Protein AF-A0A368XL14-F1 (afdb_monomer)

pLDDT: mean 81.74, std 18.61, range [25.12, 98.75]

Structure (mmCIF, N/CA/C/O backbone):
data_AF-A0A368XL14-F1
#
_entry.id   AF-A0A368XL14-F1
#
loop_
_atom_site.group_PDB
_atom_site.id
_atom_site.type_symbol
_atom_site.label_atom_id
_atom_site.label_alt_id
_atom_site.label_comp_id
_atom_site.label_asym_id
_atom_site.label_entity_id
_atom_site.label_seq_id
_atom_site.pdbx_PDB_ins_code
_atom_site.Cartn_x
_atom_site.Cartn_y
_atom_site.Cartn_z
_atom_site.occupancy
_atom_site.B_iso_or_equiv
_atom_site.auth_seq_id
_atom_site.auth_comp_id
_atom_site.auth_asym_id
_atom_site.auth_atom_id
_atom_site.pdbx_PDB_model_num
ATOM 1 N N . MET A 1 1 ? -5.479 82.850 -15.498 1.00 38.59 1 MET A N 1
ATOM 2 C CA . MET A 1 1 ? -6.669 83.123 -14.659 1.00 38.59 1 MET A CA 1
ATOM 3 C C . MET A 1 1 ? -7.380 81.811 -14.362 1.00 38.59 1 MET A C 1
ATOM 5 O O . MET A 1 1 ? -7.673 81.070 -15.288 1.00 38.59 1 MET A O 1
ATOM 9 N N . LYS A 1 2 ? -7.581 81.510 -13.073 1.00 43.91 2 LYS A N 1
ATOM 10 C CA . LYS A 1 2 ? -8.262 80.315 -12.547 1.00 43.91 2 LYS A CA 1
ATOM 11 C C . LYS A 1 2 ? -9.698 80.211 -13.081 1.00 43.91 2 LYS A C 1
ATOM 13 O O . LYS A 1 2 ? -10.413 81.206 -13.000 1.00 43.91 2 LYS A O 1
ATOM 18 N N . ARG A 1 3 ? -10.157 79.016 -13.475 1.00 43.47 3 ARG A N 1
ATOM 19 C CA . ARG A 1 3 ? -11.575 78.631 -13.359 1.00 43.47 3 ARG A CA 1
ATOM 20 C C . ARG A 1 3 ? -11.723 77.168 -12.937 1.00 43.47 3 ARG A C 1
ATOM 22 O O . ARG A 1 3 ? -11.207 76.260 -13.574 1.00 43.47 3 ARG A O 1
ATOM 29 N N . PHE A 1 4 ? -12.409 77.028 -11.809 1.00 43.81 4 PHE A N 1
ATOM 30 C CA . PHE A 1 4 ? -12.917 75.819 -11.176 1.00 43.81 4 PHE A CA 1
ATOM 31 C C . PHE A 1 4 ? -14.003 75.153 -12.035 1.00 43.81 4 PHE A C 1
ATOM 33 O O . PHE A 1 4 ? -14.850 75.852 -12.584 1.00 43.81 4 PHE A O 1
ATOM 40 N N . TYR A 1 5 ? -14.040 73.819 -12.031 1.00 38.50 5 TYR A N 1
ATOM 41 C CA . TYR A 1 5 ? -15.243 73.020 -12.288 1.00 38.50 5 TYR A CA 1
ATOM 42 C C . TYR A 1 5 ? -15.355 71.930 -11.206 1.00 38.50 5 TYR A C 1
ATOM 44 O O . TYR A 1 5 ? -14.335 71.321 -10.871 1.00 38.50 5 TYR A O 1
ATOM 52 N N . PRO A 1 6 ? -16.551 71.667 -10.645 1.00 49.38 6 PRO A N 1
ATOM 53 C CA . PRO A 1 6 ? -16.756 70.616 -9.655 1.00 49.38 6 PRO A CA 1
ATOM 54 C C . PRO A 1 6 ? -16.975 69.263 -10.349 1.00 49.38 6 PRO A C 1
ATOM 56 O O . PRO A 1 6 ? -17.707 69.178 -11.334 1.00 49.38 6 PRO A O 1
ATOM 59 N N . ARG A 1 7 ? -16.366 68.187 -9.833 1.00 41.31 7 ARG A N 1
ATOM 60 C CA . ARG A 1 7 ? -16.694 66.812 -10.241 1.00 41.31 7 ARG A CA 1
ATOM 61 C C . ARG A 1 7 ? -17.652 66.171 -9.240 1.00 41.31 7 ARG A C 1
ATOM 63 O O . ARG A 1 7 ? -17.409 66.163 -8.036 1.00 41.31 7 ARG A O 1
ATOM 70 N N . LEU A 1 8 ? -18.740 65.656 -9.803 1.00 37.53 8 LEU A N 1
ATOM 71 C CA . LEU A 1 8 ? -19.809 64.881 -9.186 1.00 37.53 8 LEU A CA 1
ATOM 72 C C . LEU A 1 8 ? -19.282 63.585 -8.548 1.00 37.53 8 LEU A C 1
ATOM 74 O O . LEU A 1 8 ? -18.387 62.932 -9.081 1.00 37.53 8 LEU A O 1
ATOM 78 N N . ARG A 1 9 ? -19.877 63.215 -7.408 1.00 39.69 9 ARG A N 1
ATOM 79 C CA . ARG A 1 9 ? -19.682 61.933 -6.721 1.00 39.69 9 ARG A CA 1
ATOM 80 C C . ARG A 1 9 ? -20.398 60.820 -7.493 1.00 39.69 9 ARG A C 1
ATOM 82 O O . ARG A 1 9 ? -21.615 60.879 -7.646 1.00 39.69 9 ARG A O 1
ATOM 89 N N . HIS A 1 10 ? -19.664 59.792 -7.910 1.00 36.91 10 HIS A N 1
ATOM 90 C CA . HIS A 1 10 ? -20.243 58.507 -8.299 1.00 36.91 10 HIS A CA 1
ATOM 91 C C . HIS A 1 10 ? -20.264 57.571 -7.086 1.00 36.91 10 HIS A C 1
ATOM 93 O O . HIS A 1 10 ? -19.231 57.324 -6.465 1.00 36.91 10 HIS A O 1
ATOM 99 N N . TYR A 1 11 ? -21.452 57.067 -6.753 1.00 37.84 11 TYR A N 1
ATOM 100 C CA . TYR A 1 11 ? -21.645 55.949 -5.837 1.00 37.84 11 TYR A CA 1
ATOM 101 C C . TYR A 1 11 ? -21.214 54.665 -6.555 1.00 37.84 11 TYR A C 1
ATOM 103 O O . TYR A 1 11 ? -21.912 54.180 -7.442 1.00 37.84 11 TYR A O 1
ATOM 111 N N . GLY A 1 12 ? -20.038 54.146 -6.203 1.00 32.00 12 GLY A N 1
ATOM 112 C CA . GLY A 1 12 ? -19.592 52.818 -6.612 1.00 32.00 12 GLY A CA 1
ATOM 113 C C . GLY A 1 12 ? -20.211 51.764 -5.700 1.00 32.00 12 GLY A C 1
ATOM 114 O O . GLY A 1 12 ? -19.872 51.687 -4.521 1.00 32.00 12 GLY A O 1
ATOM 115 N N . VAL A 1 13 ? -21.129 50.973 -6.251 1.00 37.00 13 VAL A N 1
ATOM 116 C CA . VAL A 1 13 ? -21.624 49.728 -5.658 1.00 37.00 13 VAL A CA 1
ATOM 117 C C . VAL A 1 13 ? -20.468 48.728 -5.672 1.00 37.00 13 VAL A C 1
ATOM 119 O O . VAL A 1 13 ? -20.060 48.257 -6.732 1.00 37.00 13 VAL A O 1
ATOM 122 N N . TRP A 1 14 ? -19.906 48.430 -4.502 1.00 33.22 14 TRP A N 1
ATOM 123 C CA . TRP A 1 14 ? -18.930 47.356 -4.342 1.00 33.22 14 TRP A CA 1
ATOM 124 C C . TRP A 1 14 ? -19.660 46.015 -4.435 1.00 33.22 14 TRP A C 1
ATOM 126 O O . TRP A 1 14 ? -20.310 45.585 -3.486 1.00 33.22 14 TRP A O 1
ATOM 136 N N . SER A 1 15 ? -19.566 45.362 -5.593 1.00 35.88 15 SER A N 1
ATOM 137 C CA . SER A 1 15 ? -19.883 43.939 -5.714 1.00 35.88 15 SER A CA 1
ATOM 138 C C . SER A 1 15 ? -18.736 43.157 -5.081 1.00 35.88 15 SER A C 1
ATOM 140 O O . SER A 1 15 ? -17.647 43.077 -5.646 1.00 35.88 15 SER A O 1
ATOM 142 N N . ALA A 1 16 ? -18.961 42.628 -3.880 1.00 34.47 16 ALA A N 1
ATOM 143 C CA . ALA A 1 16 ? -18.072 41.653 -3.270 1.00 34.47 16 ALA A CA 1
ATOM 144 C C . ALA A 1 16 ? -18.202 40.339 -4.053 1.00 34.47 16 ALA A C 1
ATOM 146 O O . ALA A 1 16 ? -19.123 39.556 -3.833 1.00 34.47 16 ALA A O 1
ATOM 147 N N . ALA A 1 17 ? -17.300 40.124 -5.009 1.00 34.78 17 ALA A N 1
ATOM 148 C CA . ALA A 1 17 ? -17.092 38.814 -5.599 1.00 34.78 17 ALA A CA 1
ATOM 149 C C . ALA A 1 17 ? -16.497 37.908 -4.513 1.00 34.78 17 ALA A C 1
ATOM 151 O O . ALA A 1 17 ? -15.322 38.021 -4.163 1.00 34.78 17 ALA A O 1
ATOM 152 N N . PHE A 1 18 ? -17.337 37.047 -3.942 1.00 31.89 18 PHE A N 1
ATOM 153 C CA . PHE A 1 18 ? -16.903 35.933 -3.113 1.00 31.89 18 PHE A CA 1
ATOM 154 C C . PHE A 1 18 ? -16.187 34.947 -4.046 1.00 31.89 18 PHE A C 1
ATOM 156 O O . PHE A 1 18 ? -16.820 34.165 -4.753 1.00 31.89 18 PHE A O 1
ATOM 163 N N . LEU A 1 19 ? -14.859 35.042 -4.115 1.00 28.95 19 LEU A N 1
ATOM 164 C CA . LEU A 1 19 ? -14.021 33.980 -4.658 1.00 28.95 19 LEU A CA 1
ATOM 165 C C . LEU A 1 19 ? -14.151 32.795 -3.700 1.00 28.95 19 LEU A C 1
ATOM 167 O O . LEU A 1 19 ? -13.467 32.726 -2.681 1.00 28.95 19 LEU A O 1
ATOM 171 N N . ILE A 1 20 ? -15.078 31.890 -4.007 1.00 30.56 20 ILE A N 1
ATOM 172 C CA . ILE A 1 20 ? -15.062 30.538 -3.462 1.00 30.56 20 ILE A CA 1
ATOM 173 C C . ILE A 1 20 ? -13.801 29.899 -4.045 1.00 30.56 20 ILE A C 1
ATOM 175 O O . ILE A 1 20 ? -13.791 29.461 -5.194 1.00 30.56 20 ILE A O 1
ATOM 179 N N . SER A 1 21 ? -12.709 29.923 -3.280 1.00 27.91 21 SER A N 1
ATOM 180 C CA . SER A 1 21 ? -11.585 29.022 -3.511 1.00 27.91 21 SER A CA 1
ATOM 181 C C . SER A 1 21 ? -12.124 27.609 -3.350 1.00 27.91 21 SER A C 1
ATOM 183 O O . SER A 1 21 ? -12.245 27.114 -2.233 1.00 27.91 21 SER A O 1
ATOM 185 N N . LEU A 1 22 ? -12.471 26.972 -4.466 1.00 30.77 22 LEU A N 1
ATOM 186 C CA . LEU A 1 22 ? -12.490 25.521 -4.556 1.00 30.77 22 LEU A CA 1
ATOM 187 C C . LEU A 1 22 ? -11.037 25.087 -4.360 1.00 30.77 22 LEU A C 1
ATOM 189 O O . LEU A 1 22 ? -10.251 25.050 -5.305 1.00 30.77 22 LEU A O 1
ATOM 193 N N . ALA A 1 23 ? -10.641 24.892 -3.103 1.00 32.50 23 ALA A N 1
ATOM 194 C CA . ALA A 1 23 ? -9.434 24.159 -2.803 1.00 32.50 23 ALA A CA 1
ATOM 195 C C . ALA A 1 23 ? -9.669 22.753 -3.357 1.00 32.50 23 ALA A C 1
ATOM 197 O O . ALA A 1 23 ? -10.527 22.023 -2.873 1.00 32.50 23 ALA A O 1
ATOM 198 N N . SER A 1 24 ? -8.962 22.406 -4.427 1.00 33.22 24 SER A N 1
ATOM 199 C CA . SER A 1 24 ? -8.708 21.015 -4.776 1.00 33.22 24 SER A CA 1
ATOM 200 C C . SER A 1 24 ? -7.937 20.422 -3.596 1.00 33.22 24 SER A C 1
ATOM 202 O O . SER A 1 24 ? -6.725 20.623 -3.473 1.00 33.22 24 SER A O 1
ATOM 204 N N . GLU A 1 25 ? -8.667 19.858 -2.637 1.00 42.53 25 GLU A N 1
ATOM 205 C CA . GLU A 1 25 ? -8.090 19.267 -1.440 1.00 42.53 25 GLU A CA 1
ATOM 206 C C . GLU A 1 25 ? -7.369 17.974 -1.820 1.00 42.53 25 GLU A C 1
ATOM 208 O O . GLU A 1 25 ? -7.843 17.180 -2.629 1.00 42.53 25 GLU A O 1
ATOM 213 N N . ASN A 1 26 ? -6.149 17.842 -1.299 1.00 45.66 26 ASN A N 1
ATOM 214 C CA . ASN A 1 26 ? -5.215 16.783 -1.654 1.00 45.66 26 ASN A CA 1
ATOM 215 C C . ASN A 1 26 ? -5.839 15.417 -1.353 1.00 45.66 26 ASN A C 1
ATOM 217 O O . ASN A 1 26 ? -6.224 15.178 -0.208 1.00 45.66 26 ASN A O 1
ATOM 221 N N . SER A 1 27 ? -5.853 14.509 -2.330 1.00 46.19 27 SER A N 1
ATOM 222 C CA . SER A 1 27 ? -6.113 13.104 -2.033 1.00 46.19 27 SER A CA 1
ATOM 223 C C . SER A 1 27 ? -4.985 12.563 -1.141 1.00 46.19 27 SER A C 1
ATOM 225 O O . SER A 1 27 ? -3.797 12.643 -1.461 1.00 46.19 27 SER A O 1
ATOM 227 N N . ILE A 1 28 ? -5.357 12.083 0.040 1.00 65.31 28 ILE A N 1
ATOM 228 C CA . ILE A 1 28 ? -4.483 11.412 1.000 1.00 65.31 28 ILE A CA 1
ATOM 229 C C . ILE A 1 28 ? -4.905 9.949 0.988 1.00 65.31 28 ILE A C 1
ATOM 231 O O . ILE A 1 28 ? -6.091 9.662 0.919 1.00 65.31 28 ILE A O 1
ATOM 235 N N . ALA A 1 29 ? -3.952 9.028 1.055 1.00 73.94 29 ALA A N 1
ATOM 236 C CA . ALA A 1 29 ? -4.264 7.621 1.247 1.00 73.94 29 ALA A CA 1
ATOM 237 C C . ALA A 1 29 ? -3.921 7.264 2.696 1.00 73.94 29 ALA A C 1
ATOM 239 O O . ALA A 1 29 ? -2.764 7.379 3.113 1.00 73.94 29 ALA A O 1
ATOM 240 N N . PHE A 1 30 ? -4.936 6.942 3.499 1.00 87.25 30 PHE A N 1
ATOM 241 C CA . PHE A 1 30 ? -4.693 6.390 4.824 1.00 87.25 30 PHE A CA 1
ATOM 242 C C . PHE A 1 30 ? -4.168 4.963 4.681 1.00 87.25 30 PHE A C 1
ATOM 244 O O . PHE A 1 30 ? -4.480 4.246 3.742 1.00 87.25 30 PHE A O 1
ATOM 251 N N . GLU A 1 31 ? -3.294 4.553 5.593 1.00 88.56 31 GLU A N 1
ATOM 252 C CA . GLU A 1 31 ? -2.632 3.255 5.508 1.00 88.56 31 GLU A CA 1
ATOM 253 C C . GLU A 1 31 ? -2.751 2.527 6.857 1.00 88.56 31 GLU A C 1
ATOM 255 O O . GLU A 1 31 ? -3.575 2.849 7.719 1.00 88.56 31 GLU A O 1
ATOM 260 N N . ALA A 1 32 ? -1.935 1.495 7.072 1.00 90.19 32 ALA A N 1
ATOM 261 C CA . ALA A 1 32 ? -2.011 0.638 8.252 1.00 90.19 32 ALA A CA 1
ATOM 262 C C . ALA A 1 32 ? -1.882 1.371 9.598 1.00 90.19 32 ALA A C 1
ATOM 264 O O . ALA A 1 32 ? -2.354 0.863 10.613 1.00 90.19 32 ALA A O 1
ATOM 265 N N . ASP A 1 33 ? -1.249 2.540 9.666 1.00 92.81 33 ASP A N 1
ATOM 266 C CA . ASP A 1 33 ? -1.231 3.314 10.906 1.00 92.81 33 ASP A CA 1
ATOM 267 C C . ASP A 1 33 ? -2.621 3.804 11.316 1.00 92.81 33 ASP A C 1
ATOM 269 O O . ASP A 1 33 ? -2.905 3.839 12.512 1.00 92.81 33 ASP A O 1
ATOM 273 N N . VAL A 1 34 ? -3.493 4.112 10.357 1.00 94.50 34 VAL A N 1
ATOM 274 C CA . VAL A 1 34 ? -4.892 4.489 10.589 1.00 94.50 34 VAL A CA 1
ATOM 275 C C . VAL A 1 34 ? -5.790 3.245 10.607 1.00 94.50 34 VAL A C 1
ATOM 277 O O . VAL A 1 34 ? -6.434 2.952 11.624 1.00 94.50 34 VAL A O 1
ATOM 280 N N . HIS A 1 35 ? -5.778 2.461 9.525 1.00 93.69 35 HIS A N 1
ATOM 281 C CA . HIS A 1 35 ? -6.680 1.320 9.330 1.00 93.69 35 HIS A CA 1
ATOM 282 C C . HIS A 1 35 ? -6.450 0.186 10.327 1.00 93.69 35 HIS A C 1
ATOM 284 O O . HIS A 1 35 ? -7.396 -0.489 10.724 1.00 93.69 35 HIS A O 1
ATOM 290 N N . TYR A 1 36 ? -5.212 -0.009 10.786 1.00 94.31 36 TYR A N 1
ATOM 291 C CA . TYR A 1 36 ? -4.903 -0.992 11.820 1.00 94.31 36 TYR A CA 1
ATOM 292 C C . TYR A 1 36 ? -4.644 -0.330 13.173 1.00 94.31 36 TYR A C 1
ATOM 294 O O . TYR A 1 36 ? -5.400 -0.532 14.122 1.00 94.31 36 TYR A O 1
ATOM 302 N N . GLY A 1 37 ? -3.572 0.460 13.274 1.00 95.19 37 GLY A N 1
ATOM 303 C CA . GLY A 1 37 ? -3.047 0.937 14.552 1.00 95.19 37 GLY A CA 1
ATOM 304 C C . GLY A 1 37 ? -4.022 1.837 15.310 1.00 95.19 37 GLY A C 1
ATOM 305 O O . GLY A 1 37 ? -4.420 1.520 16.435 1.00 95.19 37 GLY A O 1
ATOM 306 N N . LEU A 1 38 ? -4.419 2.956 14.698 1.00 97.75 38 LEU A N 1
ATOM 307 C CA . LEU A 1 38 ? -5.343 3.917 15.298 1.00 97.75 38 LEU A CA 1
ATOM 308 C C . LEU A 1 38 ? -6.715 3.279 15.530 1.00 97.75 38 LEU A C 1
ATOM 310 O O . LEU A 1 38 ? -7.285 3.448 16.603 1.00 97.75 38 LEU A O 1
ATOM 314 N N . THR A 1 39 ? -7.202 2.472 14.584 1.00 98.25 39 THR A N 1
ATOM 315 C CA . THR A 1 39 ? -8.455 1.713 14.734 1.00 98.25 39 THR A CA 1
ATOM 316 C C . THR A 1 39 ? -8.420 0.777 15.951 1.00 98.25 39 THR A C 1
ATOM 318 O O . THR A 1 39 ? -9.353 0.794 16.758 1.00 98.25 39 THR A O 1
ATOM 321 N N . LYS A 1 40 ? -7.338 0.004 16.146 1.00 98.25 40 LYS A N 1
ATOM 322 C CA . LYS A 1 40 ? -7.158 -0.859 17.330 1.00 98.25 40 LYS A CA 1
ATOM 323 C C . LYS A 1 40 ? -7.178 -0.030 18.610 1.00 98.25 40 LYS A C 1
ATOM 325 O O . LYS A 1 40 ? -7.888 -0.374 19.554 1.00 98.25 40 LYS A O 1
ATOM 330 N N . TRP A 1 41 ? -6.428 1.071 18.638 1.00 98.50 41 TRP A N 1
ATOM 331 C CA . TRP A 1 41 ? -6.370 1.948 19.805 1.00 98.50 41 TRP A CA 1
ATOM 332 C C . TRP A 1 41 ? -7.741 2.548 20.146 1.00 98.50 41 TRP A C 1
ATOM 334 O O . TRP A 1 41 ? -8.155 2.466 21.302 1.00 98.50 41 TRP A O 1
ATOM 344 N N . LEU A 1 42 ? -8.471 3.079 19.160 1.00 98.75 42 LEU A N 1
ATOM 345 C CA . LEU A 1 42 ? -9.815 3.639 19.338 1.00 98.75 42 LEU A CA 1
ATOM 346 C C . LEU A 1 42 ? -10.808 2.591 19.854 1.00 98.75 42 LEU A C 1
ATOM 348 O O . LEU A 1 42 ? -11.608 2.889 20.740 1.00 98.75 42 LEU A O 1
ATOM 352 N N . ALA A 1 43 ? -10.737 1.353 19.359 1.00 98.62 43 ALA A N 1
ATOM 353 C CA . ALA A 1 43 ? -11.580 0.264 19.848 1.00 98.62 43 ALA A CA 1
ATOM 354 C C . ALA A 1 43 ? -11.289 -0.060 21.322 1.00 98.62 43 ALA A C 1
ATOM 356 O O . ALA A 1 43 ? -12.223 -0.212 22.112 1.00 98.62 43 ALA A O 1
ATOM 357 N N . LEU A 1 44 ? -10.017 -0.078 21.735 1.00 98.50 44 LEU A N 1
ATOM 358 C CA . LEU A 1 44 ? -9.659 -0.208 23.153 1.00 98.50 44 LEU A CA 1
ATOM 359 C C . LEU A 1 44 ? -10.256 0.936 23.987 1.00 98.50 44 LEU A C 1
ATOM 361 O O . LEU A 1 44 ? -10.834 0.681 25.043 1.00 98.50 44 LEU A O 1
ATOM 365 N N . GLN A 1 45 ? -10.204 2.177 23.488 1.00 98.56 45 GLN A N 1
ATOM 366 C CA . GLN A 1 45 ? -10.798 3.327 24.184 1.00 98.56 45 GLN A CA 1
ATOM 367 C C . GLN A 1 45 ? -12.331 3.248 24.258 1.00 98.56 45 GLN A C 1
ATOM 369 O O . GLN A 1 45 ? -12.926 3.763 25.202 1.00 98.56 45 GLN A O 1
ATOM 374 N N . ALA A 1 46 ? -12.969 2.558 23.307 1.00 98.44 46 ALA A N 1
ATOM 375 C CA . ALA A 1 46 ? -14.408 2.297 23.285 1.00 98.44 46 ALA A CA 1
ATOM 376 C C . ALA A 1 46 ? -14.818 1.096 24.170 1.00 98.44 46 ALA A C 1
ATOM 378 O O . ALA A 1 46 ? -15.976 0.668 24.141 1.00 98.44 46 ALA A O 1
ATOM 379 N N . GLY A 1 47 ? -13.882 0.530 24.943 1.00 97.69 47 GLY A N 1
ATOM 380 C CA . GLY A 1 47 ? -14.125 -0.548 25.905 1.00 97.69 47 GLY A CA 1
ATOM 381 C C . GLY A 1 47 ? -14.146 -1.961 25.304 1.00 97.69 47 GLY A C 1
ATOM 382 O O . GLY A 1 47 ? -14.680 -2.895 25.923 1.00 97.69 47 GLY A O 1
ATOM 383 N N . TYR A 1 48 ? -13.606 -2.141 24.095 1.00 98.12 48 TYR A N 1
ATOM 384 C CA . TYR A 1 48 ? -13.391 -3.462 23.497 1.00 98.12 48 TYR A CA 1
ATOM 385 C C . TYR A 1 48 ? -12.233 -4.172 24.209 1.00 98.12 48 TYR A C 1
ATOM 387 O O . TYR A 1 48 ? -11.271 -3.542 24.644 1.00 98.12 48 TYR A O 1
ATOM 395 N N . ARG A 1 49 ? -12.313 -5.501 24.330 1.00 97.00 49 ARG A N 1
ATOM 396 C CA . ARG A 1 49 ? -11.167 -6.315 24.770 1.00 97.00 49 ARG A CA 1
ATOM 397 C C . ARG A 1 49 ? -10.106 -6.343 23.676 1.00 97.00 49 ARG A C 1
ATOM 399 O O . ARG A 1 49 ? -10.441 -6.176 22.508 1.00 97.00 49 ARG A O 1
ATOM 406 N N . ASP A 1 50 ? -8.858 -6.639 24.035 1.00 96.19 50 ASP A N 1
ATOM 407 C CA . ASP A 1 50 ? -7.746 -6.640 23.073 1.00 96.19 50 ASP A CA 1
ATOM 408 C C . ASP A 1 50 ? -8.030 -7.494 21.829 1.00 96.19 50 ASP A C 1
ATOM 410 O O . ASP A 1 50 ? -7.942 -6.987 20.716 1.00 96.19 50 ASP A O 1
ATOM 414 N N . PHE A 1 51 ? -8.503 -8.734 21.988 1.00 95.56 51 PHE A N 1
ATOM 415 C CA . PHE A 1 51 ? -8.834 -9.578 20.834 1.00 95.56 51 PHE A CA 1
ATOM 416 C C . PHE A 1 51 ? -10.017 -9.044 20.001 1.00 95.56 51 PHE A C 1
ATOM 418 O O . PHE A 1 51 ? -10.069 -9.286 18.796 1.00 95.56 51 PHE A O 1
ATOM 425 N N . GLU A 1 52 ? -10.965 -8.321 20.614 1.00 98.00 52 GLU A N 1
ATOM 426 C CA . GLU A 1 52 ? -12.109 -7.722 19.915 1.00 98.00 52 GLU A CA 1
ATOM 427 C C . GLU A 1 52 ? -11.647 -6.500 19.109 1.00 98.00 52 GLU A C 1
ATOM 429 O O . GLU A 1 52 ? -11.946 -6.393 17.922 1.00 98.00 52 GLU A O 1
ATOM 434 N N . ALA A 1 53 ? -10.849 -5.624 19.730 1.00 97.88 53 ALA A N 1
ATOM 435 C CA . ALA A 1 53 ? -10.203 -4.487 19.080 1.00 97.88 53 ALA A CA 1
ATOM 436 C C . ALA A 1 53 ? -9.289 -4.944 17.933 1.00 97.88 53 ALA A C 1
ATOM 438 O O . ALA A 1 53 ? -9.298 -4.361 16.850 1.00 97.88 53 ALA A O 1
ATOM 439 N N . ASN A 1 54 ? -8.551 -6.035 18.146 1.00 95.81 54 ASN A N 1
ATOM 440 C CA . ASN A 1 54 ? -7.715 -6.659 17.134 1.00 95.81 54 ASN A CA 1
ATOM 441 C C . ASN A 1 54 ? -8.542 -7.196 15.961 1.00 95.81 54 ASN A C 1
ATOM 443 O O . ASN A 1 54 ? -8.175 -6.979 14.815 1.00 95.81 54 ASN A O 1
ATOM 447 N N . ALA A 1 55 ? -9.670 -7.866 16.218 1.00 96.19 55 ALA A N 1
ATOM 448 C CA . ALA A 1 55 ? -10.542 -8.368 15.157 1.00 96.19 55 ALA A CA 1
ATOM 449 C C . ALA A 1 55 ? -11.093 -7.237 14.273 1.00 96.19 55 ALA A C 1
ATOM 451 O O . ALA A 1 55 ? -11.114 -7.379 13.049 1.00 96.19 55 ALA A O 1
ATOM 452 N N . VAL A 1 56 ? -11.478 -6.107 14.876 1.00 97.94 56 VAL A N 1
ATOM 453 C CA . VAL A 1 56 ? -11.922 -4.911 14.143 1.00 97.94 56 VAL A CA 1
ATOM 454 C C . VAL A 1 56 ? -10.775 -4.310 13.326 1.00 97.94 56 VAL A C 1
ATOM 456 O O . VAL A 1 56 ? -10.925 -4.101 12.125 1.00 97.94 56 VAL A O 1
ATOM 459 N N . ALA A 1 57 ? -9.607 -4.093 13.936 1.00 95.56 57 ALA A N 1
ATOM 460 C CA . ALA A 1 57 ? -8.438 -3.537 13.252 1.00 95.56 57 ALA A CA 1
ATOM 461 C C . ALA A 1 57 ? -7.947 -4.422 12.094 1.00 95.56 57 ALA A C 1
ATOM 463 O O . ALA A 1 57 ? -7.656 -3.925 11.010 1.00 95.56 57 ALA A O 1
ATOM 464 N N . VAL A 1 58 ? -7.913 -5.746 12.285 1.00 92.62 58 VAL A N 1
ATOM 465 C CA . VAL A 1 58 ? -7.604 -6.712 11.220 1.00 92.62 58 VAL A CA 1
ATOM 466 C C . VAL A 1 58 ? -8.650 -6.649 10.109 1.00 92.62 58 VAL A C 1
ATOM 468 O O . VAL A 1 58 ? -8.287 -6.726 8.939 1.00 92.62 58 VAL A O 1
ATOM 471 N N . GLY A 1 59 ? -9.937 -6.527 10.451 1.00 93.69 59 GLY A N 1
ATOM 472 C CA . GLY A 1 59 ? -11.018 -6.388 9.476 1.00 93.69 59 GLY A CA 1
ATOM 473 C C . GLY A 1 59 ? -10.837 -5.169 8.573 1.00 93.69 59 GLY A C 1
ATOM 474 O O . GLY A 1 59 ? -10.922 -5.307 7.358 1.00 93.69 59 GLY A O 1
ATOM 475 N N . ASN A 1 60 ? -10.519 -4.020 9.167 1.00 94.75 60 ASN A N 1
ATOM 476 C CA . ASN A 1 60 ? -10.270 -2.768 8.454 1.00 94.75 60 ASN A CA 1
ATOM 477 C C . ASN A 1 60 ? -9.006 -2.862 7.581 1.00 94.75 60 ASN A C 1
ATOM 479 O O . ASN A 1 60 ? -9.064 -2.730 6.364 1.00 94.75 60 ASN A O 1
ATOM 483 N N . TYR A 1 61 ? -7.878 -3.256 8.174 1.00 89.00 61 TYR A N 1
ATOM 484 C CA . TYR A 1 61 ? -6.601 -3.404 7.470 1.00 89.00 61 TYR A CA 1
ATOM 485 C C . TYR A 1 61 ? -6.624 -4.388 6.286 1.00 89.00 61 TYR A C 1
ATOM 487 O O . TYR A 1 61 ? -5.872 -4.253 5.316 1.00 89.00 61 TYR A O 1
ATOM 495 N N . ARG A 1 62 ? -7.466 -5.426 6.356 1.00 87.50 62 ARG A N 1
ATOM 496 C CA . ARG A 1 62 ? -7.562 -6.439 5.299 1.00 87.50 62 ARG A CA 1
ATOM 497 C C . ARG A 1 62 ? -8.114 -5.905 3.987 1.00 87.50 62 ARG A C 1
ATOM 499 O O . ARG A 1 62 ? -7.881 -6.576 2.983 1.00 87.50 62 ARG A O 1
ATOM 506 N N . VAL A 1 63 ? -8.785 -4.755 3.997 1.00 87.06 63 VAL A N 1
ATOM 507 C CA . VAL A 1 63 ? -9.341 -4.132 2.794 1.00 87.06 63 VAL A CA 1
ATOM 508 C C . VAL A 1 63 ? -8.246 -3.752 1.786 1.00 87.06 63 VAL A C 1
ATOM 510 O O . VAL A 1 63 ? -8.493 -3.933 0.597 1.00 87.06 63 VAL A O 1
ATOM 513 N N . ASP A 1 64 ? -7.030 -3.419 2.246 1.00 79.00 64 ASP A N 1
ATOM 514 C CA . ASP A 1 64 ? -5.936 -2.953 1.363 1.00 79.00 64 ASP A CA 1
ATOM 515 C C . ASP A 1 64 ? -4.800 -3.956 1.192 1.00 79.00 64 ASP A C 1
ATOM 517 O O . ASP A 1 64 ? -4.151 -4.041 0.150 1.00 79.00 64 ASP A O 1
ATOM 521 N N . SER A 1 65 ? -4.462 -4.655 2.279 1.00 66.69 65 SER A N 1
ATOM 522 C CA . SER A 1 65 ? -3.132 -5.268 2.414 1.00 66.69 65 SER A CA 1
ATOM 523 C C . SER A 1 65 ? -3.120 -6.633 3.105 1.00 66.69 65 SER A C 1
ATOM 525 O O . SER A 1 65 ? -2.058 -7.250 3.226 1.00 66.69 65 SER A O 1
ATOM 527 N N . GLY A 1 66 ? -4.265 -7.121 3.593 1.00 60.22 66 GLY A N 1
ATOM 528 C CA . GLY A 1 66 ? -4.301 -8.261 4.519 1.00 60.22 66 GLY A CA 1
ATOM 529 C C . GLY A 1 66 ? -4.958 -9.544 4.005 1.00 60.22 66 GLY A C 1
ATOM 530 O O . GLY A 1 66 ? -4.879 -10.561 4.697 1.00 60.22 66 GLY A O 1
ATOM 531 N N . ALA A 1 67 ? -5.614 -9.531 2.843 1.00 68.44 67 ALA A N 1
ATOM 532 C CA . ALA A 1 67 ? -6.250 -10.722 2.281 1.00 68.44 67 ALA A CA 1
ATOM 533 C C . ALA A 1 67 ? -6.109 -10.768 0.758 1.00 68.44 67 ALA A C 1
ATOM 535 O O . ALA A 1 67 ? -6.377 -9.783 0.080 1.00 68.44 67 ALA A O 1
ATOM 536 N N . MET A 1 68 ? -5.764 -11.943 0.219 1.00 69.06 68 MET A N 1
ATOM 537 C CA . MET A 1 68 ? -5.592 -12.159 -1.227 1.00 69.06 68 MET A CA 1
ATOM 538 C C . MET A 1 68 ? -6.798 -11.692 -2.056 1.00 69.06 68 MET A C 1
ATOM 540 O O . MET A 1 68 ? -6.616 -11.165 -3.144 1.00 69.06 68 MET A O 1
ATOM 544 N N . GLY A 1 69 ? -8.021 -11.852 -1.535 1.00 61.59 69 GLY A N 1
ATOM 545 C CA . GLY A 1 69 ? -9.258 -11.435 -2.209 1.00 61.59 69 GLY A CA 1
ATOM 546 C C . GLY A 1 69 ? -9.513 -9.922 -2.231 1.00 61.59 69 GLY A C 1
ATOM 547 O O . GLY A 1 69 ? -10.527 -9.491 -2.771 1.00 61.59 69 GLY A O 1
ATOM 548 N N . HIS A 1 70 ? -8.635 -9.123 -1.628 1.00 66.50 70 HIS A N 1
ATOM 549 C CA . HIS A 1 70 ? -8.716 -7.663 -1.616 1.00 66.50 70 HIS A CA 1
ATOM 550 C C . HIS A 1 70 ? -7.488 -6.996 -2.251 1.00 66.50 70 HIS A C 1
ATOM 552 O O . HIS A 1 70 ? -7.413 -5.776 -2.298 1.00 66.50 70 HIS A O 1
ATOM 558 N N . LEU A 1 71 ? -6.547 -7.784 -2.783 1.00 77.00 71 LEU A N 1
ATOM 559 C CA . LEU A 1 71 ? -5.408 -7.271 -3.542 1.00 77.00 71 LEU A CA 1
ATOM 560 C C . LEU A 1 71 ? -5.833 -7.017 -4.992 1.00 77.00 71 LEU A C 1
ATOM 562 O O . LEU A 1 71 ? -5.530 -7.796 -5.895 1.00 77.00 71 LEU A O 1
ATOM 566 N N . ASP A 1 72 ? -6.568 -5.930 -5.193 1.00 80.12 72 ASP A N 1
ATOM 567 C CA . ASP A 1 72 ? -6.906 -5.412 -6.514 1.00 80.12 72 ASP A CA 1
ATOM 568 C C . ASP A 1 72 ? -5.772 -4.473 -6.978 1.00 80.12 72 ASP A C 1
ATOM 570 O O . ASP A 1 72 ? -5.397 -3.544 -6.268 1.00 80.12 72 ASP A O 1
ATOM 574 N N . LEU A 1 73 ? -5.173 -4.748 -8.145 1.00 84.12 73 LEU A N 1
ATOM 575 C CA . LEU A 1 73 ? -4.113 -3.906 -8.721 1.00 84.12 73 LEU A CA 1
ATOM 576 C C . LEU A 1 73 ? -4.746 -2.897 -9.681 1.00 84.12 73 LEU A C 1
ATOM 578 O O . LEU A 1 73 ? -5.332 -3.321 -10.682 1.00 84.12 73 LEU A O 1
ATOM 582 N N . VAL A 1 74 ? -4.599 -1.593 -9.433 1.00 79.94 74 VAL A N 1
ATOM 583 C CA . VAL A 1 74 ? -5.203 -0.523 -10.254 1.00 79.94 74 VAL A CA 1
ATOM 584 C C . VAL A 1 74 ? -4.816 -0.666 -11.726 1.00 79.94 74 VAL A C 1
ATOM 586 O O . VAL A 1 74 ? -5.681 -0.628 -12.602 1.00 79.94 74 VAL A O 1
ATOM 589 N N . LEU A 1 75 ? -3.535 -0.928 -12.018 1.00 78.88 75 LEU A N 1
ATOM 590 C CA . LEU A 1 75 ? -3.081 -1.158 -13.398 1.00 78.88 75 LEU A CA 1
ATOM 591 C C . LEU A 1 75 ? -3.703 -2.404 -14.044 1.00 78.88 75 LEU A C 1
ATOM 593 O O . LEU A 1 75 ? -3.774 -2.466 -15.269 1.00 78.88 75 LEU A O 1
ATOM 597 N N . ASP A 1 76 ? -4.138 -3.400 -13.273 1.00 85.56 76 ASP A N 1
ATOM 598 C CA . ASP A 1 76 ? -4.818 -4.563 -13.843 1.00 85.56 76 ASP A CA 1
ATOM 599 C C . ASP A 1 76 ? -6.285 -4.222 -14.107 1.00 85.56 76 ASP A C 1
ATOM 601 O O . ASP A 1 76 ? -6.705 -4.115 -15.259 1.00 85.56 76 ASP A O 1
ATOM 605 N N . TYR A 1 77 ? -7.050 -3.964 -13.044 1.00 79.69 77 TYR A N 1
ATOM 606 C CA . TYR A 1 77 ? -8.507 -3.914 -13.130 1.00 79.69 77 TYR A CA 1
ATOM 607 C C . TYR A 1 77 ? -9.054 -2.658 -13.817 1.00 79.69 77 TYR A C 1
ATOM 609 O O . TYR A 1 77 ? -10.175 -2.696 -14.321 1.00 79.69 77 TYR A O 1
ATOM 617 N N . ALA A 1 78 ? -8.318 -1.541 -13.817 1.00 75.00 78 ALA A N 1
ATOM 618 C CA . ALA A 1 78 ? -8.775 -0.293 -14.431 1.00 75.00 78 ALA A CA 1
ATOM 619 C C . ALA A 1 78 ? -8.228 -0.101 -15.852 1.00 75.00 78 ALA A C 1
ATOM 621 O O . ALA A 1 78 ? -8.676 0.790 -16.565 1.00 75.00 78 ALA A O 1
ATOM 622 N N . CYS A 1 79 ? -7.238 -0.896 -16.268 1.00 77.38 79 CYS A N 1
ATOM 623 C CA . CYS A 1 79 ? -6.383 -0.532 -17.394 1.00 77.38 79 CYS A CA 1
ATOM 624 C C . CYS A 1 79 ? -6.067 -1.719 -18.310 1.00 77.38 79 CYS A C 1
ATOM 626 O O . CYS A 1 79 ? -6.480 -1.721 -19.468 1.00 77.38 79 CYS A O 1
ATOM 628 N N . LEU A 1 80 ? -5.355 -2.737 -17.816 1.00 80.19 80 LEU A N 1
ATOM 629 C CA . LEU A 1 80 ? -4.840 -3.832 -18.649 1.00 80.19 80 LEU A CA 1
ATOM 630 C C . LEU A 1 80 ? -5.827 -4.995 -18.827 1.00 80.19 80 LEU A C 1
ATOM 632 O O . LEU A 1 80 ? -5.799 -5.668 -19.857 1.00 80.19 80 LEU A O 1
ATOM 636 N N . ALA A 1 81 ? -6.697 -5.226 -17.848 1.00 81.06 81 ALA A N 1
ATOM 637 C CA . ALA A 1 81 ? -7.774 -6.207 -17.888 1.00 81.06 81 ALA A CA 1
ATOM 638 C C . ALA A 1 81 ? -9.012 -5.634 -17.170 1.00 81.06 81 ALA A C 1
ATOM 640 O O . ALA A 1 81 ? -9.268 -5.993 -16.019 1.00 81.06 81 ALA A O 1
ATOM 641 N N . PRO A 1 82 ? -9.768 -4.727 -17.828 1.00 80.06 82 PRO A N 1
ATOM 642 C CA . PRO A 1 82 ? -10.880 -4.024 -17.200 1.00 80.06 82 PRO A CA 1
ATOM 643 C C . PRO A 1 82 ? -11.878 -4.957 -16.499 1.00 80.06 82 PRO A C 1
ATOM 645 O O . PRO A 1 82 ? -12.501 -5.807 -17.135 1.00 80.06 82 PRO A O 1
ATOM 648 N N . ASP A 1 83 ? -12.058 -4.762 -15.194 1.00 80.69 83 ASP A N 1
ATOM 649 C CA . ASP A 1 83 ? -12.968 -5.524 -14.332 1.00 80.69 83 ASP A CA 1
ATOM 650 C C . ASP A 1 83 ? -13.920 -4.539 -13.643 1.00 80.69 83 ASP A C 1
ATOM 652 O O . ASP A 1 83 ? -13.563 -3.867 -12.674 1.00 80.69 83 ASP A O 1
ATOM 656 N N . ARG A 1 84 ? -15.149 -4.436 -14.168 1.00 82.56 84 ARG A N 1
ATOM 657 C CA . ARG A 1 84 ? -16.161 -3.487 -13.671 1.00 82.56 84 ARG A CA 1
ATOM 658 C C . ARG A 1 84 ? -16.522 -3.725 -12.210 1.00 82.56 84 ARG A C 1
ATOM 660 O O . ARG A 1 84 ? -16.789 -2.763 -11.497 1.00 82.56 84 ARG A O 1
ATOM 667 N N . GLU A 1 85 ? -16.525 -4.977 -11.763 1.00 83.44 85 GLU A N 1
ATOM 668 C CA . GLU A 1 85 ? -16.838 -5.293 -10.373 1.00 83.44 85 GLU A CA 1
ATOM 669 C C . GLU A 1 85 ? -15.707 -4.844 -9.451 1.00 83.44 85 GLU A C 1
ATOM 671 O O . GLU A 1 85 ? -15.969 -4.326 -8.371 1.00 83.44 85 GLU A O 1
ATOM 676 N N . ALA A 1 86 ? -14.449 -4.998 -9.869 1.00 81.19 86 ALA A N 1
ATOM 677 C CA . ALA A 1 86 ? -13.314 -4.465 -9.120 1.00 81.19 86 ALA A CA 1
ATOM 678 C C . ALA A 1 86 ? -13.301 -2.942 -9.069 1.00 81.19 86 ALA A C 1
ATOM 680 O O . ALA A 1 86 ? -13.118 -2.394 -7.987 1.00 81.19 86 ALA A O 1
ATOM 681 N N . VAL A 1 87 ? -13.557 -2.272 -10.199 1.00 81.81 87 VAL A N 1
ATOM 682 C CA . VAL A 1 87 ? -13.695 -0.808 -10.228 1.00 81.81 87 VAL A CA 1
ATOM 683 C C . VAL A 1 87 ? -14.762 -0.368 -9.231 1.00 81.81 87 VAL A C 1
ATOM 685 O O . VAL A 1 87 ? -14.496 0.505 -8.411 1.00 81.81 87 VAL A O 1
ATOM 688 N N . GLN A 1 88 ? -15.942 -0.998 -9.249 1.00 83.19 88 GLN A N 1
ATOM 689 C CA . 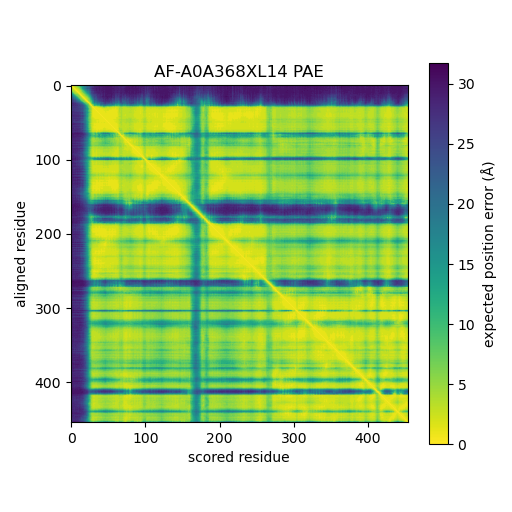GLN A 1 88 ? -17.010 -0.649 -8.314 1.00 83.19 88 GLN A CA 1
ATOM 690 C C . GLN A 1 88 ? -16.608 -0.921 -6.861 1.00 83.19 88 GLN A C 1
ATOM 692 O O . GLN A 1 88 ? -16.809 -0.060 -6.016 1.00 83.19 88 GLN A O 1
ATOM 697 N N . ARG A 1 89 ? -15.971 -2.062 -6.563 1.00 84.62 89 ARG A N 1
ATOM 698 C CA . ARG A 1 89 ? -15.492 -2.356 -5.202 1.00 84.62 89 ARG A CA 1
ATOM 699 C C . ARG A 1 89 ? -14.488 -1.323 -4.698 1.00 84.62 89 ARG A C 1
ATOM 701 O O . ARG A 1 89 ? -14.563 -0.966 -3.531 1.00 84.62 89 ARG A O 1
ATOM 708 N N . ILE A 1 90 ? -13.554 -0.867 -5.533 1.00 84.19 90 ILE A N 1
ATOM 709 C CA . ILE A 1 90 ? -12.595 0.181 -5.152 1.00 84.19 90 ILE A CA 1
ATOM 710 C C . ILE A 1 90 ? -13.312 1.513 -4.960 1.00 84.19 90 ILE A C 1
ATOM 712 O O . ILE A 1 90 ? -13.054 2.177 -3.962 1.00 84.19 90 ILE A O 1
ATOM 716 N N . LYS A 1 91 ? -14.250 1.881 -5.842 1.00 84.81 91 LYS A N 1
ATOM 717 C CA . LYS A 1 91 ? -15.088 3.071 -5.633 1.00 84.81 91 LYS A CA 1
ATOM 718 C C . LYS A 1 91 ? -15.809 3.006 -4.289 1.00 84.81 91 LYS A C 1
ATOM 720 O O . LYS A 1 91 ? -15.675 3.917 -3.490 1.00 84.81 91 LYS A O 1
ATOM 725 N N . ASP A 1 92 ? -16.479 1.899 -3.995 1.00 88.50 92 ASP A N 1
ATOM 726 C CA . ASP A 1 92 ? -17.236 1.732 -2.751 1.00 88.50 92 ASP A CA 1
ATOM 727 C C . ASP A 1 92 ? -16.348 1.776 -1.494 1.00 88.50 92 ASP A C 1
ATOM 729 O O . ASP A 1 92 ? -16.832 2.127 -0.418 1.00 88.50 92 ASP A O 1
ATOM 733 N N . LYS A 1 93 ? -15.068 1.398 -1.613 1.00 88.75 93 LYS A N 1
ATOM 734 C CA . LYS A 1 93 ? -14.115 1.306 -0.496 1.00 88.75 93 LYS A CA 1
ATOM 735 C C . LYS A 1 93 ? -13.290 2.571 -0.271 1.00 88.75 93 LYS A C 1
ATOM 737 O O . LYS A 1 93 ? -13.162 2.968 0.875 1.00 88.75 93 LYS A O 1
ATOM 742 N N . HIS A 1 94 ? -12.754 3.176 -1.326 1.00 87.00 94 HIS A N 1
ATOM 743 C CA . HIS A 1 94 ? -11.792 4.283 -1.238 1.00 87.00 94 HIS A CA 1
ATOM 744 C C . HIS A 1 94 ? -12.394 5.617 -1.686 1.00 87.00 94 HIS A C 1
ATOM 746 O O . HIS A 1 94 ? -12.044 6.675 -1.173 1.00 87.00 94 HIS A O 1
ATOM 752 N N . PHE A 1 95 ? -13.363 5.574 -2.606 1.00 86.38 95 PHE A N 1
ATOM 753 C CA . PHE A 1 95 ? -14.012 6.761 -3.165 1.00 86.38 95 PHE A CA 1
ATOM 754 C C . PHE A 1 95 ? -15.541 6.723 -3.003 1.00 86.38 95 PHE A C 1
ATOM 756 O O . PHE A 1 95 ? -16.256 6.868 -4.000 1.00 86.38 95 PHE A O 1
ATOM 763 N N . PRO A 1 96 ? -16.082 6.503 -1.785 1.00 90.06 96 PRO A N 1
ATOM 764 C CA . PRO A 1 96 ? -17.518 6.344 -1.611 1.00 90.06 96 PRO A CA 1
ATOM 765 C C . PRO A 1 96 ? -18.244 7.654 -1.938 1.00 90.06 96 PRO A C 1
ATOM 767 O O . PRO A 1 96 ? -18.119 8.654 -1.228 1.00 90.06 96 PRO A O 1
ATOM 770 N N . SER A 1 97 ? -19.032 7.641 -3.011 1.00 86.75 97 SER A N 1
ATOM 771 C CA . SER A 1 97 ? -19.799 8.795 -3.476 1.00 86.75 97 SER A CA 1
ATOM 772 C C . SER A 1 97 ? -21.177 8.388 -4.011 1.00 86.75 97 SER A C 1
ATOM 774 O O . SER A 1 97 ? -21.472 7.207 -4.218 1.00 86.75 97 SER A O 1
ATOM 776 N N . HIS A 1 98 ? -22.070 9.365 -4.191 1.00 77.75 98 HIS A N 1
ATOM 777 C CA . HIS A 1 98 ? -23.386 9.136 -4.784 1.00 77.75 98 HIS A CA 1
ATOM 778 C C . HIS A 1 98 ? -23.333 9.397 -6.293 1.00 77.75 98 HIS A C 1
ATOM 780 O O . HIS A 1 98 ? -23.441 10.532 -6.753 1.00 77.75 98 HIS A O 1
ATOM 786 N N . GLY A 1 99 ? -23.217 8.326 -7.080 1.00 68.50 99 GLY A N 1
ATOM 787 C CA . GLY A 1 99 ? -23.135 8.424 -8.539 1.00 68.50 99 GLY A CA 1
ATOM 788 C C . GLY A 1 99 ? -21.755 8.897 -8.996 1.00 68.50 99 GLY A C 1
ATOM 789 O O . GLY A 1 99 ? -20.752 8.311 -8.611 1.00 68.50 99 GLY A O 1
ATOM 790 N N . GLU A 1 100 ? -21.708 9.933 -9.832 1.00 62.97 100 GLU A N 1
ATOM 791 C CA . GLU A 1 100 ? -20.459 10.517 -10.360 1.00 62.97 100 GLU A CA 1
ATOM 792 C C . GLU A 1 100 ? -19.970 11.715 -9.527 1.00 62.97 100 GLU A C 1
ATOM 794 O O . GLU A 1 100 ? -19.135 12.500 -9.971 1.00 62.97 100 GLU A O 1
ATOM 799 N N . SER A 1 101 ? -20.509 11.895 -8.317 1.00 69.81 101 SER A N 1
ATOM 800 C CA . SER A 1 101 ? -20.097 12.980 -7.431 1.00 69.81 101 SER A CA 1
ATOM 801 C C . SER A 1 101 ? -18.702 12.737 -6.853 1.00 69.81 101 SER A C 1
ATOM 803 O O . SER A 1 101 ? -18.245 11.598 -6.724 1.00 69.81 101 SER A O 1
ATOM 805 N N . THR A 1 102 ? -18.050 13.818 -6.431 1.00 83.62 102 THR A N 1
ATOM 806 C CA . THR A 1 102 ? -16.852 13.744 -5.592 1.00 83.62 102 THR A CA 1
ATOM 807 C C . THR A 1 102 ? -17.170 13.098 -4.241 1.00 83.62 102 THR A C 1
ATOM 809 O O . THR A 1 102 ? -18.331 13.014 -3.822 1.00 83.62 102 THR A O 1
ATOM 812 N N . VAL A 1 103 ? -16.131 12.616 -3.564 1.00 85.69 103 VAL A N 1
ATOM 813 C CA . VAL A 1 103 ? -16.235 12.006 -2.234 1.00 85.69 103 VAL A CA 1
ATOM 814 C C . VAL A 1 103 ? -16.563 13.066 -1.180 1.00 85.69 103 VAL A C 1
ATOM 816 O O . VAL A 1 103 ? -15.930 14.123 -1.133 1.00 85.69 103 VAL A O 1
ATOM 819 N N . GLU A 1 104 ? -17.519 12.764 -0.302 1.00 89.38 104 GLU A N 1
ATOM 820 C CA . GLU A 1 104 ? -17.843 13.564 0.883 1.00 89.38 104 GLU A CA 1
ATOM 821 C C . GLU A 1 104 ? -17.359 12.837 2.145 1.00 89.38 104 GLU A C 1
ATOM 823 O O . GLU A 1 104 ? -17.807 11.725 2.444 1.00 89.38 104 GLU A O 1
ATOM 828 N N . GLY A 1 105 ? -16.461 13.471 2.904 1.00 90.31 105 GLY A N 1
ATOM 829 C CA . GLY A 1 105 ? -15.940 12.917 4.154 1.00 90.31 105 GLY A CA 1
ATOM 830 C C . GLY A 1 105 ? -17.048 12.663 5.175 1.00 90.31 105 GLY A C 1
ATOM 831 O O . GLY A 1 105 ? -17.746 13.584 5.589 1.00 90.31 105 GLY A O 1
ATOM 832 N N . GLY A 1 106 ? -17.214 11.406 5.588 1.00 92.00 106 GLY A N 1
ATOM 833 C CA . GLY A 1 106 ? -18.258 10.997 6.529 1.00 92.00 106 GLY A CA 1
ATOM 834 C C . GLY A 1 106 ? -19.684 11.006 5.964 1.00 92.00 106 GLY A C 1
ATOM 835 O O . GLY A 1 106 ? -20.628 10.862 6.742 1.00 92.00 106 GLY A O 1
ATOM 836 N N . GLY A 1 107 ? -19.852 11.158 4.647 1.00 92.75 107 GLY A N 1
ATOM 837 C CA . GLY A 1 107 ? -21.158 11.233 3.993 1.00 92.75 107 GLY A CA 1
ATOM 838 C C . GLY A 1 107 ? -21.975 9.932 4.025 1.00 92.75 107 GLY A C 1
ATOM 839 O O . GLY A 1 107 ? -21.553 8.874 4.510 1.00 92.75 107 GLY A O 1
ATOM 840 N N . ASP A 1 108 ? -23.179 9.990 3.455 1.00 93.75 108 ASP A N 1
ATOM 841 C CA . ASP A 1 108 ? -24.138 8.874 3.454 1.00 93.75 108 ASP A CA 1
ATOM 842 C C . ASP A 1 108 ? -23.615 7.618 2.738 1.00 93.75 108 ASP A C 1
ATOM 844 O O . ASP A 1 108 ? -23.875 6.496 3.197 1.00 93.75 108 ASP A O 1
ATOM 848 N N . ALA A 1 109 ? -22.862 7.804 1.647 1.00 93.69 109 ALA A N 1
ATOM 849 C CA . ALA A 1 109 ? -22.200 6.728 0.913 1.00 93.69 109 ALA A CA 1
ATOM 850 C C . ALA A 1 109 ? -21.126 6.041 1.776 1.00 93.69 109 ALA A C 1
ATOM 852 O O . ALA A 1 109 ? -21.132 4.818 1.916 1.00 93.69 109 ALA A O 1
ATOM 853 N N . ALA A 1 110 ? -20.273 6.826 2.442 1.00 94.50 110 ALA A N 1
ATOM 854 C CA . ALA A 1 110 ? -19.187 6.334 3.291 1.00 94.50 110 ALA A CA 1
ATOM 855 C C . ALA A 1 110 ? -19.688 5.554 4.522 1.00 94.50 110 ALA A C 1
ATOM 857 O O . ALA A 1 110 ? -19.034 4.634 5.010 1.00 94.50 110 ALA A O 1
ATOM 858 N N . THR A 1 111 ? -20.883 5.890 5.020 1.00 96.19 111 THR A N 1
ATOM 859 C CA . THR A 1 111 ? -21.492 5.250 6.199 1.00 96.19 111 THR A CA 1
ATOM 860 C C . THR A 1 111 ? -22.460 4.111 5.862 1.00 96.19 111 THR A C 1
ATOM 862 O O . THR A 1 111 ? -22.980 3.460 6.774 1.00 96.19 111 THR A O 1
ATOM 865 N N . ALA A 1 112 ? -22.732 3.837 4.581 1.00 95.81 112 ALA A N 1
ATOM 866 C CA . ALA A 1 112 ? -23.736 2.854 4.166 1.00 95.81 112 ALA A CA 1
ATOM 867 C C . ALA A 1 112 ? -23.427 1.436 4.682 1.00 95.81 112 ALA A C 1
ATOM 869 O O . ALA A 1 112 ? -24.274 0.815 5.330 1.00 95.81 112 ALA A O 1
ATOM 870 N N . ALA A 1 113 ? -22.196 0.953 4.475 1.00 95.31 113 ALA A N 1
ATOM 871 C CA . ALA A 1 113 ? -21.749 -0.355 4.964 1.00 95.31 113 ALA A CA 1
ATOM 872 C C . ALA A 1 113 ? -21.827 -0.457 6.494 1.00 95.31 113 ALA A C 1
ATOM 874 O O . ALA A 1 113 ? -22.294 -1.459 7.041 1.00 95.31 113 ALA A O 1
ATOM 875 N N . LEU A 1 114 ? -21.436 0.612 7.191 1.00 96.81 114 LEU A N 1
ATOM 876 C CA . LEU A 1 114 ? -21.475 0.672 8.647 1.00 96.81 114 LEU A CA 1
ATOM 877 C C . LEU A 1 114 ? -22.910 0.569 9.176 1.00 96.81 114 LEU A C 1
ATOM 879 O O . LEU A 1 114 ? -23.165 -0.189 10.111 1.00 96.81 114 LEU A O 1
ATOM 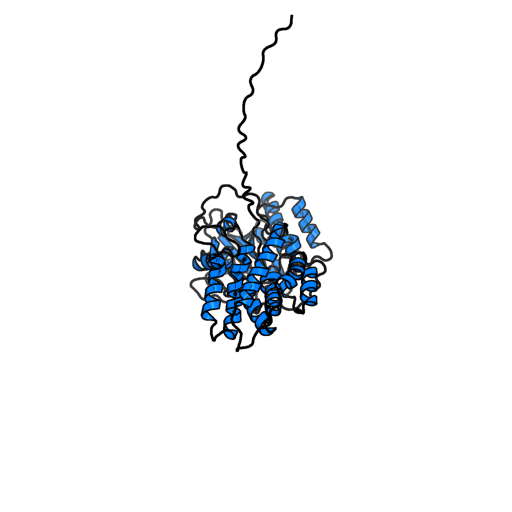883 N N . ARG A 1 115 ? -23.864 1.280 8.562 1.00 96.44 115 ARG A N 1
ATOM 884 C CA . ARG A 1 115 ? -25.285 1.202 8.938 1.00 96.44 115 ARG A CA 1
ATOM 885 C C . ARG A 1 115 ? -25.834 -0.217 8.795 1.00 96.44 115 ARG A C 1
ATOM 887 O O . ARG A 1 115 ? -26.533 -0.670 9.701 1.00 96.44 115 ARG A O 1
ATOM 894 N N . MET A 1 116 ? -25.485 -0.925 7.720 1.00 95.75 116 MET A N 1
ATOM 895 C CA . MET A 1 116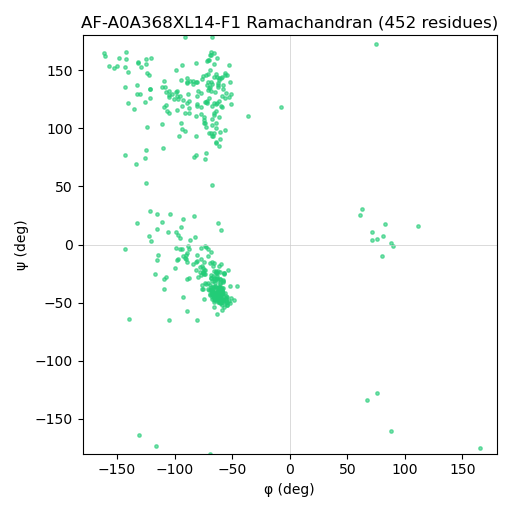 ? -25.889 -2.323 7.525 1.00 95.75 116 MET A CA 1
ATOM 896 C C . MET A 1 116 ? -25.313 -3.232 8.616 1.00 95.75 116 MET A C 1
ATOM 898 O O . MET A 1 116 ? -26.064 -3.943 9.283 1.00 95.75 116 MET A O 1
ATOM 902 N N . VAL A 1 117 ? -24.007 -3.143 8.890 1.00 97.00 117 VAL A N 1
ATOM 903 C CA . VAL A 1 117 ? -23.363 -3.952 9.940 1.00 97.00 117 VAL A CA 1
ATOM 904 C C . VAL A 1 117 ? -23.977 -3.686 11.316 1.00 97.00 117 VAL A C 1
ATOM 906 O O . VAL A 1 117 ? -24.244 -4.627 12.065 1.00 97.00 117 VAL A O 1
ATOM 909 N N . LEU A 1 118 ? -24.251 -2.424 11.655 1.00 94.88 118 LEU A N 1
ATOM 910 C CA . LEU A 1 118 ? -24.894 -2.069 12.922 1.00 94.88 118 LEU A CA 1
ATOM 911 C C . LEU A 1 118 ? -26.291 -2.693 13.048 1.00 94.88 118 LEU A C 1
ATOM 913 O O . LEU A 1 118 ? -26.637 -3.198 14.116 1.00 94.88 118 LEU A O 1
ATOM 917 N N . GLN A 1 119 ? -27.075 -2.717 11.968 1.00 94.62 119 GLN A N 1
ATOM 918 C CA . GLN A 1 119 ? -28.408 -3.325 11.956 1.00 94.62 119 GLN A CA 1
ATOM 919 C C . GLN A 1 119 ? -28.360 -4.856 12.066 1.00 94.62 119 GLN A C 1
ATOM 921 O O . GLN A 1 119 ? -29.127 -5.438 12.838 1.00 94.62 119 GLN A O 1
ATOM 926 N N . GLU A 1 120 ? -27.446 -5.502 11.342 1.00 95.62 120 GLU A N 1
ATOM 927 C CA . GLU A 1 120 ? -27.333 -6.966 11.258 1.00 95.62 120 GLU A CA 1
ATOM 928 C C . GLU A 1 120 ? -26.592 -7.606 12.439 1.00 95.62 120 GLU A C 1
ATOM 930 O O . GLU A 1 120 ? -26.679 -8.818 12.650 1.00 95.62 120 GLU A O 1
ATOM 935 N N . SER A 1 121 ? -25.875 -6.807 13.232 1.00 94.56 121 SER A N 1
ATOM 936 C CA . SER A 1 121 ? -25.054 -7.296 14.346 1.00 94.56 121 SER A CA 1
ATOM 937 C C . SER A 1 121 ? -25.829 -7.888 15.523 1.00 94.56 121 SER A C 1
ATOM 939 O O . SER A 1 121 ? -25.229 -8.597 16.330 1.00 94.56 121 SER A O 1
ATOM 941 N N . LYS A 1 122 ? -27.143 -7.649 15.619 1.00 90.88 122 LYS A N 1
ATOM 942 C CA . LYS A 1 122 ? -27.974 -8.109 16.743 1.00 90.88 122 LYS A CA 1
ATOM 943 C C . LYS A 1 122 ? -27.927 -9.634 16.895 1.00 90.88 122 LYS A C 1
ATOM 945 O O . LYS A 1 122 ? -28.358 -10.371 16.009 1.00 90.88 122 LYS A O 1
ATOM 950 N N . GLY A 1 123 ? -27.431 -10.102 18.039 1.00 91.44 123 GLY A N 1
ATOM 951 C CA . GLY A 1 123 ? -27.248 -11.522 18.356 1.00 91.44 123 GLY A CA 1
ATOM 952 C C . GLY A 1 123 ? -26.050 -12.184 17.661 1.00 91.44 123 GLY A C 1
ATOM 953 O O . GLY A 1 123 ? -25.873 -13.397 17.777 1.00 91.44 123 GLY A O 1
ATOM 954 N N . LYS A 1 124 ? -25.236 -11.415 16.927 1.00 95.50 124 LYS A N 1
ATOM 955 C CA . LYS A 1 124 ? -24.042 -11.863 16.188 1.00 95.50 124 LYS A CA 1
ATOM 956 C C . LYS A 1 124 ? -22.838 -10.954 16.445 1.00 95.50 124 LYS A C 1
ATOM 958 O O . LYS A 1 124 ? -21.874 -10.970 15.684 1.00 95.50 124 LYS A O 1
ATOM 963 N N . GLU A 1 125 ? -22.858 -10.165 17.513 1.00 95.81 125 GLU A N 1
ATOM 964 C CA . GLU A 1 125 ? -21.953 -9.032 17.728 1.00 95.81 125 GLU A CA 1
ATOM 965 C C . GLU A 1 125 ? -20.482 -9.451 17.653 1.00 95.81 125 GLU A C 1
ATOM 967 O O . GLU A 1 125 ? -19.692 -8.844 16.936 1.00 95.81 125 GLU A O 1
ATOM 972 N N . GLY A 1 126 ? -20.120 -10.541 18.337 1.00 94.44 126 GLY A N 1
ATOM 973 C CA . GLY A 1 126 ? -18.752 -11.064 18.320 1.00 94.44 126 GLY A CA 1
ATOM 974 C C . GLY A 1 126 ? -18.320 -11.619 16.957 1.00 94.44 126 GLY A C 1
ATOM 975 O O . GLY A 1 126 ? -17.149 -11.526 16.603 1.00 94.44 126 GLY A O 1
ATOM 976 N N . GLN A 1 127 ? -19.255 -12.165 16.173 1.00 95.25 127 GLN A N 1
ATOM 977 C CA . GLN A 1 127 ? -18.984 -12.714 14.837 1.00 95.25 127 GLN A CA 1
ATOM 978 C C . GLN A 1 127 ? -18.832 -11.604 13.786 1.00 95.25 127 GLN A C 1
ATOM 980 O O . GLN A 1 127 ? -18.132 -11.781 12.792 1.00 95.25 127 GLN A O 1
ATOM 985 N N . MET A 1 128 ? -19.449 -10.446 14.027 1.00 97.12 128 MET A N 1
ATOM 986 C CA . MET A 1 128 ? -19.485 -9.314 13.102 1.00 97.12 128 MET A CA 1
ATOM 987 C C . MET A 1 128 ? -18.303 -8.345 13.253 1.00 97.12 128 MET A C 1
ATOM 989 O O . MET A 1 128 ? -18.210 -7.398 12.482 1.00 97.12 128 MET A O 1
ATOM 993 N N . LEU A 1 129 ? -17.371 -8.564 14.189 1.00 97.69 129 LEU A N 1
ATOM 994 C CA . LEU A 1 129 ? -16.258 -7.633 14.452 1.00 97.69 129 LEU A CA 1
ATOM 995 C C . LEU A 1 129 ? -15.354 -7.398 13.236 1.00 97.69 129 LEU A C 1
ATOM 997 O O . LEU A 1 129 ? -14.957 -6.267 12.969 1.00 97.69 129 LEU A O 1
ATOM 1001 N N . GLY A 1 130 ? -15.059 -8.449 12.466 1.00 95.81 130 GLY A N 1
ATOM 1002 C CA . GLY A 1 130 ? -14.278 -8.307 11.235 1.00 95.81 130 GLY A CA 1
ATOM 1003 C C . GLY A 1 130 ? -15.012 -7.495 10.162 1.00 95.81 130 GLY A C 1
ATOM 1004 O O . GLY A 1 130 ? -14.385 -6.704 9.464 1.00 95.81 130 GLY A O 1
ATOM 1005 N N . LEU A 1 131 ? -16.336 -7.653 10.062 1.00 96.62 131 LEU A N 1
ATOM 1006 C CA . LEU A 1 131 ? -17.179 -6.891 9.134 1.00 96.62 131 LEU A CA 1
ATOM 1007 C C . LEU A 1 131 ? -17.379 -5.444 9.596 1.00 96.62 131 LEU A C 1
ATOM 1009 O O . LEU A 1 131 ? -17.406 -4.550 8.760 1.00 96.62 131 LEU A O 1
ATOM 1013 N N . LEU A 1 132 ? -17.430 -5.194 10.909 1.00 98.38 132 LEU A N 1
ATOM 1014 C CA . LEU A 1 132 ? -17.363 -3.842 11.464 1.00 98.38 132 LEU A CA 1
ATOM 1015 C C . LEU A 1 132 ? -16.067 -3.156 11.034 1.00 98.38 132 LEU A C 1
ATOM 1017 O O . LEU A 1 132 ? -16.117 -2.043 10.530 1.00 98.38 132 LEU A O 1
ATOM 1021 N N . GLY A 1 133 ? -14.929 -3.841 11.167 1.00 97.38 133 GLY A N 1
ATOM 1022 C CA . GLY A 1 133 ? -13.645 -3.351 10.670 1.00 97.38 133 GLY A CA 1
ATOM 1023 C C . GLY A 1 133 ? -13.683 -2.982 9.188 1.00 97.38 133 GLY A C 1
ATOM 1024 O O . GLY A 1 133 ? -13.347 -1.860 8.829 1.00 97.38 133 GLY A O 1
ATOM 1025 N N . GLN A 1 134 ? -14.150 -3.898 8.336 1.00 95.69 134 GLN A N 1
ATOM 1026 C CA . GLN A 1 134 ? -14.278 -3.644 6.894 1.00 95.69 134 GLN A CA 1
ATOM 1027 C C . GLN A 1 134 ? -15.201 -2.458 6.585 1.00 95.69 134 GLN A C 1
ATOM 1029 O O . GLN A 1 134 ? -14.920 -1.690 5.676 1.00 95.69 134 GLN A O 1
ATOM 1034 N N . ALA A 1 135 ? -16.282 -2.281 7.346 1.00 97.19 135 ALA A N 1
ATOM 1035 C CA . ALA A 1 135 ? -17.226 -1.184 7.160 1.00 97.19 135 ALA A CA 1
ATOM 1036 C C . ALA A 1 135 ? -16.714 0.178 7.666 1.00 97.19 135 ALA A C 1
ATOM 1038 O O . ALA A 1 135 ? -17.226 1.209 7.238 1.00 97.19 135 ALA A O 1
ATOM 1039 N N . LEU A 1 136 ? -15.720 0.199 8.562 1.00 98.19 136 LEU A N 1
ATOM 1040 C CA . LEU A 1 136 ? -15.037 1.427 8.988 1.00 98.19 136 LEU A CA 1
ATOM 1041 C C . LEU A 1 136 ? -14.067 1.954 7.927 1.00 98.19 136 LEU A C 1
ATOM 1043 O O . LEU A 1 136 ? -13.764 3.142 7.929 1.00 98.19 136 LEU A O 1
ATOM 1047 N N . HIS A 1 137 ? -13.590 1.089 7.035 1.00 95.56 137 HIS A N 1
ATOM 1048 C CA . HIS A 1 137 ? -12.630 1.451 6.003 1.00 95.56 137 HIS A CA 1
ATOM 1049 C C . HIS A 1 137 ? -13.138 2.565 5.061 1.00 95.56 137 HIS A C 1
ATOM 1051 O O . HIS A 1 137 ? -12.529 3.632 5.061 1.00 95.56 137 HIS A O 1
ATOM 1057 N N . PRO A 1 138 ? -14.294 2.427 4.369 1.00 94.75 138 PRO A N 1
ATOM 1058 C CA . PRO A 1 138 ? -14.812 3.501 3.517 1.00 94.75 138 PRO A CA 1
ATOM 1059 C C . PRO A 1 138 ? -15.164 4.773 4.281 1.00 94.75 138 PRO A C 1
ATOM 1061 O O . PRO A 1 138 ? -15.046 5.873 3.746 1.00 94.75 138 PRO A O 1
ATOM 1064 N N . LEU A 1 139 ? -15.548 4.654 5.556 1.00 96.50 139 LEU A N 1
ATOM 1065 C CA . LEU A 1 139 ? -15.727 5.820 6.413 1.00 96.50 139 LEU A CA 1
ATOM 1066 C C . LEU A 1 139 ? -14.410 6.588 6.573 1.00 96.50 139 LEU A C 1
ATOM 1068 O O . LEU A 1 139 ? -14.403 7.801 6.407 1.00 96.50 139 LEU A O 1
ATOM 1072 N N . GLN A 1 140 ? -13.309 5.905 6.881 1.00 95.62 140 GLN A N 1
ATOM 1073 C CA . GLN A 1 140 ? -12.000 6.538 7.059 1.00 95.62 140 GLN A CA 1
ATOM 1074 C C . GLN A 1 140 ? -11.483 7.140 5.751 1.00 95.62 140 GLN A C 1
ATOM 1076 O O . GLN A 1 140 ? -11.107 8.312 5.735 1.00 95.62 140 GLN A O 1
ATOM 1081 N N . ASP A 1 141 ? -11.549 6.382 4.662 1.00 91.62 141 ASP A N 1
ATOM 1082 C CA . ASP A 1 141 ? -11.040 6.810 3.359 1.00 91.62 141 ASP A CA 1
ATOM 1083 C C . ASP A 1 141 ? -11.847 7.941 2.741 1.00 91.62 141 ASP A C 1
ATOM 1085 O O . ASP A 1 141 ? -11.282 8.792 2.059 1.00 91.62 141 ASP A O 1
ATOM 1089 N N . SER A 1 142 ? -13.131 8.068 3.084 1.00 92.38 142 SER A N 1
ATOM 1090 C CA . SER A 1 142 ? -13.910 9.234 2.663 1.00 92.38 142 SER A CA 1
ATOM 1091 C C . SER A 1 142 ? -13.317 10.568 3.138 1.00 92.38 142 SER A C 1
ATOM 1093 O O . SER A 1 142 ? -13.430 11.569 2.436 1.00 92.38 142 SER A O 1
ATOM 1095 N N . PHE A 1 143 ? -12.657 10.605 4.304 1.00 91.88 143 PHE A N 1
ATOM 1096 C CA . PHE A 1 143 ? -11.972 11.810 4.795 1.00 91.88 143 PHE A CA 1
ATOM 1097 C C . PHE A 1 143 ? -10.606 12.019 4.141 1.00 91.88 143 PHE A C 1
ATOM 1099 O O . PHE A 1 143 ? -10.128 13.152 4.067 1.00 91.88 143 PHE A O 1
ATOM 1106 N N . ALA A 1 144 ? -9.965 10.934 3.710 1.00 86.19 144 ALA A N 1
ATOM 1107 C CA . ALA A 1 144 ? -8.677 10.964 3.032 1.00 86.19 144 ALA A CA 1
ATOM 1108 C C . ALA A 1 144 ? -8.837 11.422 1.568 1.00 86.19 144 ALA A C 1
ATOM 1110 O O . ALA A 1 144 ? -8.013 12.174 1.050 1.00 86.19 144 ALA A O 1
ATOM 1111 N N . HIS A 1 145 ? -9.952 11.045 0.939 1.00 83.62 145 HIS A N 1
ATOM 1112 C CA . HIS A 1 145 ? -10.274 11.325 -0.459 1.00 83.62 145 HIS A CA 1
ATOM 1113 C C . HIS A 1 145 ? -11.333 12.415 -0.664 1.00 83.62 145 HIS A C 1
ATOM 1115 O O . HIS A 1 145 ? -11.807 12.577 -1.788 1.00 83.62 145 HIS A O 1
ATOM 1121 N N . ALA A 1 146 ? -11.705 13.167 0.378 1.00 85.19 146 ALA A N 1
ATOM 1122 C CA . ALA A 1 146 ? -12.720 14.218 0.297 1.00 85.19 146 ALA A CA 1
ATOM 1123 C C . ALA A 1 146 ? -12.437 15.198 -0.861 1.00 85.19 146 ALA A C 1
ATOM 1125 O O . ALA A 1 146 ? -11.323 15.688 -1.025 1.00 85.19 146 ALA A O 1
ATOM 1126 N N . GLY A 1 147 ? -13.448 15.454 -1.696 1.00 81.56 147 GLY A N 1
ATOM 1127 C CA . GLY A 1 147 ? -13.326 16.288 -2.898 1.00 81.56 147 GLY A CA 1
ATOM 1128 C C . GLY A 1 147 ? -12.720 15.592 -4.127 1.00 81.56 147 GLY A C 1
ATOM 1129 O O . GLY A 1 147 ? -12.795 16.147 -5.222 1.00 81.56 147 GLY A O 1
ATOM 1130 N N . GLY A 1 148 ? -12.174 14.381 -3.982 1.00 77.81 148 GLY A N 1
ATOM 1131 C CA . GLY A 1 148 ? -11.589 13.586 -5.063 1.00 77.81 148 GLY A CA 1
ATOM 1132 C C . GLY A 1 148 ? -12.567 12.632 -5.759 1.00 77.81 148 GLY A C 1
ATOM 1133 O O . GLY A 1 148 ? -13.743 12.532 -5.402 1.00 77.81 148 GLY A O 1
ATOM 1134 N N . SER A 1 149 ? -12.054 11.913 -6.764 1.00 76.62 149 SER A N 1
ATOM 1135 C CA . SER A 1 149 ? -12.743 10.840 -7.501 1.00 76.62 149 SER A CA 1
ATOM 1136 C C . SER A 1 149 ? -11.741 9.773 -7.968 1.00 76.62 149 SER A C 1
ATOM 1138 O O . SER A 1 149 ? -10.543 10.050 -8.083 1.00 76.62 149 SER A O 1
ATOM 1140 N N . LEU A 1 150 ? -12.214 8.565 -8.291 1.00 75.94 150 LEU A N 1
ATOM 1141 C CA . LEU A 1 150 ? -11.352 7.538 -8.888 1.00 75.94 150 LEU A CA 1
ATOM 1142 C C . LEU A 1 150 ? -10.888 7.961 -10.295 1.00 75.94 150 LEU A C 1
ATOM 1144 O O . LEU A 1 150 ? -9.742 7.743 -10.680 1.00 75.94 150 LEU A O 1
ATOM 1148 N N . GLU A 1 151 ? -11.765 8.603 -11.062 1.00 73.12 151 GLU A N 1
ATOM 1149 C CA . GLU A 1 151 ? -11.525 9.062 -12.429 1.00 73.12 151 GLU A CA 1
ATOM 1150 C C . GLU A 1 151 ? -10.372 10.069 -12.502 1.00 73.12 151 GLU A C 1
ATOM 1152 O O . GLU A 1 151 ? -9.474 9.920 -13.336 1.00 73.12 151 GLU A O 1
ATOM 1157 N N . SER A 1 152 ? -10.343 11.049 -11.591 1.00 66.62 152 SER A N 1
ATOM 1158 C CA . SER A 1 152 ? -9.242 12.016 -11.504 1.00 66.62 152 SER A CA 1
ATOM 1159 C C . SER A 1 152 ? -7.902 11.334 -11.213 1.00 66.62 152 SER A C 1
ATOM 1161 O O . SER A 1 152 ? -6.876 11.754 -11.748 1.00 66.62 152 SER A O 1
ATOM 1163 N N . ARG A 1 153 ? -7.902 10.232 -10.449 1.00 66.31 153 ARG A N 1
ATOM 1164 C CA . ARG A 1 153 ? -6.695 9.439 -10.163 1.00 66.31 153 ARG A CA 1
ATOM 1165 C C . ARG A 1 153 ? -6.204 8.655 -11.382 1.00 66.31 153 ARG A C 1
ATOM 1167 O O . ARG A 1 153 ? -5.000 8.480 -11.565 1.00 66.31 153 ARG A O 1
ATOM 1174 N N . LEU A 1 154 ? -7.116 8.202 -12.242 1.00 65.00 154 LEU A N 1
ATOM 1175 C CA . LEU A 1 154 ? -6.795 7.389 -13.420 1.00 65.00 154 LEU A CA 1
ATOM 1176 C C . LEU A 1 154 ? -6.367 8.205 -14.655 1.00 65.00 154 LEU A C 1
ATOM 1178 O O . LEU A 1 154 ? -5.746 7.652 -15.567 1.00 65.00 154 LEU A O 1
ATOM 1182 N N . ALA A 1 155 ? -6.644 9.512 -14.693 1.00 59.41 155 ALA A N 1
ATOM 1183 C CA . ALA A 1 155 ? -6.420 10.374 -15.860 1.00 59.41 155 ALA A CA 1
ATOM 1184 C C . ALA A 1 155 ? -4.951 10.452 -16.354 1.00 59.41 155 ALA A C 1
ATOM 1186 O O . ALA A 1 155 ? -4.702 10.849 -17.492 1.00 59.41 155 ALA A O 1
ATOM 1187 N N . GLY A 1 156 ? -3.966 10.040 -15.546 1.00 56.66 156 GLY A N 1
ATOM 1188 C CA . GLY A 1 156 ? -2.535 10.099 -15.884 1.00 56.66 156 GLY A CA 1
ATOM 1189 C C . GLY A 1 156 ? -1.943 8.875 -16.603 1.00 56.66 156 GLY A C 1
ATOM 1190 O O . GLY A 1 156 ? -0.780 8.915 -17.020 1.00 56.66 156 GLY A O 1
ATOM 1191 N N . PHE A 1 157 ? -2.682 7.770 -16.757 1.00 60.16 157 PHE A N 1
ATOM 1192 C CA . PHE A 1 157 ? -2.092 6.504 -17.215 1.00 60.16 157 PHE A CA 1
ATOM 1193 C C . PHE A 1 157 ? -2.124 6.320 -18.737 1.00 60.16 157 PHE A C 1
ATOM 1195 O O . PHE A 1 157 ? -3.072 5.805 -19.320 1.00 60.16 157 PHE A O 1
ATOM 1202 N N . THR A 1 158 ? -0.999 6.634 -19.384 1.00 58.16 158 THR A N 1
ATOM 1203 C CA . THR A 1 158 ? -0.795 6.474 -20.843 1.00 58.16 158 THR A CA 1
ATOM 1204 C C . THR A 1 158 ? -0.729 5.023 -21.346 1.00 58.16 158 THR A C 1
ATOM 1206 O O . THR A 1 158 ? -0.633 4.801 -22.550 1.00 58.16 158 THR A O 1
ATOM 1209 N N . ILE A 1 159 ? -0.725 4.024 -20.454 1.00 59.69 159 ILE A N 1
ATOM 1210 C CA . ILE A 1 159 ? -0.710 2.590 -20.820 1.00 59.69 159 ILE A CA 1
ATOM 1211 C C . ILE A 1 159 ? -2.131 2.039 -20.988 1.00 59.69 159 ILE A C 1
ATOM 1213 O O . ILE A 1 159 ? -2.310 0.971 -21.571 1.00 59.69 159 ILE A O 1
ATOM 1217 N N . CYS A 1 160 ? -3.140 2.760 -20.509 1.00 63.78 160 CYS A N 1
ATOM 1218 C CA . CYS A 1 160 ? -4.517 2.302 -20.569 1.00 63.78 160 CYS A CA 1
ATOM 1219 C C . CYS A 1 160 ? -5.085 2.534 -21.963 1.00 63.78 160 CYS A C 1
ATOM 1221 O O . CYS A 1 160 ? -4.941 3.618 -22.530 1.00 63.78 160 CYS A O 1
ATOM 1223 N N . SER A 1 161 ? -5.727 1.509 -22.532 1.00 49.16 161 SER A N 1
ATOM 1224 C CA . SER A 1 161 ? -6.550 1.712 -23.721 1.00 49.16 161 SER A CA 1
ATOM 1225 C C . SER A 1 161 ? -7.716 2.633 -23.368 1.00 49.16 161 SER A C 1
ATOM 1227 O O . SER A 1 161 ? -8.259 2.568 -22.266 1.00 49.16 161 SER A O 1
ATOM 1229 N N . SER A 1 162 ? -8.137 3.457 -24.325 1.00 45.72 162 SER A N 1
ATOM 1230 C CA . SER A 1 162 ? -9.238 4.434 -24.247 1.00 45.72 162 SER A CA 1
ATOM 1231 C C . SER A 1 162 ? -10.638 3.839 -23.985 1.00 45.72 162 SER A C 1
ATOM 1233 O O . SER A 1 162 ? -11.649 4.467 -24.279 1.00 45.72 162 SER A O 1
ATOM 1235 N N . SER A 1 163 ? -10.719 2.604 -23.487 1.00 37.16 163 SER A N 1
ATOM 1236 C CA . SER A 1 163 ? -11.948 1.842 -23.257 1.00 37.16 163 SER A CA 1
ATOM 1237 C C . SER A 1 163 ? -12.550 2.035 -21.863 1.00 37.16 163 SER A C 1
ATOM 1239 O O . SER A 1 163 ? -13.675 1.593 -21.632 1.00 37.16 163 SER A O 1
ATOM 1241 N N . VAL A 1 164 ? -11.843 2.695 -20.942 1.00 39.44 164 VAL A N 1
ATOM 1242 C CA . VAL A 1 164 ? -12.499 3.381 -19.819 1.00 39.44 164 VAL A CA 1
ATOM 1243 C C . VAL A 1 164 ? -12.990 4.717 -20.374 1.00 39.44 164 VAL A C 1
ATOM 1245 O O . VAL A 1 164 ? -12.176 5.392 -21.006 1.00 39.44 164 VAL A O 1
ATOM 1248 N N . PRO A 1 165 ? -14.272 5.099 -20.212 1.00 32.47 165 PRO A N 1
ATOM 1249 C CA . PRO A 1 165 ? -14.753 6.407 -20.641 1.00 32.47 165 PRO A CA 1
ATOM 1250 C C . PRO A 1 165 ? -13.906 7.493 -19.971 1.00 32.47 165 PRO A C 1
ATOM 1252 O O . PRO A 1 165 ? -14.077 7.802 -18.797 1.00 32.47 165 PRO A O 1
ATOM 1255 N N . GLN A 1 166 ? -12.926 8.016 -20.702 1.00 34.09 166 GLN A N 1
ATOM 1256 C CA . GLN A 1 166 ? -12.182 9.196 -20.306 1.00 34.09 166 GLN A CA 1
ATOM 1257 C C . GLN A 1 166 ? -13.046 10.383 -20.707 1.00 34.09 166 GLN A C 1
ATOM 1259 O O . GLN A 1 166 ? -12.981 10.843 -21.848 1.00 34.09 166 GLN A O 1
ATOM 1264 N N . GLU A 1 167 ? -13.868 10.876 -19.786 1.00 30.38 167 GLU A N 1
ATOM 1265 C CA . GLU A 1 167 ? -14.263 12.273 -19.887 1.00 30.38 167 GLU A CA 1
ATOM 1266 C C . GLU A 1 167 ? -13.001 13.106 -19.664 1.00 30.38 167 GLU A C 1
ATOM 1268 O O . GLU A 1 167 ? -12.358 13.072 -18.615 1.00 30.38 167 GLU A O 1
ATOM 1273 N N . GLN A 1 168 ? -12.574 13.764 -20.736 1.00 27.48 168 GLN A N 1
ATOM 1274 C CA . GLN A 1 168 ? -11.413 14.634 -20.746 1.00 27.48 168 GLN A CA 1
ATOM 1275 C C . GLN A 1 168 ? -11.691 15.821 -19.821 1.00 27.48 168 GLN A C 1
ATOM 1277 O O . GLN A 1 168 ? -12.362 16.770 -20.221 1.00 27.48 168 GLN A O 1
ATOM 1282 N N . SER A 1 169 ? -11.165 15.785 -18.597 1.00 27.09 169 SER A N 1
ATOM 1283 C CA . SER A 1 169 ? -11.061 16.990 -17.777 1.00 27.09 169 SER A CA 1
ATOM 1284 C C . SER A 1 169 ? -9.828 17.793 -18.235 1.00 27.09 169 SER A C 1
ATOM 1286 O O . SER A 1 169 ? -8.726 17.234 -18.234 1.00 27.09 169 SER A O 1
ATOM 1288 N N . PRO A 1 170 ? -9.967 19.061 -18.678 1.00 25.12 170 PRO A N 1
ATOM 1289 C CA . PRO A 1 170 ? -8.880 19.812 -19.319 1.00 25.12 170 PRO A CA 1
ATOM 1290 C C . PRO A 1 170 ? -7.725 20.265 -18.414 1.00 25.12 170 PRO A C 1
ATOM 1292 O O . PRO A 1 170 ? -6.756 20.806 -18.938 1.00 25.12 170 PRO A O 1
ATOM 1295 N N . ASP A 1 171 ? -7.773 20.040 -17.100 1.00 26.92 171 ASP A N 1
ATOM 1296 C CA . ASP A 1 171 ? -6.789 20.585 -16.156 1.00 26.92 171 ASP A CA 1
ATOM 1297 C C . ASP A 1 171 ? -6.150 19.488 -15.290 1.00 26.92 171 ASP A C 1
ATOM 1299 O O . ASP A 1 171 ? -6.413 19.371 -14.096 1.00 26.92 171 ASP A O 1
ATOM 1303 N N . VAL A 1 172 ? -5.248 18.687 -15.869 1.00 31.27 172 VAL A N 1
ATOM 1304 C CA . VAL A 1 172 ? -4.311 17.875 -15.069 1.00 31.27 172 VAL A CA 1
ATOM 1305 C C . VAL A 1 172 ? -3.155 18.779 -14.641 1.00 31.27 172 VAL A C 1
ATOM 1307 O O . VAL A 1 172 ? -2.070 18.787 -15.230 1.00 31.27 172 VAL A O 1
ATOM 1310 N N . LEU A 1 173 ? -3.415 19.612 -13.633 1.00 29.27 173 LEU A N 1
ATOM 1311 C CA . LEU A 1 173 ? -2.368 20.306 -12.890 1.00 29.27 173 LEU A CA 1
ATOM 1312 C C . LEU A 1 173 ? -1.471 19.264 -12.205 1.00 29.27 173 LEU A C 1
ATOM 1314 O O . LEU A 1 173 ? -1.936 18.201 -11.812 1.00 29.27 173 LEU A O 1
ATOM 1318 N N . ALA A 1 174 ? -0.171 19.575 -12.156 1.00 31.75 174 ALA A N 1
ATOM 1319 C CA . ALA A 1 174 ? 0.938 18.820 -11.564 1.00 31.75 174 ALA A CA 1
ATOM 1320 C C . ALA A 1 174 ? 0.542 17.574 -10.753 1.00 31.75 174 ALA A C 1
ATOM 1322 O O . ALA A 1 174 ? -0.093 17.722 -9.716 1.00 31.75 174 ALA A O 1
ATOM 1323 N N . ALA A 1 175 ? 1.000 16.392 -11.196 1.00 40.00 175 ALA A N 1
ATOM 1324 C CA . ALA A 1 175 ? 0.810 15.119 -10.500 1.00 40.00 175 ALA A CA 1
ATOM 1325 C C . ALA A 1 175 ? 0.887 15.303 -8.979 1.00 40.00 175 ALA A C 1
ATOM 1327 O O . ALA A 1 175 ? 1.943 15.656 -8.437 1.00 40.00 175 ALA A O 1
ATOM 1328 N N . GLU A 1 176 ? -0.275 15.134 -8.352 1.00 50.50 176 GLU A N 1
ATOM 1329 C CA . GLU A 1 176 ? -0.480 15.211 -6.914 1.00 50.50 176 GLU A CA 1
ATOM 1330 C C . GLU A 1 176 ? 0.506 14.280 -6.201 1.00 50.50 176 GLU A C 1
ATOM 1332 O O . GLU A 1 176 ? 1.003 13.317 -6.786 1.00 50.50 176 GLU A O 1
ATOM 1337 N N . ASP A 1 177 ? 0.836 14.585 -4.945 1.00 56.44 177 ASP A N 1
ATOM 1338 C CA . ASP A 1 177 ? 1.650 13.699 -4.116 1.00 56.44 177 ASP A CA 1
ATOM 1339 C C . ASP A 1 177 ? 0.870 12.395 -3.898 1.00 56.44 177 ASP A C 1
ATOM 1341 O O . ASP A 1 177 ? -0.078 12.398 -3.115 1.00 56.44 177 ASP A O 1
ATOM 1345 N N . PRO A 1 178 ? 1.228 11.288 -4.572 1.00 54.56 178 PRO A N 1
ATOM 1346 C CA . PRO A 1 178 ? 0.332 10.140 -4.697 1.00 54.56 178 PRO A CA 1
ATOM 1347 C C . PRO A 1 178 ? 0.150 9.378 -3.376 1.00 54.56 178 PRO A C 1
ATOM 1349 O O . PRO A 1 178 ? -0.733 8.532 -3.275 1.00 54.56 178 PRO A O 1
ATOM 1352 N N . HIS A 1 179 ? 0.968 9.718 -2.374 1.00 54.75 179 HIS A N 1
ATOM 1353 C CA . HIS A 1 179 ? 0.938 9.207 -1.004 1.00 54.75 179 HIS A CA 1
ATOM 1354 C C . HIS A 1 179 ? 0.604 10.304 0.034 1.00 54.75 179 HIS A C 1
ATOM 1356 O O . HIS A 1 179 ? 0.851 10.122 1.224 1.00 54.75 179 HIS A O 1
ATOM 1362 N N . GLY A 1 180 ? 0.124 11.487 -0.381 1.00 52.50 180 GLY A N 1
ATOM 1363 C CA . GLY A 1 180 ? -0.367 12.540 0.531 1.00 52.50 180 GLY A CA 1
ATOM 1364 C C . GLY A 1 180 ? 0.665 13.099 1.530 1.00 52.50 180 GLY A C 1
ATOM 1365 O O . GLY A 1 180 ? 0.326 13.568 2.620 1.00 52.50 180 GLY A O 1
ATOM 1366 N N . ARG A 1 181 ? 1.959 13.032 1.206 1.00 44.62 181 ARG A N 1
ATOM 1367 C CA . ARG A 1 181 ? 3.069 13.276 2.146 1.00 44.62 181 ARG A CA 1
ATOM 1368 C C . ARG A 1 181 ? 3.309 14.730 2.472 1.00 44.62 181 ARG A C 1
ATOM 1370 O O . ARG A 1 181 ? 3.962 15.025 3.480 1.00 44.62 181 ARG A O 1
ATOM 1377 N N . ARG A 1 182 ? 2.814 15.655 1.650 1.00 43.59 182 ARG A N 1
ATOM 1378 C CA . ARG A 1 182 ? 2.533 16.992 2.156 1.00 43.59 182 ARG A CA 1
ATOM 1379 C C . ARG A 1 182 ? 1.439 16.827 3.190 1.00 43.59 182 ARG A C 1
ATOM 1381 O O . ARG A 1 182 ? 0.262 16.966 2.895 1.00 43.59 182 ARG A O 1
ATOM 1388 N N . VAL A 1 183 ? 1.866 16.565 4.422 1.00 43.25 183 VAL A N 1
ATOM 1389 C CA . VAL A 1 183 ? 1.060 16.858 5.586 1.00 43.25 183 VAL A CA 1
ATOM 1390 C C . VAL A 1 183 ? 0.839 18.365 5.595 1.00 43.25 183 VAL A C 1
ATOM 1392 O O . VAL A 1 183 ? 1.584 19.146 6.186 1.00 43.25 183 VAL A O 1
ATOM 1395 N N . THR A 1 184 ? -0.174 18.772 4.858 1.00 42.16 184 THR A N 1
ATOM 1396 C CA . THR A 1 184 ? -0.816 20.057 4.989 1.00 42.16 184 THR A CA 1
ATOM 1397 C C . THR A 1 184 ? -1.600 20.055 6.301 1.00 42.16 184 THR A C 1
ATOM 1399 O O . THR A 1 184 ? -1.935 18.987 6.819 1.00 42.16 184 THR A O 1
ATOM 1402 N N . PRO A 1 185 ? -1.920 21.228 6.864 1.00 43.97 185 PRO A N 1
ATOM 1403 C CA . PRO A 1 185 ? -2.863 21.325 7.977 1.00 43.97 185 PRO A CA 1
ATOM 1404 C C . PRO A 1 185 ? -4.141 20.494 7.751 1.00 43.97 185 PRO A C 1
ATOM 1406 O O . PRO A 1 185 ? -4.580 19.809 8.673 1.00 43.97 185 PRO A O 1
ATOM 1409 N N . SER A 1 186 ? -4.622 20.423 6.501 1.00 57.59 186 SER A N 1
ATOM 1410 C CA . SER A 1 186 ? -5.773 19.598 6.114 1.00 57.59 186 SER A CA 1
ATOM 1411 C C . SER A 1 186 ? -5.588 18.093 6.363 1.00 57.59 186 SER A C 1
ATOM 1413 O O . SER A 1 186 ? -6.548 17.419 6.702 1.00 57.59 186 SER A O 1
ATOM 1415 N N . HIS A 1 187 ? -4.367 17.545 6.309 1.00 71.06 187 HIS A N 1
ATOM 1416 C CA . HIS A 1 187 ? -4.133 16.125 6.612 1.00 71.06 187 HIS A CA 1
ATOM 1417 C C . HIS A 1 187 ? -4.346 15.820 8.107 1.00 71.06 187 HIS A C 1
ATOM 1419 O O . HIS A 1 187 ? -4.981 14.827 8.461 1.00 71.06 187 HIS A O 1
ATOM 1425 N N . SER A 1 188 ? -3.868 16.681 9.013 1.00 80.81 188 SER A N 1
ATOM 1426 C CA . SER A 1 188 ? -4.135 16.491 10.447 1.00 80.81 188 SER A CA 1
ATOM 1427 C C . SER A 1 188 ? -5.635 16.590 10.763 1.00 80.81 188 SER A C 1
ATOM 1429 O O . SER A 1 188 ? -6.131 15.832 11.596 1.00 80.81 188 SER A O 1
ATOM 1431 N N . GLU A 1 189 ? -6.355 17.486 10.084 1.00 85.75 189 GLU A N 1
ATOM 1432 C CA . GLU A 1 189 ? -7.809 17.651 10.220 1.00 85.75 189 GLU A CA 1
ATOM 1433 C C . GLU A 1 189 ? -8.587 16.434 9.693 1.00 85.75 189 GLU A C 1
ATOM 1435 O O . GLU A 1 189 ? -9.491 15.951 10.383 1.00 85.75 189 GLU A O 1
ATOM 1440 N N . SER A 1 190 ? -8.195 15.869 8.544 1.00 88.06 190 SER A N 1
ATOM 1441 C CA . SER A 1 190 ? -8.779 14.628 8.016 1.00 88.06 190 SER A CA 1
ATOM 1442 C C . SER A 1 190 ? -8.559 13.444 8.961 1.00 88.06 190 SER A C 1
ATOM 1444 O O . SER A 1 190 ? -9.508 12.715 9.243 1.00 88.06 190 SER A O 1
ATOM 1446 N N . ILE A 1 191 ? -7.347 13.268 9.516 1.00 91.44 191 ILE A N 1
ATOM 1447 C CA . ILE A 1 191 ? -7.073 12.204 10.505 1.00 91.44 191 ILE A CA 1
ATOM 1448 C C . ILE A 1 191 ? -7.953 12.383 11.742 1.00 91.44 191 ILE A C 1
ATOM 1450 O O . ILE A 1 191 ? -8.526 11.410 12.231 1.00 91.44 191 ILE A O 1
ATOM 1454 N N . MET A 1 192 ? -8.057 13.610 12.261 1.00 93.56 192 MET A N 1
ATOM 1455 C CA . MET A 1 192 ? -8.880 13.901 13.436 1.00 93.56 192 MET A CA 1
ATOM 1456 C C . MET A 1 192 ? -10.348 13.546 13.174 1.00 93.56 192 MET A C 1
ATOM 1458 O O . MET A 1 192 ? -10.953 12.811 13.953 1.00 93.56 192 MET A O 1
ATOM 1462 N N . SER A 1 193 ? -10.897 14.006 12.050 1.00 94.69 193 SER A N 1
ATOM 1463 C CA . SER A 1 193 ? -12.292 13.762 11.668 1.00 94.69 193 SER A CA 1
ATOM 1464 C C . SER A 1 193 ? -12.575 12.269 11.473 1.00 94.69 193 SER A C 1
ATOM 1466 O O . SER A 1 193 ? -13.531 11.740 12.044 1.00 94.69 193 SER A O 1
ATOM 1468 N N . ALA A 1 194 ? -11.687 11.558 10.772 1.00 95.88 194 ALA A N 1
ATOM 1469 C CA . ALA A 1 194 ? -11.780 10.114 10.584 1.00 95.88 194 ALA A CA 1
ATOM 1470 C C . ALA A 1 194 ? -11.705 9.345 11.910 1.00 95.88 194 ALA A C 1
ATOM 1472 O O . ALA A 1 194 ? -12.466 8.396 12.122 1.00 95.88 194 ALA A O 1
ATOM 1473 N N . ALA A 1 195 ? -10.822 9.753 12.826 1.00 97.81 195 ALA A N 1
ATOM 1474 C CA . ALA A 1 195 ? -10.669 9.127 14.135 1.00 97.81 195 ALA A CA 1
ATOM 1475 C C . ALA A 1 195 ? -11.928 9.286 14.996 1.00 97.81 195 ALA A C 1
ATOM 1477 O O . ALA A 1 195 ? -12.393 8.314 15.591 1.00 97.81 195 ALA A O 1
ATOM 1478 N N . LEU A 1 196 ? -12.505 10.489 15.033 1.00 98.06 196 LEU A N 1
ATOM 1479 C CA . LEU A 1 196 ? -13.724 10.772 15.791 1.00 98.06 196 LEU A CA 1
ATOM 1480 C C . LEU A 1 196 ? -14.932 10.022 15.220 1.00 98.06 196 LEU A C 1
ATOM 1482 O O . LEU A 1 196 ? -15.653 9.368 15.975 1.00 98.06 196 LEU A O 1
ATOM 1486 N N . ALA A 1 197 ? -15.103 10.023 13.895 1.00 98.00 197 ALA A N 1
ATOM 1487 C CA . ALA A 1 197 ? -16.165 9.264 13.236 1.00 98.00 197 ALA A CA 1
ATOM 1488 C C . ALA A 1 197 ? -16.018 7.749 13.474 1.00 98.00 197 ALA A C 1
ATOM 1490 O O . ALA A 1 197 ? -16.989 7.058 13.789 1.00 98.00 197 ALA A O 1
ATOM 1491 N N . THR A 1 198 ? -14.784 7.235 13.408 1.00 98.50 198 THR A N 1
ATOM 1492 C CA . THR A 1 198 ? -14.466 5.840 13.746 1.00 98.50 198 THR A CA 1
ATOM 1493 C C . THR A 1 198 ? -14.819 5.531 15.203 1.00 98.50 198 THR A C 1
ATOM 1495 O O . THR A 1 198 ? -15.423 4.499 15.493 1.00 98.50 198 THR A O 1
ATOM 1498 N N . TYR A 1 199 ? -14.467 6.416 16.138 1.00 98.62 199 TYR A N 1
ATOM 1499 C CA . TYR A 1 199 ? -14.742 6.228 17.560 1.00 98.62 199 TYR A CA 1
ATOM 1500 C C . TYR A 1 199 ? -16.241 6.198 17.874 1.00 98.62 199 TYR A C 1
ATOM 1502 O O . TYR A 1 199 ? -16.714 5.325 18.605 1.00 98.62 199 TYR A O 1
ATOM 1510 N N . ASP A 1 200 ? -17.001 7.119 17.289 1.00 98.00 200 ASP A N 1
ATOM 1511 C CA . ASP A 1 200 ? -18.455 7.160 17.414 1.00 98.00 200 ASP A CA 1
ATOM 1512 C C . ASP A 1 200 ? -19.107 5.883 16.849 1.00 98.00 200 ASP A C 1
ATOM 1514 O O . ASP A 1 200 ? -19.922 5.250 17.528 1.00 98.00 200 ASP A O 1
ATOM 1518 N N . ALA A 1 201 ? -18.668 5.414 15.679 1.00 98.00 201 ALA A N 1
ATOM 1519 C CA . ALA A 1 201 ? -19.109 4.144 15.105 1.00 98.00 201 ALA A CA 1
ATOM 1520 C C . ALA A 1 201 ? -18.846 2.944 16.039 1.00 98.00 201 ALA A C 1
ATOM 1522 O O . ALA A 1 201 ? -19.735 2.120 16.277 1.00 98.00 201 ALA A O 1
ATOM 1523 N N . LEU A 1 202 ? -17.648 2.872 16.629 1.00 98.44 202 LEU A N 1
ATOM 1524 C CA . LEU A 1 202 ? -17.265 1.826 17.585 1.00 98.44 202 LEU A CA 1
ATOM 1525 C C . LEU A 1 202 ? -18.129 1.847 18.851 1.00 98.44 202 LEU A C 1
ATOM 1527 O O . LEU A 1 202 ? -18.463 0.782 19.382 1.00 98.44 202 LEU A O 1
ATOM 1531 N N . ARG A 1 203 ? -18.509 3.037 19.333 1.00 97.56 203 ARG A N 1
ATOM 1532 C CA . ARG A 1 203 ? -19.400 3.205 20.491 1.00 97.56 203 ARG A CA 1
ATOM 1533 C C . ARG A 1 203 ? -20.828 2.752 20.198 1.00 97.56 203 ARG A C 1
ATOM 1535 O O . ARG A 1 203 ? -21.451 2.172 21.084 1.00 97.56 203 ARG A O 1
ATOM 1542 N N . ARG A 1 204 ? -21.327 2.985 18.979 1.00 96.25 204 ARG A N 1
ATOM 1543 C CA . ARG A 1 204 ? -22.690 2.616 18.547 1.00 96.25 204 ARG A CA 1
ATOM 1544 C C . ARG A 1 204 ? -22.886 1.120 18.309 1.00 96.25 204 ARG A C 1
ATOM 1546 O O . ARG A 1 204 ? -24.024 0.655 18.341 1.00 96.25 204 ARG A O 1
ATOM 1553 N N . PHE A 1 205 ? -21.817 0.365 18.061 1.00 97.00 205 PHE A N 1
ATOM 1554 C CA . PHE A 1 205 ? -21.911 -1.086 17.889 1.00 97.00 205 PHE A CA 1
ATOM 1555 C C . PHE A 1 205 ? -22.517 -1.748 19.141 1.00 97.00 205 PHE A C 1
ATOM 1557 O O . PHE A 1 205 ? -22.224 -1.300 20.247 1.00 97.00 205 PHE A O 1
ATOM 1564 N N . PRO A 1 206 ? -23.332 -2.809 19.052 1.00 94.62 206 PRO A N 1
ATOM 1565 C CA . PRO A 1 206 ? -23.951 -3.379 20.248 1.00 94.62 206 PRO A CA 1
ATOM 1566 C C . PRO A 1 206 ? -22.948 -4.056 21.201 1.00 94.62 206 PRO A C 1
ATOM 1568 O O . PRO A 1 206 ? -21.786 -4.314 20.863 1.00 94.62 206 PRO A O 1
ATOM 1571 N N . ALA A 1 207 ? -23.398 -4.317 22.430 1.00 94.19 207 ALA A N 1
ATOM 1572 C CA . ALA A 1 207 ? -22.620 -5.002 23.459 1.00 94.19 207 ALA A CA 1
ATOM 1573 C C . ALA A 1 207 ? -22.321 -6.457 23.060 1.00 94.19 207 ALA A C 1
ATOM 1575 O O . ALA A 1 207 ? -23.216 -7.212 22.691 1.00 94.19 207 ALA A O 1
ATOM 1576 N N . ILE A 1 208 ? -21.063 -6.880 23.184 1.00 94.94 208 ILE A N 1
ATOM 1577 C CA . ILE A 1 208 ? -20.626 -8.218 22.768 1.00 94.94 208 ILE A CA 1
ATOM 1578 C C . ILE A 1 208 ? -20.842 -9.192 23.925 1.00 94.94 208 ILE A C 1
ATOM 1580 O O . ILE A 1 208 ? -20.248 -9.038 24.993 1.00 94.94 208 ILE A O 1
ATOM 1584 N N . GLY A 1 209 ? -21.696 -10.198 23.724 1.00 89.75 209 GLY A N 1
ATOM 1585 C CA . GLY A 1 209 ? -22.007 -11.189 24.760 1.00 89.75 209 GLY A CA 1
ATOM 1586 C C . GLY A 1 209 ? -22.684 -10.585 25.997 1.00 89.75 209 GLY A C 1
ATOM 1587 O O . GLY A 1 209 ? -22.449 -11.054 27.105 1.00 89.75 209 GLY A O 1
ATOM 1588 N N . GLY A 1 210 ? -23.456 -9.505 25.825 1.00 87.44 210 GLY A N 1
ATOM 1589 C CA . GLY A 1 210 ? -24.143 -8.807 26.920 1.00 87.44 210 GLY A CA 1
ATOM 1590 C C . GLY A 1 210 ? -23.226 -8.005 27.851 1.00 87.44 210 GLY A C 1
ATOM 1591 O O . GLY A 1 210 ? -23.701 -7.439 28.831 1.00 87.44 210 GLY A O 1
ATOM 1592 N N . ARG A 1 211 ? -21.921 -7.933 27.560 1.00 92.69 211 ARG A N 1
ATOM 1593 C CA . ARG A 1 211 ? -20.955 -7.171 28.355 1.00 92.69 211 ARG A CA 1
ATOM 1594 C C . ARG A 1 211 ? -21.069 -5.682 28.047 1.00 92.69 211 ARG A C 1
ATOM 1596 O O . ARG A 1 211 ? -20.776 -5.254 26.929 1.00 92.69 211 ARG A O 1
ATOM 1603 N N . GLU A 1 212 ? -21.407 -4.896 29.060 1.00 90.50 212 GLU A N 1
ATOM 1604 C CA . GLU A 1 212 ? -21.343 -3.441 28.972 1.00 90.50 212 GLU A CA 1
ATOM 1605 C C . GLU A 1 212 ? -19.896 -2.977 28.732 1.00 90.50 212 GLU A C 1
ATOM 1607 O O . GLU A 1 212 ? -18.935 -3.512 29.299 1.00 90.50 212 GLU A O 1
ATOM 1612 N N . ARG A 1 213 ? -19.730 -2.001 27.836 1.00 94.88 213 ARG A N 1
ATOM 1613 C CA . ARG A 1 213 ? -18.432 -1.395 27.533 1.00 94.88 213 ARG A CA 1
ATOM 1614 C C . ARG A 1 213 ? -18.364 -0.019 28.177 1.00 94.88 213 ARG A C 1
ATOM 1616 O O . ARG A 1 213 ? -19.269 0.789 27.997 1.00 94.88 213 ARG A O 1
ATOM 1623 N N . VAL A 1 214 ? -17.264 0.254 28.872 1.00 95.75 214 VAL A N 1
ATOM 1624 C CA . VAL A 1 214 ? -16.965 1.586 29.404 1.00 95.75 214 VAL A CA 1
ATOM 1625 C C . VAL A 1 214 ? -16.080 2.298 28.392 1.00 95.75 214 VAL A C 1
ATOM 1627 O O . VAL A 1 214 ? -14.907 1.962 28.245 1.00 95.75 214 VAL A O 1
ATOM 1630 N N . ALA A 1 215 ? -16.671 3.234 27.658 1.00 97.31 215 ALA A N 1
ATOM 1631 C CA . ALA A 1 215 ? -15.965 4.058 26.688 1.00 97.31 215 ALA A CA 1
ATOM 1632 C C . ALA A 1 215 ? -15.424 5.326 27.364 1.00 97.31 215 ALA A C 1
ATOM 1634 O O . ALA A 1 215 ? -16.125 5.941 28.169 1.00 97.31 215 ALA A O 1
ATOM 1635 N N . ARG A 1 216 ? -14.205 5.744 27.009 1.00 97.94 216 ARG A N 1
ATOM 1636 C CA . ARG A 1 216 ? -13.666 7.054 27.417 1.00 97.94 216 ARG A CA 1
ATOM 1637 C C . ARG A 1 216 ? -14.461 8.192 26.777 1.00 97.94 216 ARG A C 1
ATOM 1639 O O . ARG A 1 216 ? -15.081 8.024 25.721 1.00 97.94 216 ARG A O 1
ATOM 1646 N N . SER A 1 217 ? -14.450 9.367 27.393 1.00 97.12 217 SER A N 1
ATOM 1647 C CA . SER A 1 217 ? -15.056 10.541 26.768 1.00 97.12 217 SER A CA 1
ATOM 1648 C C . SER A 1 217 ? -14.234 10.987 25.559 1.00 97.12 217 SER A C 1
ATOM 1650 O O . SER A 1 217 ? -13.016 10.833 25.518 1.00 97.12 217 SER A O 1
ATOM 1652 N N . GLU A 1 218 ? -14.899 11.572 24.570 1.00 95.50 218 GLU A N 1
ATOM 1653 C CA . GLU A 1 218 ? -14.237 12.084 23.368 1.00 95.50 218 GLU A CA 1
ATOM 1654 C C . GLU A 1 218 ? -13.194 13.164 23.694 1.00 95.50 218 GLU A C 1
ATOM 1656 O O . GLU A 1 218 ? -12.087 13.141 23.161 1.00 95.50 218 GLU A O 1
ATOM 1661 N N . SER A 1 219 ? -13.497 14.046 24.653 1.00 96.44 219 SER A N 1
ATOM 1662 C CA . SER A 1 219 ? -12.583 15.093 25.126 1.00 96.44 219 SER A CA 1
ATOM 1663 C C . SER A 1 219 ? -11.262 14.551 25.668 1.00 96.44 219 SER A C 1
ATOM 1665 O O . SER A 1 219 ? -10.236 15.214 25.547 1.00 96.44 219 SER A O 1
ATOM 1667 N N . GLU A 1 220 ? -11.268 13.348 26.248 1.00 96.62 220 GLU A N 1
ATOM 1668 C CA . GLU A 1 220 ? -10.046 12.700 26.729 1.00 96.62 220 GLU A CA 1
ATOM 1669 C C . GLU A 1 220 ? -9.190 12.142 25.586 1.00 96.62 220 GLU A C 1
ATOM 1671 O O . GLU A 1 220 ? -7.994 11.937 25.777 1.00 96.62 220 GLU A O 1
ATOM 1676 N N . LEU A 1 221 ? -9.781 11.884 24.414 1.00 97.38 221 LEU A N 1
ATOM 1677 C CA . LEU A 1 221 ? -9.084 11.308 23.264 1.00 97.38 221 LEU A CA 1
ATOM 1678 C C . LEU A 1 221 ? -8.462 12.366 22.357 1.00 97.38 221 LEU A C 1
ATOM 1680 O O . LEU A 1 221 ? -7.433 12.095 21.743 1.00 97.38 221 LEU A O 1
ATOM 1684 N N . LEU A 1 222 ? -9.055 13.562 22.281 1.00 96.69 222 LEU A N 1
ATOM 1685 C CA . LEU A 1 222 ? -8.617 14.627 21.371 1.00 96.69 222 LEU A CA 1
ATOM 1686 C C . LEU A 1 222 ? -7.112 14.944 21.460 1.00 96.69 222 LEU A C 1
ATOM 1688 O O . LEU A 1 222 ? -6.475 14.997 20.405 1.00 96.69 222 LEU A O 1
ATOM 1692 N N . PRO A 1 223 ? -6.495 15.099 22.653 1.00 96.88 223 PRO A N 1
ATOM 1693 C CA . PRO A 1 223 ? -5.056 15.347 22.732 1.00 96.88 223 PRO A CA 1
ATOM 1694 C C . PRO A 1 223 ? -4.237 14.182 22.166 1.00 96.88 223 PRO A C 1
ATOM 1696 O O . PRO A 1 223 ? -3.275 14.392 21.436 1.00 96.88 223 PRO A O 1
ATOM 1699 N N . GLU A 1 224 ? -4.651 12.942 22.433 1.00 97.50 224 GLU A N 1
ATOM 1700 C CA . GLU A 1 224 ? -3.933 11.754 21.972 1.00 97.50 224 GLU A CA 1
ATOM 1701 C C . GLU A 1 224 ? -4.046 11.555 20.453 1.00 97.50 224 GLU A C 1
ATOM 1703 O O . GLU A 1 224 ? -3.056 11.198 19.808 1.00 97.50 224 GLU A O 1
ATOM 1708 N N . ILE A 1 225 ? -5.221 11.828 19.872 1.00 96.62 225 ILE A N 1
ATOM 1709 C CA . ILE A 1 225 ? -5.438 11.817 18.417 1.00 96.62 225 ILE A CA 1
ATOM 1710 C C . ILE A 1 225 ? -4.635 12.946 17.760 1.00 96.62 225 ILE A C 1
ATOM 1712 O O . ILE A 1 225 ? -4.008 12.733 16.723 1.00 96.62 225 ILE A O 1
ATOM 1716 N N . SER A 1 226 ? -4.586 14.128 18.378 1.00 95.12 226 SER A N 1
ATOM 1717 C CA . SER A 1 226 ? -3.767 15.249 17.907 1.00 95.12 226 SER A CA 1
ATOM 1718 C C . SER A 1 226 ? -2.280 14.882 17.887 1.00 95.12 226 SER A C 1
ATOM 1720 O O . SER A 1 226 ? -1.601 15.102 16.879 1.00 95.12 226 SER A O 1
ATOM 1722 N N . ASP A 1 227 ? -1.782 14.243 18.947 1.00 95.19 227 ASP A N 1
ATOM 1723 C CA . ASP A 1 227 ? -0.408 13.740 19.014 1.00 95.19 227 ASP A CA 1
ATOM 1724 C C . ASP A 1 227 ? -0.127 12.710 17.911 1.00 95.19 227 ASP A C 1
ATOM 1726 O O . ASP A 1 227 ? 0.904 12.787 17.238 1.00 95.19 227 ASP A O 1
ATOM 1730 N N . PHE A 1 228 ? -1.054 11.770 17.676 1.00 95.12 228 PHE A N 1
ATOM 1731 C CA . PHE A 1 228 ? -0.936 10.788 16.593 1.00 95.12 228 PHE A CA 1
ATOM 1732 C C . PHE A 1 228 ? -0.872 11.471 15.228 1.00 95.12 228 PHE A C 1
ATOM 1734 O O . PHE A 1 228 ? -0.002 11.160 14.409 1.00 95.12 228 PHE A O 1
ATOM 1741 N N . SER A 1 229 ? -1.778 12.424 14.997 1.00 90.62 229 SER A N 1
ATOM 1742 C CA . SER A 1 229 ? -1.850 13.190 13.758 1.00 90.62 229 SER A CA 1
ATOM 1743 C C . SER A 1 229 ? -0.591 14.016 13.531 1.00 90.62 229 SER A C 1
ATOM 1745 O O . SER A 1 229 ? -0.296 14.324 12.389 1.00 90.62 229 SER A O 1
ATOM 1747 N N . SER A 1 230 ? 0.173 14.342 14.579 1.00 89.88 230 SER A N 1
ATOM 1748 C CA . SER A 1 230 ? 1.422 15.107 14.509 1.00 89.88 230 SER A CA 1
ATOM 1749 C C . SER A 1 230 ? 2.669 14.231 14.337 1.00 89.88 230 SER A C 1
ATOM 1751 O O . SER A 1 230 ? 3.738 14.742 14.000 1.00 89.88 230 SER A O 1
ATOM 1753 N N . ALA A 1 231 ? 2.565 12.913 14.524 1.00 90.88 231 ALA A N 1
ATOM 1754 C CA . ALA A 1 231 ? 3.677 11.986 14.348 1.00 90.88 231 ALA A CA 1
ATOM 1755 C C . ALA A 1 231 ? 3.983 11.767 12.852 1.00 90.88 231 ALA A C 1
ATOM 1757 O O . ALA A 1 231 ? 3.239 11.101 12.137 1.00 90.88 231 ALA A O 1
ATOM 1758 N N . ARG A 1 232 ? 5.101 12.327 12.367 1.00 87.19 232 ARG A N 1
ATOM 1759 C CA . ARG A 1 232 ? 5.467 12.356 10.929 1.00 87.19 232 ARG A CA 1
ATOM 1760 C C . ARG A 1 232 ? 6.362 11.215 10.447 1.00 87.19 232 ARG A C 1
ATOM 1762 O O . ARG A 1 232 ? 6.689 11.168 9.266 1.00 87.19 232 ARG A O 1
ATOM 1769 N N . THR A 1 233 ? 6.802 10.335 11.338 1.00 89.31 233 THR A N 1
ATOM 1770 C CA . THR A 1 233 ? 7.703 9.225 11.002 1.00 89.31 233 THR A CA 1
ATOM 1771 C C . THR A 1 233 ? 7.191 7.922 11.584 1.00 89.31 233 THR A C 1
ATOM 1773 O O . THR A 1 233 ? 6.487 7.934 12.601 1.00 89.31 233 THR A O 1
ATOM 1776 N N . LYS A 1 234 ? 7.581 6.790 10.987 1.00 89.81 234 LY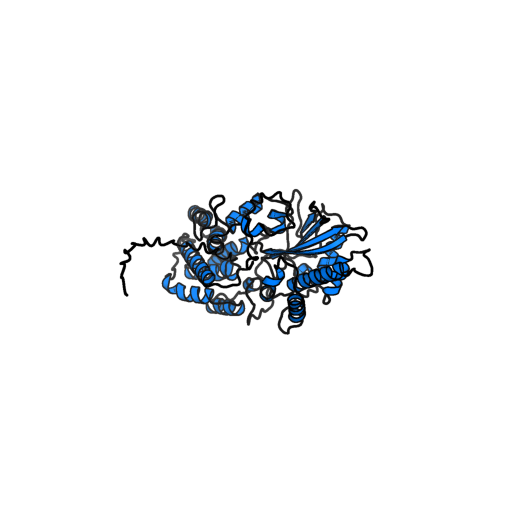S A N 1
ATOM 1777 C CA . LYS A 1 234 ? 7.278 5.467 11.544 1.00 89.81 234 LYS A CA 1
ATOM 1778 C C . LYS A 1 234 ? 7.802 5.379 12.972 1.00 89.81 234 LYS A C 1
ATOM 1780 O O . LYS A 1 234 ? 7.060 4.973 13.857 1.00 89.81 234 LYS A O 1
ATOM 1785 N N . GLY A 1 235 ? 9.030 5.847 13.227 1.00 91.75 235 GLY A N 1
ATOM 1786 C CA . GLY A 1 235 ? 9.634 5.897 14.565 1.00 91.75 235 GLY A CA 1
ATOM 1787 C C . GLY A 1 235 ? 8.782 6.649 15.591 1.00 91.75 235 GLY A C 1
ATOM 1788 O O . GLY A 1 235 ? 8.544 6.147 16.687 1.00 91.75 235 GLY A O 1
ATOM 1789 N N . ALA A 1 236 ? 8.264 7.826 15.229 1.00 93.31 236 ALA A N 1
ATOM 1790 C CA . ALA A 1 236 ? 7.386 8.595 16.108 1.00 93.31 236 ALA A CA 1
ATOM 1791 C C . ALA A 1 236 ? 6.048 7.879 16.361 1.00 93.31 236 ALA A C 1
ATOM 1793 O O . ALA A 1 236 ? 5.600 7.805 17.506 1.00 93.31 236 ALA A O 1
ATOM 1794 N N . LYS A 1 237 ? 5.438 7.290 15.321 1.00 93.94 237 LYS A N 1
ATOM 1795 C CA . LYS A 1 237 ? 4.210 6.493 15.471 1.00 93.94 237 LYS A CA 1
ATOM 1796 C C . LYS A 1 237 ? 4.448 5.225 16.300 1.00 93.94 237 LYS A C 1
ATOM 1798 O O . LYS A 1 237 ? 3.598 4.880 17.113 1.00 93.94 237 LYS A O 1
ATOM 1803 N N . GLN A 1 238 ? 5.618 4.585 16.193 1.00 94.25 238 GLN A N 1
ATOM 1804 C CA . GLN A 1 238 ? 6.010 3.448 17.039 1.00 94.25 238 GLN A CA 1
ATOM 1805 C C . GLN A 1 238 ? 5.918 3.790 18.517 1.00 94.25 238 GLN A C 1
ATOM 1807 O O . GLN A 1 238 ? 5.313 3.060 19.300 1.00 94.25 238 GLN A O 1
ATOM 1812 N N . LEU A 1 239 ? 6.556 4.902 18.887 1.00 94.75 239 LEU A N 1
ATOM 1813 C CA . LEU A 1 239 ? 6.614 5.375 20.261 1.00 94.75 239 LEU A CA 1
ATOM 1814 C C . LEU A 1 239 ? 5.212 5.726 20.748 1.00 94.75 239 LEU A C 1
ATOM 1816 O O . LEU A 1 239 ? 4.843 5.339 21.855 1.00 94.75 239 LEU A O 1
ATOM 1820 N N . TRP A 1 240 ? 4.415 6.379 19.896 1.00 96.56 240 TRP A N 1
ATOM 1821 C CA . TRP A 1 240 ? 3.026 6.704 20.196 1.00 96.56 240 TRP A CA 1
ATOM 1822 C C . TRP A 1 240 ? 2.191 5.450 20.506 1.00 96.56 240 TRP A C 1
ATOM 1824 O O . TRP A 1 240 ? 1.512 5.429 21.534 1.00 96.56 240 TRP A O 1
ATOM 1834 N N . PHE A 1 241 ? 2.286 4.400 19.678 1.00 96.06 241 PHE A N 1
ATOM 1835 C CA . PHE A 1 241 ? 1.555 3.138 19.862 1.00 96.06 241 PHE A CA 1
ATOM 1836 C C . PHE A 1 241 ? 2.022 2.359 21.092 1.00 96.06 241 PHE A C 1
ATOM 1838 O O . PHE A 1 241 ? 1.198 1.942 21.909 1.00 96.06 241 PHE A O 1
ATOM 1845 N N . ARG A 1 242 ? 3.340 2.209 21.272 1.00 94.75 242 ARG A N 1
ATOM 1846 C CA . ARG A 1 242 ? 3.918 1.482 22.412 1.00 94.75 242 ARG A CA 1
ATOM 1847 C C . ARG A 1 242 ? 3.579 2.143 23.743 1.00 94.75 242 ARG A C 1
ATOM 1849 O O . ARG A 1 242 ? 3.229 1.443 24.689 1.00 94.75 242 ARG A O 1
ATOM 1856 N N . ALA A 1 243 ? 3.599 3.476 23.803 1.00 96.19 243 ALA A N 1
ATOM 1857 C CA . ALA A 1 243 ? 3.177 4.230 24.985 1.00 96.19 243 ALA A CA 1
ATOM 1858 C C . ALA A 1 243 ? 1.698 4.000 25.355 1.00 96.19 243 ALA A C 1
ATOM 1860 O O . ALA A 1 243 ? 1.302 4.261 26.487 1.00 96.19 243 ALA A O 1
ATOM 1861 N N . ARG A 1 244 ? 0.891 3.487 24.418 1.00 95.94 244 ARG A N 1
ATOM 1862 C CA . ARG A 1 244 ? -0.549 3.226 24.565 1.00 95.94 244 ARG A CA 1
ATOM 1863 C C . ARG A 1 244 ? -0.888 1.735 24.581 1.00 95.94 244 ARG A C 1
ATOM 1865 O O . ARG A 1 244 ? -2.030 1.356 24.337 1.00 95.94 244 ARG A O 1
ATOM 1872 N N . GLY A 1 245 ? 0.100 0.887 24.870 1.00 92.81 245 GLY A N 1
ATOM 1873 C CA . GLY A 1 245 ? -0.098 -0.551 25.059 1.00 92.81 245 GLY A CA 1
ATOM 1874 C C . GLY A 1 245 ? -0.192 -1.372 23.771 1.00 92.81 245 GLY A C 1
ATOM 1875 O O . GLY A 1 245 ? -0.461 -2.567 23.845 1.00 92.81 245 GLY A O 1
ATOM 1876 N N . ILE A 1 246 ? 0.063 -0.781 22.598 1.00 93.44 246 ILE A N 1
ATOM 1877 C CA . ILE A 1 246 ? 0.154 -1.513 21.327 1.00 93.44 246 ILE A CA 1
ATOM 1878 C C . ILE A 1 246 ? 1.633 -1.809 21.059 1.00 93.44 246 ILE A C 1
ATOM 1880 O O . ILE A 1 246 ? 2.375 -0.977 20.537 1.00 93.44 246 ILE A O 1
ATOM 1884 N N . SER A 1 247 ? 2.083 -2.991 21.482 1.00 88.56 247 SER A N 1
ATOM 1885 C CA . SER A 1 247 ? 3.481 -3.433 21.357 1.00 88.56 247 SER A CA 1
ATOM 1886 C C . SER A 1 247 ? 3.854 -3.840 19.929 1.00 88.56 247 SER A C 1
ATOM 1888 O O . SER A 1 247 ? 4.959 -3.547 19.464 1.00 88.56 247 SER A O 1
ATOM 1890 N N . GLU A 1 248 ? 2.925 -4.492 19.232 1.00 86.62 248 GLU A N 1
ATOM 1891 C CA . GLU A 1 248 ? 3.060 -4.937 17.848 1.00 86.62 248 GLU A CA 1
ATOM 1892 C C . GLU A 1 248 ? 2.947 -3.737 16.911 1.00 86.62 248 GLU A C 1
ATOM 1894 O O . GLU A 1 248 ? 1.870 -3.172 16.757 1.00 86.62 248 GLU A O 1
ATOM 1899 N N . THR A 1 249 ? 4.049 -3.338 16.277 1.00 89.62 249 THR A N 1
ATOM 1900 C CA . THR A 1 249 ? 4.080 -2.140 15.413 1.00 89.62 249 THR A CA 1
ATOM 1901 C C . THR A 1 249 ? 4.516 -2.445 13.980 1.00 89.62 249 THR A C 1
ATOM 1903 O O . THR A 1 249 ? 4.642 -1.542 13.160 1.00 89.62 249 THR A O 1
ATOM 1906 N N . GLU A 1 250 ? 4.664 -3.725 13.627 1.00 85.88 250 GLU A N 1
ATOM 1907 C CA . GLU A 1 250 ? 5.185 -4.147 12.316 1.00 85.88 250 GLU A CA 1
ATOM 1908 C C . GLU A 1 250 ? 4.282 -3.791 11.134 1.00 85.88 250 GLU A C 1
ATOM 1910 O O . GLU A 1 250 ? 4.731 -3.766 9.987 1.00 85.88 250 GLU A O 1
ATOM 1915 N N . PHE A 1 251 ? 3.021 -3.447 11.403 1.00 85.88 251 PHE A N 1
ATOM 1916 C CA . PHE A 1 251 ? 2.112 -2.892 10.406 1.00 85.88 251 PHE A CA 1
ATOM 1917 C C . PHE A 1 251 ? 2.627 -1.564 9.813 1.00 85.88 251 PHE A C 1
ATOM 1919 O O . PHE A 1 251 ? 2.317 -1.257 8.665 1.00 85.88 251 PHE A O 1
ATOM 1926 N N . LEU A 1 252 ? 3.488 -0.826 10.530 1.00 87.50 252 LEU A N 1
ATOM 1927 C CA . LEU A 1 252 ? 4.123 0.408 10.050 1.00 87.50 252 LEU A CA 1
ATOM 1928 C C . LEU A 1 252 ? 5.244 0.164 9.030 1.00 87.50 252 LEU A C 1
ATOM 1930 O O . LEU A 1 252 ? 5.664 1.087 8.342 1.00 87.50 252 LEU A O 1
ATOM 1934 N N . LYS A 1 253 ? 5.757 -1.062 8.885 1.00 83.62 253 LYS A N 1
ATOM 1935 C CA . LYS A 1 253 ? 6.915 -1.326 8.014 1.00 83.62 253 LYS A CA 1
ATOM 1936 C C . LYS A 1 253 ? 6.688 -0.873 6.568 1.00 83.62 253 LYS A C 1
ATOM 1938 O O . LYS A 1 253 ? 7.591 -0.306 5.959 1.00 83.62 253 LYS A O 1
ATOM 1943 N N . GLY A 1 254 ? 5.488 -1.123 6.047 1.00 78.25 254 GLY A N 1
ATOM 1944 C CA . GLY A 1 254 ? 5.127 -0.837 4.660 1.00 78.25 254 GLY A CA 1
ATOM 1945 C C . GLY A 1 254 ? 4.349 0.455 4.442 1.00 78.25 254 GLY A C 1
ATOM 1946 O O . GLY A 1 254 ? 3.809 0.597 3.361 1.00 78.25 254 GLY A O 1
ATOM 1947 N N . ILE A 1 255 ? 4.221 1.338 5.438 1.00 84.69 255 ILE A N 1
ATOM 1948 C CA . ILE A 1 255 ? 3.537 2.624 5.229 1.00 84.69 255 ILE A CA 1
ATOM 1949 C C . ILE A 1 255 ? 4.474 3.659 4.584 1.00 84.69 255 ILE A C 1
ATOM 1951 O O . ILE A 1 255 ? 5.699 3.583 4.733 1.00 84.69 255 ILE A O 1
ATOM 1955 N N . SER A 1 256 ? 3.906 4.647 3.906 1.00 82.44 256 SER A N 1
ATOM 1956 C CA . SER A 1 256 ? 4.563 5.592 2.999 1.00 82.44 256 SER A CA 1
ATOM 1957 C C . SER A 1 256 ? 5.016 6.897 3.674 1.00 82.44 256 SER A C 1
ATOM 1959 O O . SER A 1 256 ? 5.297 7.907 3.009 1.00 82.44 256 SER A O 1
ATOM 1961 N N . ILE A 1 257 ? 5.185 6.868 5.004 1.00 85.25 257 ILE A N 1
ATOM 1962 C CA . ILE A 1 257 ? 5.839 7.929 5.791 1.00 85.25 257 ILE A CA 1
ATOM 1963 C C . ILE A 1 257 ? 7.306 7.576 6.102 1.00 85.25 257 ILE A C 1
ATOM 1965 O O . ILE A 1 257 ? 7.622 6.395 6.240 1.00 85.25 257 ILE A O 1
ATOM 1969 N N . PRO A 1 258 ? 8.209 8.566 6.253 1.00 86.25 258 PRO A N 1
ATOM 1970 C CA . PRO A 1 258 ? 9.629 8.311 6.510 1.00 86.25 258 PRO A CA 1
ATOM 1971 C C . PRO A 1 258 ? 9.884 7.447 7.744 1.00 86.25 258 PRO A C 1
ATOM 1973 O O . PRO A 1 258 ? 9.202 7.597 8.763 1.00 86.25 258 PRO A O 1
ATOM 1976 N N . ASP A 1 259 ? 10.924 6.615 7.700 1.00 85.94 259 ASP A N 1
ATOM 1977 C CA . ASP A 1 259 ? 11.275 5.731 8.816 1.00 85.94 259 ASP A CA 1
ATOM 1978 C C . ASP A 1 259 ? 11.599 6.537 10.094 1.00 85.94 259 ASP A C 1
ATOM 1980 O O . ASP A 1 259 ? 11.084 6.262 11.182 1.00 85.94 259 ASP A O 1
ATOM 1984 N N . GLY A 1 260 ? 12.403 7.600 9.981 1.00 86.44 260 GLY A N 1
ATOM 1985 C CA . GLY A 1 260 ? 12.906 8.345 11.141 1.00 86.44 260 GLY A CA 1
ATOM 1986 C C . GLY A 1 260 ? 13.869 7.494 11.976 1.00 86.44 260 GLY A C 1
ATOM 1987 O O . GLY A 1 260 ? 14.740 6.831 11.426 1.00 86.44 260 GLY A O 1
ATOM 1988 N N . ASN A 1 261 ? 13.708 7.479 13.303 1.00 85.19 261 ASN A N 1
ATOM 1989 C CA . ASN A 1 261 ? 14.502 6.622 14.204 1.00 85.19 261 ASN A CA 1
ATOM 1990 C C . ASN A 1 261 ? 13.945 5.191 14.312 1.00 85.19 261 ASN A C 1
ATOM 1992 O O . ASN A 1 261 ? 14.128 4.525 15.329 1.00 85.19 261 ASN A O 1
ATOM 1996 N N . TRP A 1 262 ? 13.205 4.737 13.303 1.00 82.75 262 TRP A N 1
ATOM 1997 C CA . TRP A 1 262 ? 12.601 3.416 13.303 1.00 82.75 262 TRP A CA 1
ATOM 1998 C C . TRP A 1 262 ? 13.672 2.325 13.219 1.00 82.75 262 TRP A C 1
ATOM 2000 O O . TRP A 1 262 ? 14.417 2.237 12.243 1.00 82.75 262 TRP A O 1
ATOM 2010 N N . SER A 1 263 ? 13.730 1.471 14.237 1.00 66.75 263 SER A N 1
ATOM 2011 C CA . SER A 1 263 ? 14.499 0.232 14.215 1.00 66.75 263 SER A CA 1
ATOM 2012 C C . SER A 1 263 ? 13.532 -0.947 14.192 1.00 66.75 263 SER A C 1
ATOM 2014 O O . SER A 1 263 ? 12.926 -1.305 15.199 1.00 66.75 263 SER A O 1
ATOM 2016 N N . THR A 1 264 ? 13.361 -1.578 13.034 1.00 61.91 264 THR A N 1
ATOM 2017 C CA . THR A 1 264 ? 12.733 -2.904 12.998 1.00 61.91 264 THR A CA 1
ATOM 2018 C C . THR A 1 264 ? 13.755 -3.968 13.367 1.00 61.91 264 THR A C 1
ATOM 2020 O O . THR A 1 264 ? 14.720 -4.185 12.629 1.00 61.91 264 THR A O 1
ATOM 2023 N N . GLU A 1 265 ? 13.488 -4.703 14.445 1.00 53.16 265 GLU A N 1
ATOM 2024 C CA . GLU A 1 265 ? 13.771 -6.137 14.444 1.00 53.16 265 GLU A CA 1
ATOM 2025 C C . GLU A 1 265 ? 12.905 -6.770 13.346 1.00 53.16 265 GLU A C 1
ATOM 2027 O O . GLU A 1 265 ? 11.755 -6.385 13.140 1.00 53.16 265 GLU A O 1
ATOM 2032 N N . ARG A 1 266 ? 13.485 -7.668 12.547 1.00 49.06 266 ARG A N 1
ATOM 2033 C CA . ARG A 1 266 ? 12.835 -8.241 11.361 1.00 49.06 266 ARG A CA 1
ATOM 2034 C C . ARG A 1 266 ? 11.738 -9.228 11.782 1.00 49.06 266 ARG A C 1
ATOM 2036 O O . ARG A 1 266 ? 11.957 -10.431 11.742 1.00 49.06 266 ARG A O 1
ATOM 2043 N N . GLY A 1 267 ? 10.575 -8.727 12.183 1.00 48.94 267 GLY A N 1
ATOM 2044 C CA . GLY A 1 267 ? 9.353 -9.520 12.286 1.00 48.94 267 GLY A CA 1
ATOM 2045 C C . GLY A 1 267 ? 8.679 -9.654 10.920 1.00 48.94 267 GLY A C 1
ATOM 2046 O O . GLY A 1 267 ? 8.639 -8.693 10.141 1.00 48.94 267 GLY A O 1
ATOM 2047 N N . ASP A 1 268 ? 8.156 -10.842 10.613 1.00 49.69 268 ASP A N 1
ATOM 2048 C CA . ASP A 1 268 ? 7.201 -11.005 9.518 1.00 49.69 268 ASP A CA 1
ATOM 2049 C C . ASP A 1 268 ? 5.920 -10.251 9.889 1.00 49.69 268 ASP A C 1
ATOM 2051 O O . ASP A 1 268 ? 5.320 -10.473 10.940 1.00 49.69 268 ASP A O 1
ATOM 2055 N N . SER A 1 269 ? 5.528 -9.297 9.042 1.00 53.66 269 SER A N 1
ATOM 2056 C CA . SER A 1 269 ? 4.301 -8.522 9.227 1.00 53.66 269 SER A CA 1
ATOM 2057 C C . SER A 1 269 ? 3.102 -9.462 9.375 1.00 53.66 269 SER A C 1
ATOM 2059 O O . SER A 1 269 ? 3.029 -10.445 8.644 1.00 53.66 269 SER A O 1
ATOM 2061 N N . GLN A 1 270 ? 2.108 -9.098 10.191 1.00 51.47 270 GLN A N 1
ATOM 2062 C CA . GLN A 1 270 ? 0.824 -9.810 10.374 1.00 51.47 270 GLN A CA 1
ATOM 2063 C C . GLN A 1 270 ? -0.044 -9.961 9.104 1.00 51.47 270 GLN A C 1
ATOM 2065 O O . GLN A 1 270 ? -1.218 -10.334 9.162 1.00 51.47 270 GLN A O 1
ATOM 2070 N N . ARG A 1 271 ? 0.514 -9.676 7.928 1.00 61.41 271 ARG A N 1
ATOM 2071 C CA . ARG A 1 271 ? -0.050 -10.066 6.646 1.00 61.41 271 ARG A CA 1
ATOM 2072 C C . ARG A 1 271 ? 0.041 -11.584 6.568 1.00 61.41 271 ARG A C 1
ATOM 2074 O O . ARG A 1 271 ? 1.058 -12.121 6.145 1.00 61.41 271 ARG A O 1
ATOM 2081 N N . ASN A 1 272 ? -1.026 -12.269 6.972 1.00 64.56 272 ASN A N 1
ATOM 2082 C CA . ASN A 1 272 ? -1.223 -13.708 6.766 1.00 64.56 272 ASN A CA 1
ATOM 2083 C C . ASN A 1 272 ? -1.415 -14.020 5.269 1.00 64.56 272 ASN A C 1
ATOM 2085 O O . ASN A 1 272 ? -2.403 -14.630 4.863 1.00 64.56 272 ASN A O 1
ATOM 2089 N N . LEU A 1 273 ? -0.501 -13.536 4.432 1.00 76.12 273 LEU A N 1
ATOM 2090 C CA . LEU A 1 273 ? -0.447 -13.837 3.020 1.00 76.12 273 LEU A CA 1
ATOM 2091 C C . LEU A 1 273 ? 0.361 -15.124 2.840 1.00 76.12 273 LEU A C 1
ATOM 2093 O O . LEU A 1 273 ? 1.355 -15.335 3.540 1.00 76.12 273 LEU A O 1
ATOM 2097 N N . PRO A 1 274 ? -0.053 -15.999 1.917 1.00 84.00 274 PRO A N 1
ATOM 2098 C CA . PRO A 1 274 ? 0.660 -17.238 1.666 1.00 84.00 274 PRO A CA 1
ATOM 2099 C C . PRO A 1 274 ? 2.076 -16.962 1.146 1.00 84.00 274 PRO A C 1
ATOM 2101 O O . PRO A 1 274 ? 2.306 -16.038 0.366 1.00 84.00 274 PRO A O 1
ATOM 2104 N N . SER A 1 275 ? 3.041 -17.786 1.542 1.00 84.19 275 SER A N 1
ATOM 2105 C CA . SER A 1 275 ? 4.407 -17.655 1.037 1.00 84.19 275 SER A CA 1
ATOM 2106 C C . SER A 1 275 ? 4.506 -18.106 -0.418 1.00 84.19 275 SER A C 1
ATOM 2108 O O . SER A 1 275 ? 3.982 -19.152 -0.805 1.00 84.19 275 SER A O 1
ATOM 2110 N N . LEU A 1 276 ? 5.246 -17.341 -1.218 1.00 86.25 276 LEU A N 1
ATOM 2111 C CA . LEU A 1 276 ? 5.685 -17.772 -2.539 1.00 86.25 276 LEU A CA 1
ATOM 2112 C C . LEU A 1 276 ? 6.841 -18.764 -2.399 1.00 86.25 276 LEU A C 1
ATOM 2114 O O . LEU A 1 276 ? 7.715 -18.601 -1.550 1.00 86.25 276 LEU A O 1
ATOM 2118 N N . SER A 1 277 ? 6.862 -19.776 -3.263 1.00 83.44 277 SER A N 1
ATOM 2119 C CA . SER A 1 277 ? 7.976 -20.730 -3.371 1.00 83.44 277 SER A CA 1
ATOM 2120 C C . SER A 1 277 ? 8.950 -20.390 -4.504 1.00 83.44 277 SER A C 1
ATOM 2122 O O . SER A 1 277 ? 10.035 -20.960 -4.564 1.00 83.44 277 SER A O 1
ATOM 2124 N N . ALA A 1 278 ? 8.568 -19.483 -5.409 1.00 84.12 278 ALA A N 1
ATOM 2125 C CA . ALA A 1 278 ? 9.379 -19.001 -6.524 1.00 84.12 278 ALA A CA 1
ATOM 2126 C C . ALA A 1 278 ? 8.817 -17.670 -7.060 1.00 84.12 278 ALA A C 1
ATOM 2128 O O . ALA A 1 278 ? 7.663 -17.337 -6.799 1.00 84.12 278 ALA A O 1
ATOM 2129 N N . ILE A 1 279 ? 9.610 -16.941 -7.856 1.00 82.19 279 ILE A N 1
ATOM 2130 C CA . ILE A 1 279 ? 9.158 -15.724 -8.566 1.00 82.19 279 ILE A CA 1
ATOM 2131 C C . ILE A 1 279 ? 8.138 -16.045 -9.662 1.00 82.19 279 ILE A C 1
ATOM 2133 O O . ILE A 1 279 ? 7.302 -15.207 -9.993 1.00 82.19 279 ILE A O 1
ATOM 2137 N N . LYS A 1 280 ? 8.236 -17.251 -10.228 1.00 79.75 280 LYS A N 1
ATOM 2138 C CA . LYS A 1 280 ? 7.640 -17.611 -11.514 1.00 79.75 280 LYS A CA 1
ATOM 2139 C C . LYS A 1 280 ? 6.150 -17.298 -11.583 1.00 79.75 280 LYS A C 1
ATOM 2141 O O . LYS A 1 280 ? 5.378 -17.805 -10.765 1.00 79.75 280 LYS A O 1
ATOM 2146 N N . SER A 1 281 ? 5.740 -16.560 -12.614 1.00 81.19 281 SER A N 1
ATOM 2147 C CA . SER A 1 281 ? 4.336 -16.575 -13.025 1.00 81.19 281 SER A CA 1
ATOM 2148 C C . SER A 1 281 ? 4.020 -17.955 -13.612 1.00 81.19 281 SER A C 1
ATOM 2150 O O . SER A 1 281 ? 4.850 -18.551 -14.284 1.00 81.19 281 SER A O 1
ATOM 2152 N N . ARG A 1 282 ? 2.853 -18.529 -13.331 1.00 84.75 282 ARG A N 1
ATOM 2153 C CA . ARG A 1 282 ? 2.390 -19.796 -13.932 1.00 84.75 282 ARG A CA 1
ATOM 2154 C C . ARG A 1 282 ? 1.071 -19.606 -14.678 1.00 84.75 282 ARG A C 1
ATOM 2156 O O . ARG A 1 282 ? 0.267 -20.529 -14.753 1.00 84.75 282 ARG A O 1
ATOM 2163 N N . GLN A 1 283 ? 0.846 -18.399 -15.189 1.00 89.12 283 GLN A N 1
ATOM 2164 C CA . GLN A 1 283 ? -0.276 -18.115 -16.076 1.00 89.12 283 GLN A CA 1
ATOM 2165 C C . GLN A 1 283 ? -0.127 -18.929 -17.363 1.00 89.12 283 GLN A C 1
ATOM 2167 O O . GLN A 1 283 ? 0.900 -18.857 -18.040 1.00 89.12 283 GLN A O 1
ATOM 2172 N N . TRP A 1 284 ? -1.135 -19.744 -17.651 1.00 85.62 284 TRP A N 1
ATOM 2173 C CA . TRP A 1 284 ? -1.131 -20.739 -18.726 1.00 85.62 284 TRP A CA 1
ATOM 2174 C C . TRP A 1 284 ? -1.363 -20.095 -20.097 1.00 85.62 284 TRP A C 1
ATOM 2176 O O . TRP A 1 284 ? -0.951 -20.639 -21.115 1.00 85.62 284 TRP A O 1
ATOM 2186 N N . GLU A 1 285 ? -1.997 -18.925 -20.123 1.00 87.06 285 GLU A N 1
ATOM 2187 C CA . GLU A 1 285 ? -2.309 -18.151 -21.320 1.00 87.06 285 GLU A CA 1
ATOM 2188 C C . GLU A 1 285 ? -1.123 -17.320 -21.842 1.00 87.06 285 GLU A C 1
ATOM 2190 O O . GLU A 1 285 ? -1.194 -16.733 -22.924 1.00 87.06 285 GLU A O 1
ATOM 2195 N N . ILE A 1 286 ? -0.031 -17.245 -21.074 1.00 90.44 286 ILE A N 1
ATOM 2196 C CA . ILE A 1 286 ? 1.126 -16.397 -21.371 1.00 90.44 286 ILE A CA 1
ATOM 2197 C C . ILE A 1 286 ? 2.215 -17.218 -22.074 1.00 90.44 286 ILE A C 1
ATOM 2199 O O . ILE A 1 286 ? 2.657 -18.223 -21.507 1.00 90.44 286 ILE A O 1
ATOM 2203 N N . PRO A 1 287 ? 2.695 -16.782 -23.261 1.00 91.44 287 PRO A N 1
ATOM 2204 C 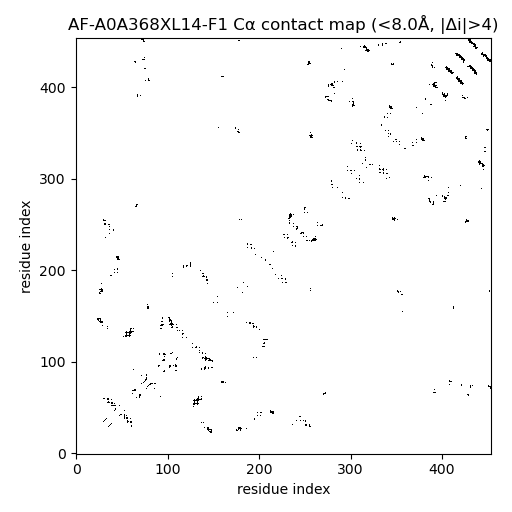CA . PRO A 1 287 ? 3.781 -17.449 -23.973 1.00 91.44 287 PRO A CA 1
ATOM 2205 C C . PRO A 1 287 ? 5.018 -17.692 -23.101 1.00 91.44 287 PRO A C 1
ATOM 2207 O O . PRO A 1 287 ? 5.418 -16.848 -22.293 1.00 91.44 287 PRO A O 1
ATOM 2210 N N . ASP A 1 288 ? 5.627 -18.863 -23.275 1.00 91.88 288 ASP A N 1
ATOM 2211 C CA . ASP A 1 288 ? 6.744 -19.331 -22.453 1.00 91.88 288 ASP A CA 1
ATOM 2212 C C . ASP A 1 288 ? 7.975 -18.425 -22.530 1.00 91.88 288 ASP A C 1
ATOM 2214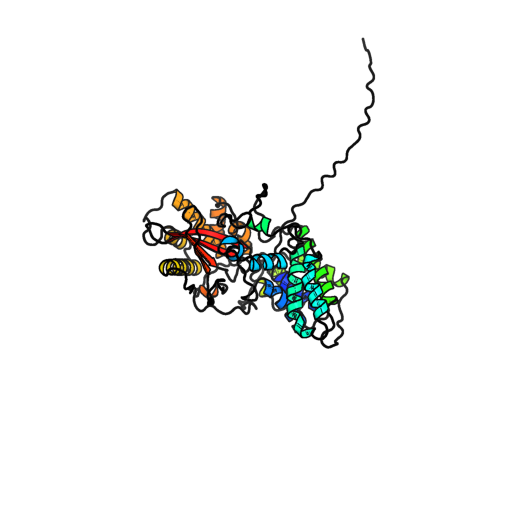 O O . ASP A 1 288 ? 8.637 -18.208 -21.517 1.00 91.88 288 ASP A O 1
ATOM 2218 N N . ASP A 1 289 ? 8.271 -17.887 -23.709 1.00 93.12 289 ASP A N 1
ATOM 2219 C CA . ASP A 1 289 ? 9.382 -16.971 -23.963 1.00 93.12 289 ASP A CA 1
ATOM 2220 C C . ASP A 1 289 ? 9.191 -15.625 -23.244 1.00 93.12 289 ASP A C 1
ATOM 2222 O O . ASP A 1 289 ? 10.113 -15.140 -22.586 1.00 93.12 289 ASP A O 1
ATOM 2226 N N . LEU A 1 290 ? 7.979 -15.063 -23.289 1.00 93.88 290 LEU A N 1
ATOM 2227 C CA . LEU A 1 290 ? 7.616 -13.839 -22.573 1.00 93.88 290 LEU A CA 1
ATOM 2228 C C . LEU A 1 290 ? 7.696 -14.030 -21.054 1.00 93.88 290 LEU A C 1
ATOM 2230 O O . LEU A 1 290 ? 8.221 -13.183 -20.329 1.00 93.88 290 LEU A O 1
ATOM 2234 N N . ARG A 1 291 ? 7.193 -15.164 -20.559 1.00 93.00 291 ARG A N 1
ATOM 2235 C CA . ARG A 1 291 ? 7.278 -15.511 -19.139 1.00 93.00 291 ARG A CA 1
ATOM 2236 C C . ARG A 1 291 ? 8.731 -15.654 -18.686 1.00 93.00 291 ARG A C 1
ATOM 2238 O O . ARG A 1 291 ? 9.112 -15.073 -17.675 1.00 93.00 291 ARG A O 1
ATOM 2245 N N . GLN A 1 292 ? 9.553 -16.388 -19.437 1.00 94.06 292 GLN A N 1
ATOM 2246 C CA . GLN A 1 292 ? 10.978 -16.554 -19.131 1.00 94.06 292 GLN A CA 1
ATOM 2247 C C . GLN A 1 292 ? 11.726 -15.218 -19.144 1.00 94.06 292 GLN A C 1
ATOM 2249 O O . GLN A 1 292 ? 12.598 -14.997 -18.303 1.00 94.06 292 GLN A O 1
ATOM 2254 N N . PHE A 1 293 ? 11.365 -14.316 -20.059 1.00 95.81 293 PHE A N 1
ATOM 2255 C CA . PHE A 1 293 ? 11.908 -12.965 -20.096 1.00 95.81 293 PHE A CA 1
ATOM 2256 C C . PHE A 1 293 ? 11.630 -12.205 -18.789 1.00 95.81 293 PHE A C 1
ATOM 2258 O O . PHE A 1 293 ? 12.570 -11.711 -18.163 1.00 95.81 293 PHE A O 1
ATOM 2265 N N . PHE A 1 294 ? 10.374 -12.146 -18.331 1.00 96.88 294 PHE A N 1
ATOM 2266 C CA . PHE A 1 294 ? 10.045 -11.449 -17.083 1.00 96.88 294 PHE A CA 1
ATOM 2267 C C . PHE A 1 294 ? 10.610 -12.140 -15.840 1.00 96.88 294 PHE A C 1
ATOM 2269 O O . PHE A 1 294 ? 11.136 -11.442 -14.973 1.00 96.88 294 PHE A O 1
ATOM 2276 N N . ASP A 1 295 ? 10.577 -13.476 -15.773 1.00 95.19 295 ASP A N 1
ATOM 2277 C CA . ASP A 1 295 ? 11.218 -14.249 -14.700 1.00 95.19 295 ASP A CA 1
ATOM 2278 C C . ASP A 1 295 ? 12.685 -13.822 -14.543 1.00 95.19 295 ASP A C 1
ATOM 2280 O O . ASP A 1 295 ? 13.114 -13.453 -13.449 1.00 95.19 295 ASP A O 1
ATOM 2284 N N . HIS A 1 296 ? 13.429 -13.792 -15.653 1.00 94.56 296 HIS A N 1
ATOM 2285 C CA . HIS A 1 296 ? 14.844 -13.432 -15.667 1.00 94.56 296 HIS A CA 1
ATOM 2286 C C . HIS A 1 296 ? 15.094 -11.975 -15.257 1.00 94.56 296 HIS A C 1
ATOM 2288 O O . HIS A 1 296 ? 16.010 -11.696 -14.480 1.00 94.56 296 HIS A O 1
ATOM 2294 N N . VAL A 1 297 ? 14.298 -11.034 -15.774 1.00 95.88 297 VAL A N 1
ATOM 2295 C CA . VAL A 1 297 ? 14.444 -9.604 -15.464 1.00 95.88 297 VAL A CA 1
ATOM 2296 C C . VAL A 1 297 ? 14.150 -9.327 -13.991 1.00 95.88 297 VAL A C 1
ATOM 2298 O O . VAL A 1 297 ? 14.939 -8.642 -13.341 1.00 95.88 297 VAL A O 1
ATOM 2301 N N . ILE A 1 298 ? 13.049 -9.862 -13.454 1.00 95.81 298 ILE A N 1
ATOM 2302 C CA . ILE A 1 298 ? 12.630 -9.630 -12.064 1.00 95.81 298 ILE A CA 1
ATOM 2303 C C . ILE A 1 298 ? 13.612 -10.282 -11.093 1.00 95.81 298 ILE A C 1
ATOM 2305 O O . ILE A 1 298 ? 14.026 -9.640 -10.128 1.00 95.81 298 ILE A O 1
ATOM 2309 N N . GLU A 1 299 ? 14.021 -11.527 -11.358 1.00 94.06 299 GLU A N 1
ATOM 2310 C CA . GLU A 1 299 ? 15.014 -12.223 -10.541 1.00 94.06 299 GLU A CA 1
ATOM 2311 C C . GLU A 1 299 ? 16.307 -11.413 -10.469 1.00 94.06 299 GLU A C 1
ATOM 2313 O O . GLU A 1 299 ? 16.729 -11.035 -9.378 1.00 94.06 299 GLU A O 1
ATOM 2318 N N . ARG A 1 300 ? 16.874 -11.040 -11.624 1.00 94.38 300 ARG A N 1
ATOM 2319 C CA . ARG A 1 300 ? 18.107 -10.250 -11.662 1.00 94.38 300 ARG A CA 1
ATOM 2320 C C . ARG A 1 300 ? 17.952 -8.893 -11.000 1.00 94.38 300 ARG A C 1
ATOM 2322 O O . ARG A 1 300 ? 18.867 -8.472 -10.307 1.00 94.38 300 ARG A O 1
ATOM 2329 N N . TRP A 1 301 ? 16.843 -8.195 -11.212 1.00 95.12 301 TRP A N 1
ATOM 2330 C CA . TRP A 1 301 ? 16.628 -6.877 -10.621 1.00 95.12 301 TRP A CA 1
ATOM 2331 C C . TRP A 1 301 ? 16.611 -6.929 -9.088 1.00 95.12 301 TRP A C 1
ATOM 2333 O O . TRP A 1 301 ? 17.283 -6.124 -8.448 1.00 95.12 301 TRP A O 1
ATOM 2343 N N . LEU A 1 302 ? 15.902 -7.895 -8.500 1.00 94.00 302 LEU A N 1
ATOM 2344 C CA . LEU A 1 302 ? 15.750 -8.005 -7.046 1.00 94.00 302 LEU A CA 1
ATOM 2345 C C . LEU A 1 302 ? 16.980 -8.602 -6.336 1.00 94.00 302 LEU A C 1
ATOM 2347 O O . LEU A 1 302 ? 17.136 -8.418 -5.125 1.00 94.00 302 LEU A O 1
ATOM 2351 N N . THR A 1 303 ? 17.851 -9.309 -7.065 1.00 91.12 303 THR A N 1
ATOM 2352 C CA . THR A 1 303 ? 19.094 -9.885 -6.520 1.00 91.12 303 THR A CA 1
ATOM 2353 C C . THR A 1 303 ? 20.343 -9.049 -6.815 1.00 91.12 303 THR A C 1
ATOM 2355 O O . THR A 1 303 ? 21.372 -9.263 -6.178 1.00 91.12 303 THR A O 1
ATOM 2358 N N . ALA A 1 304 ? 20.326 -8.162 -7.817 1.00 79.56 304 ALA A N 1
ATOM 2359 C CA . ALA A 1 304 ? 21.543 -7.516 -8.312 1.00 79.56 304 ALA A CA 1
ATOM 2360 C C . ALA A 1 304 ? 22.004 -6.327 -7.464 1.00 79.56 304 ALA A C 1
ATOM 2362 O O . ALA A 1 304 ? 21.231 -5.446 -7.096 1.00 79.56 304 ALA A O 1
ATOM 2363 N N . GLU A 1 305 ? 23.323 -6.238 -7.282 1.00 71.19 305 GLU A N 1
ATOM 2364 C CA . GLU A 1 305 ? 23.978 -5.018 -6.802 1.00 71.19 305 GLU A CA 1
ATOM 2365 C C . GLU A 1 305 ?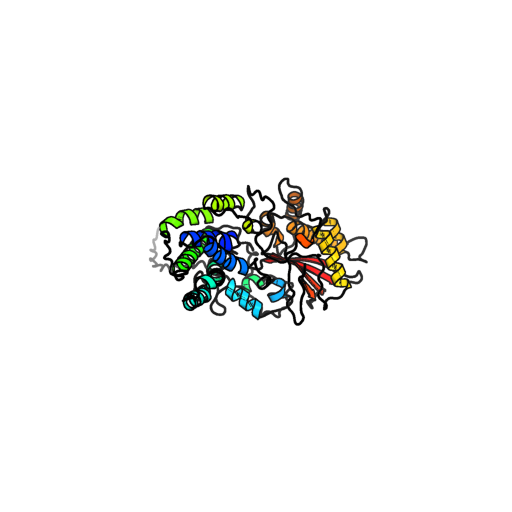 24.205 -3.991 -7.930 1.00 71.19 305 GLU A C 1
ATOM 2367 O O . GLU A 1 305 ? 24.300 -2.797 -7.655 1.00 71.19 305 GLU A O 1
ATOM 2372 N N . ASP A 1 306 ? 24.232 -4.436 -9.196 1.00 91.38 306 ASP A N 1
ATOM 2373 C CA . ASP A 1 306 ? 24.397 -3.595 -10.393 1.00 91.38 306 ASP A CA 1
ATOM 2374 C C . ASP A 1 306 ? 23.093 -3.521 -11.209 1.00 91.38 306 ASP A C 1
ATOM 2376 O O . ASP A 1 306 ? 22.873 -4.255 -12.180 1.00 91.38 306 ASP A O 1
ATOM 2380 N N . VAL A 1 307 ? 22.203 -2.622 -10.785 1.00 94.12 307 VAL A N 1
ATOM 2381 C CA . VAL A 1 307 ? 20.910 -2.372 -11.445 1.00 94.12 307 VAL A CA 1
ATOM 2382 C C . VAL A 1 307 ? 21.089 -1.724 -12.822 1.00 94.12 307 VAL A C 1
ATOM 2384 O O . VAL A 1 307 ? 20.272 -1.955 -13.714 1.00 94.12 307 VAL A O 1
ATOM 2387 N N . ASP A 1 308 ? 22.168 -0.962 -13.031 1.00 95.31 308 ASP A N 1
ATOM 2388 C CA . ASP A 1 308 ? 22.455 -0.324 -14.320 1.00 95.31 308 ASP A CA 1
ATOM 2389 C C . ASP A 1 308 ? 22.687 -1.378 -15.407 1.00 95.31 308 ASP A C 1
ATOM 2391 O O . ASP A 1 308 ? 22.128 -1.279 -16.504 1.00 95.31 308 ASP A O 1
ATOM 2395 N N . LYS A 1 309 ? 23.438 -2.437 -15.085 1.00 95.19 309 LYS A N 1
ATOM 2396 C CA . LYS A 1 309 ? 23.629 -3.576 -15.986 1.00 95.19 309 LYS A CA 1
ATOM 2397 C C . LYS A 1 309 ? 22.329 -4.327 -16.259 1.00 95.19 309 LYS A C 1
ATOM 2399 O O . LYS A 1 309 ? 22.075 -4.686 -17.406 1.00 95.19 309 LYS A O 1
ATOM 2404 N N . VAL A 1 310 ? 21.494 -4.555 -15.240 1.00 95.50 310 VAL A N 1
ATOM 2405 C CA . VAL A 1 310 ? 20.187 -5.216 -15.429 1.00 95.50 310 VAL A CA 1
ATOM 2406 C C . VAL A 1 310 ? 19.304 -4.409 -16.377 1.00 95.50 310 VAL A C 1
ATOM 2408 O O . VAL A 1 310 ? 18.767 -4.973 -17.328 1.00 95.50 310 VAL A O 1
ATOM 2411 N N . ALA A 1 311 ? 19.202 -3.094 -16.171 1.00 96.56 311 ALA A N 1
ATOM 2412 C CA . ALA A 1 311 ? 18.430 -2.209 -17.037 1.00 96.56 311 ALA A CA 1
ATOM 2413 C C . ALA A 1 311 ? 18.958 -2.216 -18.480 1.00 96.56 311 ALA A C 1
ATOM 2415 O O . ALA A 1 311 ? 18.173 -2.310 -19.423 1.00 96.56 311 ALA A O 1
ATOM 2416 N N . ALA A 1 312 ? 20.281 -2.151 -18.661 1.00 95.62 312 ALA A N 1
ATOM 2417 C CA . ALA A 1 312 ? 20.905 -2.160 -19.981 1.00 95.62 312 ALA A CA 1
ATOM 2418 C C . ALA A 1 312 ? 20.681 -3.483 -20.731 1.00 95.62 312 ALA A C 1
ATOM 2420 O O . ALA A 1 312 ? 20.331 -3.457 -21.911 1.00 95.62 312 ALA A O 1
ATOM 2421 N N . ASP A 1 313 ? 20.857 -4.625 -20.062 1.00 94.62 313 ASP A N 1
ATOM 2422 C CA . ASP A 1 313 ? 20.649 -5.948 -20.660 1.00 94.62 313 ASP A CA 1
ATOM 2423 C C . ASP A 1 313 ? 19.169 -6.167 -21.009 1.00 94.62 313 ASP A C 1
ATOM 2425 O O . ASP A 1 313 ? 18.846 -6.584 -22.123 1.00 94.62 313 ASP A O 1
ATOM 2429 N N . ALA A 1 314 ? 18.260 -5.825 -20.088 1.00 95.38 314 ALA A N 1
ATOM 2430 C CA . ALA A 1 314 ? 16.822 -5.964 -20.296 1.00 95.38 314 ALA A CA 1
ATOM 2431 C C . ALA A 1 314 ? 16.311 -5.066 -21.433 1.00 95.38 314 ALA A C 1
ATOM 2433 O O . ALA A 1 314 ? 15.443 -5.488 -22.193 1.00 95.38 314 ALA A O 1
ATOM 2434 N N . PHE A 1 315 ? 16.859 -3.856 -21.586 1.00 94.44 315 PHE A N 1
ATOM 2435 C CA . PHE A 1 315 ? 16.494 -2.938 -22.669 1.00 94.44 315 PHE A CA 1
ATOM 2436 C C . PHE A 1 315 ? 17.034 -3.375 -24.037 1.00 94.44 315 PHE A C 1
ATOM 2438 O O . PHE A 1 315 ? 16.390 -3.150 -25.061 1.00 94.44 315 PHE A O 1
ATOM 2445 N N . LYS A 1 316 ? 18.216 -4.002 -24.089 1.00 92.12 316 LYS A N 1
ATOM 2446 C CA . LYS A 1 316 ? 18.749 -4.562 -25.341 1.00 92.12 316 LYS A CA 1
ATOM 2447 C C . LYS A 1 316 ? 17.919 -5.756 -25.814 1.00 92.12 316 LYS A C 1
ATOM 2449 O O . LYS A 1 316 ? 17.684 -5.884 -27.013 1.00 92.12 316 LYS A O 1
ATOM 2454 N N . GLY A 1 317 ? 17.475 -6.601 -24.884 1.00 90.31 317 GLY A N 1
ATOM 2455 C CA . GLY A 1 317 ? 16.904 -7.906 -25.208 1.00 90.31 317 GLY A CA 1
ATOM 2456 C C . GLY A 1 317 ? 17.985 -8.914 -25.616 1.00 90.31 317 GLY A C 1
ATOM 2457 O O . GLY A 1 317 ? 19.159 -8.567 -25.771 1.00 90.31 317 GLY A O 1
ATOM 2458 N N . ALA A 1 318 ? 17.598 -10.180 -25.781 1.00 87.38 318 ALA A N 1
ATOM 2459 C CA . ALA A 1 318 ? 18.537 -11.296 -25.950 1.00 87.38 318 ALA A CA 1
ATOM 2460 C C . ALA A 1 318 ? 19.469 -11.148 -27.169 1.00 87.38 318 ALA A C 1
ATOM 2462 O O . ALA A 1 318 ? 20.656 -11.455 -27.083 1.00 87.38 318 ALA A O 1
ATOM 2463 N N . ASN A 1 319 ? 18.938 -10.636 -28.283 1.00 85.12 319 ASN A N 1
ATOM 2464 C CA . ASN A 1 319 ? 19.663 -10.440 -29.543 1.00 85.12 319 ASN A CA 1
ATOM 2465 C C . ASN A 1 319 ? 19.787 -8.951 -29.916 1.00 85.12 319 ASN A C 1
ATOM 2467 O O . ASN A 1 319 ? 19.869 -8.599 -31.093 1.00 85.12 319 ASN A O 1
ATOM 2471 N N . GLY A 1 320 ? 19.758 -8.066 -28.917 1.00 81.75 320 GLY A N 1
ATOM 2472 C CA . GLY A 1 320 ? 19.875 -6.625 -29.116 1.00 81.75 320 GLY A CA 1
ATOM 2473 C C . GLY A 1 320 ? 21.238 -6.166 -29.646 1.00 81.75 320 GLY A C 1
ATOM 2474 O O . GLY A 1 320 ? 22.233 -6.897 -29.579 1.00 81.75 320 GLY A O 1
ATOM 2475 N N . PRO A 1 321 ? 21.329 -4.922 -30.149 1.00 82.88 321 PRO A N 1
ATOM 2476 C CA . PRO A 1 321 ? 22.588 -4.364 -30.617 1.00 82.88 321 PRO A CA 1
ATOM 2477 C C . PRO A 1 321 ? 23.606 -4.282 -29.471 1.00 82.88 321 PRO A C 1
ATOM 2479 O O . PRO A 1 321 ? 23.286 -3.926 -28.333 1.00 82.88 321 PRO A O 1
ATOM 2482 N N . ARG A 1 322 ? 24.878 -4.577 -29.777 1.00 81.38 322 ARG A N 1
ATOM 2483 C CA . ARG A 1 322 ? 25.965 -4.498 -28.783 1.00 81.38 322 ARG A CA 1
ATOM 2484 C C . ARG A 1 322 ? 26.120 -3.077 -28.232 1.00 81.38 322 ARG A C 1
ATOM 2486 O O . ARG A 1 322 ? 26.308 -2.914 -27.023 1.00 81.38 322 ARG A O 1
ATOM 2493 N N . ASN A 1 323 ? 25.975 -2.082 -29.108 1.00 86.44 323 ASN A N 1
ATOM 2494 C CA . ASN A 1 323 ? 26.072 -0.658 -28.800 1.00 86.44 323 ASN A CA 1
ATOM 2495 C C . ASN A 1 323 ? 24.689 -0.003 -28.866 1.00 86.44 323 ASN A C 1
ATOM 2497 O O . ASN A 1 323 ? 23.935 -0.254 -29.801 1.00 86.44 323 ASN A O 1
ATOM 2501 N N . LEU A 1 324 ? 24.384 0.839 -27.880 1.00 87.88 324 LEU A N 1
ATOM 2502 C CA . LEU A 1 324 ? 23.141 1.604 -27.822 1.00 87.88 324 LEU A CA 1
ATOM 2503 C C . LEU A 1 324 ? 23.307 2.948 -28.529 1.00 87.88 324 LEU A C 1
ATOM 2505 O O . LEU A 1 324 ? 24.356 3.588 -28.410 1.00 87.88 324 LEU A O 1
ATOM 2509 N N . GLU A 1 325 ? 22.258 3.406 -29.207 1.00 90.00 325 GLU A N 1
ATOM 2510 C CA . GLU A 1 325 ? 22.202 4.780 -29.697 1.00 90.00 325 GLU A CA 1
ATOM 2511 C C . GLU A 1 325 ? 22.070 5.777 -28.537 1.00 90.00 325 GLU A C 1
ATOM 2513 O O . GLU A 1 325 ? 21.699 5.436 -27.413 1.00 90.00 325 GLU A O 1
ATOM 2518 N N . ARG A 1 326 ? 22.355 7.059 -28.791 1.00 87.56 326 ARG A N 1
ATOM 2519 C CA . ARG A 1 326 ? 22.318 8.097 -27.745 1.00 87.56 326 ARG A CA 1
ATOM 2520 C C . ARG A 1 326 ? 20.935 8.244 -27.093 1.00 87.56 326 ARG A C 1
ATOM 2522 O O . ARG A 1 326 ? 20.855 8.492 -25.890 1.00 87.56 326 ARG A O 1
ATOM 2529 N N . SER A 1 327 ? 19.869 8.120 -27.880 1.00 86.44 327 SER A N 1
ATOM 2530 C CA . SER A 1 327 ? 18.472 8.104 -27.421 1.00 86.44 327 SER A CA 1
ATOM 2531 C C . SER A 1 327 ? 18.204 6.921 -26.485 1.00 86.44 327 SER A C 1
ATOM 2533 O O . SER A 1 327 ? 17.600 7.102 -25.427 1.00 86.44 327 SER A O 1
ATOM 2535 N N . ASP A 1 328 ? 18.718 5.741 -26.826 1.00 90.94 328 ASP A N 1
ATOM 2536 C CA . ASP A 1 328 ? 18.585 4.527 -26.021 1.00 90.94 328 ASP A CA 1
ATOM 2537 C C . ASP A 1 328 ? 19.372 4.613 -24.715 1.00 90.94 328 ASP A C 1
ATOM 2539 O O . ASP A 1 328 ? 18.868 4.214 -23.670 1.00 90.94 328 ASP A O 1
ATOM 2543 N N . VAL A 1 329 ? 20.564 5.216 -24.723 1.00 93.56 329 VAL A N 1
ATOM 2544 C CA . VAL A 1 329 ? 21.341 5.450 -23.493 1.00 93.56 329 VAL A CA 1
ATOM 2545 C C . VAL A 1 329 ? 20.545 6.286 -22.485 1.00 93.56 329 VAL A C 1
ATOM 2547 O O . VAL A 1 329 ? 20.550 5.983 -21.291 1.00 93.56 329 VAL A O 1
ATOM 2550 N N . ALA A 1 330 ? 19.832 7.321 -22.943 1.00 91.31 330 ALA A N 1
ATOM 2551 C CA . ALA A 1 330 ? 18.986 8.128 -22.064 1.00 91.31 330 ALA A CA 1
ATOM 2552 C C . ALA A 1 330 ? 17.813 7.315 -21.487 1.00 91.31 330 ALA A C 1
ATOM 2554 O O . ALA A 1 330 ? 17.524 7.426 -20.297 1.00 91.31 330 ALA A O 1
ATOM 2555 N N . ARG A 1 331 ? 17.182 6.457 -22.299 1.00 92.06 331 ARG A N 1
ATOM 2556 C CA . ARG A 1 331 ? 16.085 5.575 -21.864 1.00 92.06 331 ARG A CA 1
ATOM 2557 C C . ARG A 1 331 ? 16.549 4.501 -20.883 1.00 92.06 331 ARG A C 1
ATOM 2559 O O . ARG A 1 331 ? 15.882 4.276 -19.881 1.00 92.06 331 ARG A O 1
ATOM 2566 N N . VAL A 1 332 ? 17.713 3.895 -21.112 1.00 95.50 332 VAL A N 1
ATOM 2567 C CA . VAL A 1 332 ? 18.322 2.938 -20.175 1.00 95.50 332 VAL A CA 1
ATOM 2568 C C . VAL A 1 332 ? 18.645 3.607 -18.846 1.00 95.50 332 VAL A C 1
ATOM 2570 O O . VAL A 1 332 ? 18.401 3.026 -17.791 1.00 95.50 332 VAL A O 1
ATOM 2573 N N . ARG A 1 333 ? 19.143 4.848 -18.873 1.00 95.56 333 ARG A N 1
ATOM 2574 C CA . ARG A 1 333 ? 19.409 5.609 -17.649 1.00 95.56 333 ARG A CA 1
ATOM 2575 C C . ARG A 1 333 ? 18.127 5.899 -16.863 1.00 95.56 333 ARG A C 1
ATOM 2577 O O . ARG A 1 333 ? 18.131 5.781 -15.640 1.00 95.56 333 ARG A O 1
ATOM 2584 N N . GLU A 1 334 ? 17.052 6.268 -17.553 1.00 94.50 334 GLU A N 1
ATOM 2585 C CA . GLU A 1 334 ? 15.719 6.450 -16.965 1.00 94.50 334 GLU A CA 1
ATOM 2586 C C . GLU A 1 334 ? 15.196 5.150 -16.347 1.00 94.50 334 GLU A C 1
ATOM 2588 O O . GLU A 1 334 ? 14.815 5.127 -15.177 1.00 94.50 334 GLU A O 1
ATOM 2593 N N . LEU A 1 335 ? 15.247 4.050 -17.100 1.00 95.62 335 LEU A N 1
ATOM 2594 C CA . LEU A 1 335 ? 14.817 2.731 -16.646 1.00 95.62 335 LEU A CA 1
ATOM 2595 C C . LEU A 1 335 ? 15.598 2.274 -15.409 1.00 95.62 335 LEU A C 1
ATOM 2597 O O . LEU A 1 335 ? 14.991 1.864 -14.422 1.00 95.62 335 LEU A O 1
ATOM 2601 N N . SER A 1 336 ? 16.927 2.400 -15.432 1.00 96.56 336 SER A N 1
ATOM 2602 C CA . SER A 1 336 ? 17.779 2.079 -14.285 1.00 96.56 336 SER A CA 1
ATOM 2603 C C . SER A 1 336 ? 17.405 2.909 -13.059 1.00 96.56 336 SER A C 1
ATOM 2605 O O . SER A 1 336 ? 17.208 2.360 -11.977 1.00 96.56 336 SER A O 1
ATOM 2607 N N . ALA A 1 337 ? 17.245 4.226 -13.223 1.00 96.06 337 ALA A N 1
ATOM 2608 C CA . ALA A 1 337 ? 16.863 5.108 -12.127 1.00 96.06 337 ALA A CA 1
ATOM 2609 C C . ALA A 1 337 ? 15.519 4.694 -11.508 1.00 96.06 337 ALA A C 1
ATOM 2611 O O . ALA A 1 337 ? 15.415 4.620 -10.288 1.00 96.06 337 ALA A O 1
ATOM 2612 N N . ARG A 1 338 ? 14.518 4.343 -12.323 1.00 95.31 338 ARG A N 1
ATOM 2613 C CA . ARG A 1 338 ? 13.221 3.858 -11.826 1.00 95.31 338 ARG A CA 1
ATOM 2614 C C . ARG A 1 338 ? 13.334 2.521 -11.097 1.00 95.31 338 ARG A C 1
ATOM 2616 O O . ARG A 1 338 ? 12.819 2.401 -9.991 1.00 95.31 338 ARG A O 1
ATOM 2623 N N . LEU A 1 339 ? 14.052 1.548 -11.661 1.00 96.19 339 LEU A N 1
ATOM 2624 C CA . LEU A 1 339 ? 14.303 0.252 -11.015 1.00 96.19 339 LEU A CA 1
ATOM 2625 C C . LEU A 1 339 ? 15.013 0.417 -9.662 1.00 96.19 339 LEU A C 1
ATOM 2627 O O . LEU A 1 339 ? 14.665 -0.248 -8.691 1.00 96.19 339 LEU A O 1
ATOM 2631 N N . LYS A 1 340 ? 15.979 1.335 -9.580 1.00 95.69 340 LYS A N 1
ATOM 2632 C CA . LYS A 1 340 ? 16.712 1.671 -8.353 1.00 95.69 340 LYS A CA 1
ATOM 2633 C C . LYS A 1 340 ? 15.807 2.232 -7.253 1.00 95.69 340 LYS A C 1
ATOM 2635 O O . LYS A 1 340 ? 15.951 1.840 -6.098 1.00 95.69 340 LYS A O 1
ATOM 2640 N N . LEU A 1 341 ? 14.890 3.142 -7.593 1.00 94.31 341 LEU A N 1
ATOM 2641 C CA . LEU A 1 341 ? 13.982 3.762 -6.619 1.00 94.31 341 LEU A CA 1
ATOM 2642 C C . LEU A 1 341 ? 13.128 2.711 -5.900 1.00 94.31 341 LEU A C 1
ATOM 2644 O O . LEU A 1 341 ? 13.012 2.747 -4.682 1.00 94.31 341 LEU A O 1
ATOM 2648 N N . TRP A 1 342 ? 12.624 1.722 -6.634 1.00 94.00 342 TRP A N 1
ATOM 2649 C CA . TRP A 1 342 ? 11.815 0.623 -6.098 1.00 94.00 342 TRP A CA 1
ATOM 2650 C C . TRP A 1 342 ? 12.604 -0.418 -5.285 1.00 94.00 342 TRP A C 1
ATOM 2652 O O . TRP A 1 342 ? 12.010 -1.338 -4.733 1.00 94.00 342 TRP A O 1
ATOM 2662 N N . LEU A 1 343 ? 13.930 -0.284 -5.171 1.00 93.25 343 LEU A N 1
ATOM 2663 C CA . LEU A 1 343 ? 14.727 -1.061 -4.217 1.00 93.25 343 LEU A CA 1
ATOM 2664 C C . LEU A 1 343 ? 14.922 -0.333 -2.881 1.00 93.25 343 LEU A C 1
ATOM 2666 O O . LEU A 1 343 ? 15.429 -0.939 -1.942 1.00 93.25 343 LEU A O 1
ATOM 2670 N N . VAL A 1 344 ? 14.559 0.946 -2.756 1.00 91.44 344 VAL A N 1
ATOM 2671 C CA . VAL A 1 344 ? 14.694 1.672 -1.486 1.00 91.44 344 VAL A CA 1
ATOM 2672 C C . VAL A 1 344 ? 13.566 1.253 -0.541 1.00 91.44 344 VAL A C 1
ATOM 2674 O O . VAL A 1 344 ? 12.407 1.567 -0.785 1.00 91.44 344 VAL A O 1
ATOM 2677 N N . GLN A 1 345 ? 13.910 0.552 0.547 1.00 88.31 345 GLN A N 1
ATOM 2678 C CA . GLN A 1 345 ? 12.920 -0.015 1.474 1.00 88.31 345 GLN A CA 1
ATOM 2679 C C . GLN A 1 345 ? 12.171 1.047 2.275 1.00 88.31 345 GLN A C 1
ATOM 2681 O O . GLN A 1 345 ? 10.981 0.876 2.533 1.00 88.31 345 GLN A O 1
ATOM 2686 N N . ASP A 1 346 ? 12.843 2.145 2.635 1.00 86.50 346 ASP A N 1
ATOM 2687 C CA . ASP A 1 346 ? 12.155 3.361 3.064 1.00 86.50 346 ASP A CA 1
ATOM 2688 C C . ASP A 1 346 ? 11.548 3.999 1.806 1.00 86.50 346 ASP A C 1
ATOM 2690 O O . ASP A 1 346 ? 12.069 4.977 1.260 1.00 86.50 346 ASP A O 1
ATOM 2694 N N . HIS A 1 347 ? 10.471 3.378 1.300 1.00 84.62 347 HIS A N 1
ATOM 2695 C CA . HIS A 1 347 ? 9.780 3.820 0.089 1.00 84.62 347 HIS A CA 1
ATOM 2696 C C . HIS A 1 347 ? 9.325 5.263 0.243 1.00 84.62 347 HIS A C 1
ATOM 2698 O O . HIS A 1 347 ? 9.260 6.028 -0.725 1.00 84.62 347 HIS A O 1
ATOM 2704 N N . ALA A 1 348 ? 9.126 5.683 1.494 1.00 81.56 348 ALA A N 1
ATOM 2705 C CA . ALA A 1 348 ? 8.854 7.052 1.745 1.00 81.56 348 ALA A CA 1
ATOM 2706 C C . ALA A 1 348 ? 9.994 7.939 1.202 1.00 81.56 348 ALA A C 1
ATOM 2708 O O . ALA A 1 348 ? 9.734 8.791 0.379 1.00 81.56 348 ALA A O 1
ATOM 2709 N N . LEU A 1 349 ? 11.276 7.728 1.447 1.00 83.75 349 LEU A N 1
ATOM 2710 C CA . LEU A 1 349 ? 12.319 8.614 0.877 1.00 83.75 349 LEU A CA 1
ATOM 2711 C C . LEU A 1 349 ? 12.278 8.823 -0.653 1.00 83.75 349 LEU A C 1
ATOM 2713 O O . LEU A 1 349 ? 12.795 9.831 -1.142 1.00 83.75 349 LEU A O 1
ATOM 2717 N N . VAL A 1 350 ? 11.650 7.913 -1.399 1.00 86.56 350 VAL A N 1
ATOM 2718 C CA . VAL A 1 350 ? 11.636 7.905 -2.863 1.00 86.56 350 VAL A CA 1
ATOM 2719 C C . VAL A 1 350 ? 10.278 8.110 -3.518 1.00 86.56 350 VAL A C 1
ATOM 2721 O O . VAL A 1 350 ? 10.276 8.395 -4.711 1.00 86.56 350 VAL A O 1
ATOM 2724 N N . ALA A 1 351 ? 9.159 8.025 -2.794 1.00 83.31 351 ALA A N 1
ATOM 2725 C CA . ALA A 1 351 ? 7.814 7.960 -3.376 1.00 83.31 351 ALA A CA 1
ATOM 2726 C C . ALA A 1 351 ? 7.550 9.027 -4.460 1.00 83.31 351 ALA A C 1
ATOM 2728 O O . ALA A 1 351 ? 7.168 8.708 -5.583 1.00 83.31 351 ALA A O 1
ATOM 2729 N N . GLN A 1 352 ? 7.880 10.297 -4.192 1.00 82.62 352 GLN A N 1
ATOM 2730 C CA . GLN A 1 352 ? 7.698 11.379 -5.171 1.00 82.62 352 GLN A CA 1
ATOM 2731 C C . GLN A 1 352 ? 8.461 11.139 -6.487 1.00 82.62 352 GLN A C 1
ATOM 2733 O O . GLN A 1 352 ? 7.959 11.438 -7.567 1.00 82.62 352 GLN A O 1
ATOM 2738 N N . LEU A 1 353 ? 9.690 10.622 -6.409 1.00 88.06 353 LEU A N 1
ATOM 2739 C CA . LEU A 1 353 ? 10.470 10.286 -7.599 1.00 88.06 353 LEU A CA 1
ATOM 2740 C C . LEU A 1 353 ? 9.973 8.981 -8.227 1.00 88.06 353 LEU A C 1
ATOM 2742 O O . LEU A 1 353 ? 9.923 8.887 -9.449 1.00 88.06 353 LEU A O 1
ATOM 2746 N N . ALA A 1 354 ? 9.594 7.991 -7.416 1.00 88.56 354 ALA A N 1
ATOM 2747 C CA . ALA A 1 354 ? 9.155 6.678 -7.879 1.00 88.56 354 ALA A CA 1
ATOM 2748 C C . ALA A 1 354 ? 7.894 6.776 -8.752 1.00 88.56 354 ALA A C 1
ATOM 2750 O O . ALA A 1 354 ? 7.806 6.092 -9.769 1.00 88.56 354 ALA A O 1
ATOM 2751 N N . HIS A 1 355 ? 6.986 7.695 -8.410 1.00 84.88 355 HIS A N 1
ATOM 2752 C CA . HIS A 1 355 ? 5.749 7.970 -9.146 1.00 84.88 355 HIS A CA 1
ATOM 2753 C C . HIS A 1 355 ? 5.838 9.161 -10.112 1.00 84.88 355 HIS A C 1
ATOM 2755 O O . HIS A 1 355 ? 4.824 9.571 -10.672 1.00 84.88 355 HIS A O 1
ATOM 2761 N N . ALA A 1 356 ? 7.025 9.735 -10.341 1.00 83.06 356 ALA A N 1
ATOM 2762 C CA . ALA A 1 356 ? 7.153 10.882 -11.235 1.00 83.06 356 ALA A CA 1
ATOM 2763 C C . ALA A 1 356 ? 6.704 10.512 -12.668 1.00 83.06 356 ALA A C 1
ATOM 2765 O O . ALA A 1 356 ? 7.283 9.588 -13.262 1.00 83.06 356 ALA A O 1
ATOM 2766 N N . PRO A 1 357 ? 5.728 11.233 -13.261 1.00 75.44 357 PRO A N 1
ATOM 2767 C CA . PRO A 1 357 ? 5.201 10.905 -14.589 1.00 75.44 357 PRO A CA 1
ATOM 2768 C C . PRO A 1 357 ? 6.163 11.302 -15.716 1.00 75.44 357 PRO A C 1
ATOM 2770 O O . PRO A 1 357 ? 6.129 10.734 -16.805 1.00 75.44 357 PRO A O 1
ATOM 2773 N N . ALA A 1 358 ? 7.030 12.283 -15.457 1.00 83.62 358 ALA A N 1
ATOM 2774 C CA . ALA A 1 358 ? 7.997 12.796 -16.415 1.00 83.62 358 ALA A CA 1
ATOM 2775 C C . ALA A 1 358 ? 9.362 12.095 -16.278 1.00 83.62 358 ALA A C 1
ATOM 2777 O O . ALA A 1 358 ? 9.703 11.635 -15.183 1.00 83.62 358 ALA A O 1
ATOM 2778 N N . PRO A 1 359 ? 10.171 12.059 -17.355 1.00 87.69 359 PRO A N 1
ATOM 2779 C CA . PRO A 1 359 ? 11.564 11.633 -17.279 1.00 87.69 359 PRO A CA 1
ATOM 2780 C C . PRO A 1 359 ? 12.370 12.455 -16.271 1.00 87.69 359 PRO A C 1
ATOM 2782 O O . PRO A 1 359 ? 12.141 13.659 -16.113 1.00 87.69 359 PRO A O 1
ATOM 2785 N N . PHE A 1 360 ? 13.356 11.833 -15.628 1.00 91.12 360 PHE A N 1
ATOM 2786 C CA . PHE A 1 360 ? 14.169 12.522 -14.638 1.00 91.12 360 PHE A CA 1
ATOM 2787 C C . PHE A 1 360 ? 15.112 13.549 -15.271 1.00 91.12 360 PHE A C 1
ATOM 2789 O O . PHE A 1 360 ? 15.780 13.333 -16.285 1.00 91.12 360 PHE A O 1
ATOM 2796 N N . SER A 1 361 ? 15.240 14.692 -14.605 1.00 92.38 361 SER A N 1
ATOM 2797 C CA . SER A 1 361 ? 16.303 15.650 -14.891 1.00 92.38 361 SER A CA 1
ATOM 2798 C C . SER A 1 361 ? 17.675 15.088 -14.489 1.00 92.38 361 SER A C 1
ATOM 2800 O O . SER A 1 361 ? 17.802 14.160 -13.684 1.00 92.38 361 SER A O 1
ATOM 2802 N N . ARG A 1 362 ? 18.757 15.689 -15.001 1.00 92.50 362 ARG A N 1
ATOM 2803 C CA . ARG A 1 362 ? 20.129 15.274 -14.643 1.00 92.50 362 ARG A CA 1
ATOM 2804 C C . ARG A 1 362 ? 20.391 15.351 -13.136 1.00 92.50 362 ARG A C 1
ATOM 2806 O O . ARG A 1 362 ? 21.087 14.488 -12.609 1.00 92.50 362 A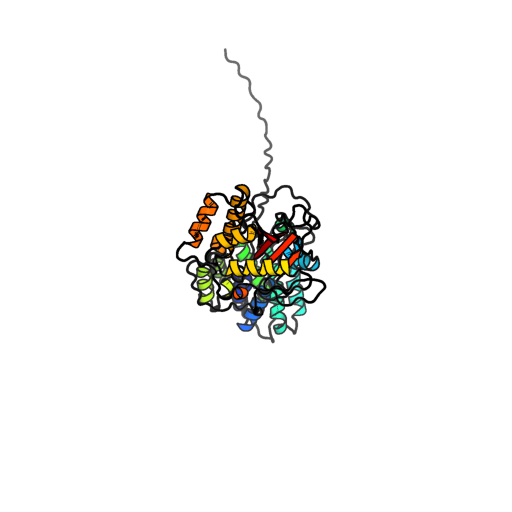RG A O 1
ATOM 2813 N N . SER A 1 363 ? 19.850 16.365 -12.458 1.00 93.81 363 SER A N 1
ATOM 2814 C CA . SER A 1 363 ? 20.009 16.529 -11.010 1.00 93.81 363 SER A CA 1
ATOM 2815 C C . SER A 1 363 ? 19.267 15.442 -10.233 1.00 93.81 363 SER A C 1
ATOM 2817 O O . SER A 1 363 ? 19.833 14.913 -9.277 1.00 93.81 363 SER A O 1
ATOM 2819 N N . GLN A 1 364 ? 18.065 15.057 -10.679 1.00 94.56 364 GLN A N 1
ATOM 2820 C CA . GLN A 1 364 ? 17.300 13.949 -10.098 1.00 94.56 364 GLN A CA 1
ATOM 2821 C C . GLN A 1 364 ? 18.030 12.615 -10.268 1.00 94.56 364 GLN A C 1
ATOM 2823 O O . GLN A 1 364 ? 18.202 11.904 -9.284 1.00 94.56 364 GLN A O 1
ATOM 2828 N N . HIS A 1 365 ? 18.574 12.309 -11.452 1.00 94.75 365 HIS A N 1
ATOM 2829 C CA . HIS A 1 365 ? 19.418 11.119 -11.620 1.00 94.75 365 HIS A CA 1
ATOM 2830 C C . HIS A 1 365 ? 20.587 11.090 -10.627 1.00 94.75 365 HIS A C 1
ATOM 2832 O O . HIS A 1 365 ? 20.787 10.101 -9.930 1.00 94.75 365 HIS A O 1
ATOM 2838 N N . SER A 1 366 ? 21.335 12.192 -10.510 1.00 92.81 366 SER A N 1
ATOM 2839 C CA . SER A 1 366 ? 22.448 12.258 -9.559 1.00 92.81 366 SER A CA 1
ATOM 2840 C C . SER A 1 366 ? 21.996 12.173 -8.098 1.00 92.81 366 SER A C 1
ATOM 2842 O O . SER A 1 366 ? 22.751 11.691 -7.258 1.00 92.81 366 SER A O 1
ATOM 2844 N N . GLN A 1 367 ? 20.792 12.646 -7.765 1.00 93.56 367 GLN A N 1
ATOM 2845 C CA . GLN A 1 367 ? 20.206 12.475 -6.436 1.00 93.56 367 GLN A CA 1
ATOM 2846 C C . GLN A 1 367 ? 19.906 11.001 -6.148 1.00 93.56 367 GLN A C 1
ATOM 2848 O O . GLN A 1 367 ? 20.252 10.532 -5.067 1.00 93.56 367 GLN A O 1
ATOM 2853 N N . ILE A 1 368 ? 19.320 10.285 -7.108 1.00 94.12 368 ILE A N 1
ATOM 2854 C CA . ILE A 1 368 ? 19.000 8.856 -6.998 1.00 94.12 368 ILE A CA 1
ATOM 2855 C C . ILE A 1 368 ? 20.280 8.041 -6.805 1.00 94.12 368 ILE A C 1
ATOM 2857 O O . ILE A 1 368 ? 20.379 7.277 -5.849 1.00 94.12 368 ILE A O 1
ATOM 2861 N N . ASP A 1 369 ? 21.299 8.265 -7.639 1.00 90.69 369 ASP A N 1
ATOM 2862 C CA . ASP A 1 369 ? 22.569 7.542 -7.522 1.00 90.69 369 ASP A CA 1
ATOM 2863 C C . ASP A 1 369 ? 23.233 7.786 -6.157 1.00 90.69 369 ASP A C 1
ATOM 2865 O O . ASP A 1 369 ? 23.721 6.850 -5.525 1.00 90.69 369 ASP A O 1
ATOM 2869 N N . ARG A 1 370 ? 23.204 9.023 -5.640 1.00 91.19 370 ARG A N 1
ATOM 2870 C CA . ARG A 1 370 ? 23.721 9.323 -4.292 1.00 91.19 370 ARG A CA 1
ATOM 2871 C C . ARG A 1 370 ? 22.906 8.664 -3.184 1.00 91.19 370 ARG A C 1
ATOM 2873 O O . ARG A 1 370 ? 23.490 8.257 -2.183 1.00 91.19 370 ARG A O 1
ATOM 2880 N N . LEU A 1 371 ? 21.584 8.577 -3.337 1.00 88.94 371 LEU A N 1
ATOM 2881 C CA . LEU A 1 371 ? 20.695 8.000 -2.329 1.00 88.94 371 LEU A CA 1
ATOM 2882 C C . LEU A 1 371 ? 21.036 6.531 -2.058 1.00 88.94 371 LEU A C 1
ATOM 2884 O O . LEU A 1 371 ? 21.127 6.143 -0.899 1.00 88.94 371 LEU A O 1
ATOM 2888 N N . LEU A 1 372 ? 21.306 5.749 -3.106 1.00 84.62 372 LEU A N 1
ATOM 2889 C CA . LEU A 1 372 ? 21.635 4.321 -2.988 1.00 84.62 372 LEU A CA 1
ATOM 2890 C C . LEU A 1 372 ? 22.961 4.048 -2.269 1.00 84.62 372 LEU A C 1
ATOM 2892 O O . LEU A 1 372 ? 23.161 2.963 -1.732 1.00 84.62 372 LEU A O 1
ATOM 2896 N N . HIS A 1 373 ? 23.866 5.028 -2.260 1.00 86.50 373 HIS A N 1
ATOM 2897 C CA . HIS A 1 373 ? 25.161 4.943 -1.583 1.00 86.50 373 HIS A CA 1
ATOM 2898 C C . HIS A 1 373 ? 25.152 5.634 -0.212 1.00 86.50 373 HIS A C 1
ATOM 2900 O O . HIS A 1 373 ? 26.158 5.634 0.501 1.00 86.50 373 HIS A O 1
ATOM 2906 N N . ARG A 1 374 ? 24.032 6.258 0.174 1.00 87.75 374 ARG A N 1
ATOM 2907 C CA . ARG A 1 374 ? 23.919 6.968 1.444 1.00 87.75 374 ARG A CA 1
ATOM 2908 C C . ARG A 1 374 ? 23.846 5.958 2.587 1.00 87.75 374 ARG A C 1
ATOM 2910 O O . ARG A 1 374 ? 22.934 5.138 2.661 1.00 87.75 374 ARG A O 1
ATOM 2917 N N . LYS A 1 375 ? 24.781 6.067 3.534 1.00 84.69 375 LYS A N 1
ATOM 2918 C CA . LYS A 1 375 ? 24.773 5.260 4.761 1.00 84.69 375 LYS A CA 1
ATOM 2919 C C . LYS A 1 375 ? 23.436 5.420 5.496 1.00 84.69 375 LYS A C 1
ATOM 2921 O O . LYS A 1 375 ? 23.003 6.544 5.741 1.00 84.69 375 LYS A O 1
ATOM 2926 N N . GLY A 1 376 ? 22.826 4.295 5.866 1.00 81.69 376 GLY A N 1
ATOM 2927 C CA . GLY A 1 376 ? 21.567 4.256 6.614 1.00 81.69 376 GLY A CA 1
ATOM 2928 C C . GLY A 1 376 ? 20.299 4.228 5.758 1.00 81.69 376 GLY A C 1
ATOM 2929 O O . GLY A 1 376 ? 19.223 4.145 6.331 1.00 81.69 376 GLY A O 1
ATOM 2930 N N . VAL A 1 377 ? 20.400 4.263 4.424 1.00 85.62 377 VAL A N 1
ATOM 2931 C CA . VAL A 1 377 ? 19.249 4.009 3.543 1.00 85.62 377 VAL A CA 1
ATOM 2932 C C . VAL A 1 377 ? 19.151 2.501 3.291 1.00 85.62 377 VAL A C 1
ATOM 2934 O O . VAL A 1 377 ? 20.062 1.940 2.676 1.00 85.62 377 VAL A O 1
ATOM 2937 N N . PRO A 1 378 ? 18.100 1.817 3.773 1.00 86.31 378 PRO A N 1
ATOM 2938 C CA . PRO A 1 378 ? 17.953 0.386 3.556 1.00 86.31 378 PRO A CA 1
ATOM 2939 C C . PRO A 1 378 ? 17.603 0.104 2.090 1.00 86.31 378 PRO A C 1
ATOM 2941 O O . PRO A 1 378 ? 16.609 0.606 1.564 1.00 86.31 378 PRO A O 1
ATOM 2944 N N . ILE A 1 379 ? 18.427 -0.714 1.433 1.00 89.00 379 ILE A N 1
ATOM 2945 C CA . ILE A 1 379 ? 18.211 -1.171 0.058 1.00 89.00 379 ILE A CA 1
ATOM 2946 C C . ILE A 1 379 ? 17.804 -2.639 0.089 1.00 89.00 379 ILE A C 1
ATOM 2948 O O . ILE A 1 379 ? 18.445 -3.464 0.741 1.00 89.00 379 ILE A O 1
ATOM 2952 N N . LEU A 1 380 ? 16.736 -2.964 -0.628 1.00 88.19 380 LEU A N 1
ATOM 2953 C CA . LEU A 1 380 ? 16.283 -4.319 -0.848 1.00 88.19 380 LEU A CA 1
ATOM 2954 C C . LEU A 1 380 ? 17.348 -5.081 -1.635 1.00 88.19 380 LEU A C 1
ATOM 2956 O O . LEU A 1 380 ? 17.628 -4.773 -2.790 1.00 88.19 380 LEU A O 1
ATOM 2960 N N . ARG A 1 381 ? 17.919 -6.094 -0.988 1.00 83.06 381 ARG A N 1
ATOM 2961 C CA . ARG A 1 381 ? 18.745 -7.127 -1.608 1.00 83.06 381 ARG A CA 1
ATOM 2962 C C . ARG A 1 381 ? 18.291 -8.447 -1.027 1.00 83.06 381 ARG A C 1
ATOM 2964 O O . ARG A 1 381 ? 18.370 -8.630 0.188 1.00 83.06 381 ARG A O 1
ATOM 2971 N N . SER A 1 382 ? 17.760 -9.324 -1.866 1.00 78.94 382 SER A N 1
ATOM 2972 C CA . SER A 1 382 ? 17.249 -10.609 -1.405 1.00 78.94 382 SER A CA 1
ATOM 2973 C C . SER A 1 382 ? 17.969 -11.748 -2.102 1.00 78.94 382 SER A C 1
ATOM 2975 O O . SER A 1 382 ? 17.959 -11.823 -3.325 1.00 78.94 382 SER A O 1
ATOM 2977 N N . GLU A 1 383 ? 18.534 -12.673 -1.325 1.00 83.81 383 GLU A N 1
ATOM 2978 C CA . GLU A 1 383 ? 19.014 -13.965 -1.840 1.00 83.81 383 GLU A CA 1
ATOM 2979 C C . GLU A 1 383 ? 17.859 -14.815 -2.389 1.00 83.81 383 GLU A C 1
ATOM 2981 O O . GLU A 1 383 ? 18.049 -15.695 -3.225 1.00 83.81 383 GLU A O 1
ATOM 2986 N N . ARG A 1 384 ? 16.641 -14.541 -1.911 1.00 88.31 384 ARG A N 1
ATOM 2987 C CA . ARG A 1 384 ? 15.400 -15.212 -2.287 1.00 88.31 384 ARG A CA 1
ATOM 2988 C C . ARG A 1 384 ? 14.409 -14.163 -2.760 1.00 88.31 384 ARG A C 1
ATOM 2990 O O . ARG A 1 384 ? 13.575 -13.685 -1.987 1.00 88.31 384 ARG A O 1
ATOM 2997 N N . PRO A 1 385 ? 14.508 -13.715 -4.012 1.00 88.69 385 PRO A N 1
ATOM 2998 C CA . PRO A 1 385 ? 13.786 -12.529 -4.460 1.00 88.69 385 PRO A CA 1
ATOM 2999 C C . PRO A 1 385 ? 12.252 -12.688 -4.420 1.00 88.69 385 PRO A C 1
ATOM 3001 O O . PRO A 1 385 ? 11.546 -11.705 -4.204 1.00 88.69 385 PRO A O 1
ATOM 3004 N N . TRP A 1 386 ? 11.717 -13.917 -4.446 1.00 88.38 386 TRP A N 1
ATOM 3005 C CA . TRP A 1 386 ? 10.291 -14.181 -4.185 1.00 88.38 386 TRP A CA 1
ATOM 3006 C C . TRP A 1 386 ? 9.833 -13.825 -2.763 1.00 88.38 386 TRP A C 1
ATOM 3008 O O . TRP A 1 386 ? 8.662 -13.517 -2.564 1.00 88.38 386 TRP A O 1
ATOM 3018 N N . GLU A 1 387 ? 10.723 -13.805 -1.766 1.00 88.00 387 GLU A N 1
ATOM 3019 C CA . GLU A 1 387 ? 10.380 -13.375 -0.402 1.00 88.00 387 GLU A CA 1
ATOM 3020 C C . GLU A 1 387 ? 10.102 -11.867 -0.328 1.00 88.00 387 GLU A C 1
ATOM 3022 O O . GLU A 1 387 ? 9.485 -11.410 0.634 1.00 88.00 387 GLU A O 1
ATOM 3027 N N . SER A 1 388 ? 10.513 -11.107 -1.349 1.00 89.88 388 SER A N 1
ATOM 3028 C CA . SER A 1 388 ? 10.296 -9.659 -1.462 1.00 89.88 388 SER A CA 1
ATOM 3029 C C . SER A 1 388 ? 9.010 -9.287 -2.199 1.00 89.88 388 SER A C 1
ATOM 3031 O O . SER A 1 388 ? 8.602 -8.126 -2.158 1.00 89.88 388 SER A O 1
ATOM 3033 N N . LEU A 1 389 ? 8.366 -10.261 -2.847 1.00 91.56 389 LEU A N 1
ATOM 3034 C CA . LEU A 1 389 ? 7.138 -10.080 -3.613 1.00 91.56 389 LEU A CA 1
ATOM 3035 C C . LEU A 1 389 ? 5.911 -10.386 -2.750 1.00 91.56 389 LEU A C 1
ATOM 3037 O O . LEU A 1 389 ? 5.906 -11.314 -1.937 1.00 91.56 389 LEU A O 1
ATOM 3041 N N . THR A 1 390 ? 4.859 -9.601 -2.938 1.00 89.56 390 THR A N 1
ATOM 3042 C CA . THR A 1 390 ? 3.526 -9.914 -2.424 1.00 89.56 390 THR A CA 1
ATOM 3043 C C . THR A 1 390 ? 2.909 -10.977 -3.334 1.00 89.56 390 THR A C 1
ATOM 3045 O O . THR A 1 390 ? 2.951 -10.801 -4.550 1.00 89.56 390 THR A O 1
ATOM 3048 N N . PRO A 1 391 ? 2.367 -12.086 -2.799 1.00 90.38 391 PRO A N 1
ATOM 3049 C CA . PRO A 1 391 ? 1.664 -13.066 -3.620 1.00 90.38 391 PRO A CA 1
ATOM 3050 C C . PRO A 1 391 ? 0.428 -12.437 -4.271 1.00 90.38 391 PRO A C 1
ATOM 3052 O O . PRO A 1 391 ? -0.321 -11.711 -3.622 1.00 90.38 391 PRO A O 1
ATOM 3055 N N . LEU A 1 392 ? 0.195 -12.762 -5.540 1.00 90.56 392 LEU A N 1
ATOM 3056 C CA . LEU A 1 392 ? -0.917 -12.260 -6.345 1.00 90.56 392 LEU A CA 1
ATOM 3057 C C . LEU A 1 392 ? -1.732 -13.414 -6.936 1.00 90.56 392 LEU A C 1
ATOM 3059 O O . LEU A 1 392 ? -1.243 -14.537 -7.058 1.00 90.56 392 LEU A O 1
ATOM 3063 N N . VAL A 1 393 ? -2.972 -13.129 -7.329 1.00 88.62 393 VAL A N 1
ATOM 3064 C CA . VAL A 1 393 ? -3.821 -14.034 -8.116 1.00 88.62 393 VAL A CA 1
ATOM 3065 C C . VAL A 1 393 ? -4.281 -13.260 -9.340 1.00 88.62 393 VAL A C 1
ATOM 3067 O O . VAL A 1 393 ? -4.884 -12.198 -9.206 1.00 88.62 393 VAL A O 1
ATOM 3070 N N . ALA A 1 394 ? -3.996 -13.781 -10.532 1.00 88.38 394 ALA A N 1
ATOM 3071 C CA . ALA A 1 394 ? -4.511 -13.192 -11.754 1.00 88.38 394 ALA A CA 1
ATOM 3072 C C . ALA A 1 394 ? -6.018 -13.444 -11.835 1.00 88.38 394 ALA A C 1
ATOM 3074 O O . ALA A 1 394 ? -6.476 -14.586 -11.768 1.00 88.38 394 ALA A O 1
ATOM 3075 N N . LYS A 1 395 ? -6.794 -12.379 -12.018 1.00 83.06 395 LYS A N 1
ATOM 3076 C CA . LYS A 1 395 ? -8.205 -12.516 -12.375 1.00 83.06 395 LYS A CA 1
ATOM 3077 C C . LYS A 1 395 ? -8.336 -12.905 -13.840 1.00 83.06 395 LYS A C 1
ATOM 3079 O O . LYS A 1 395 ? -7.543 -12.456 -14.672 1.00 83.06 395 LYS A O 1
ATOM 3084 N N . GLY A 1 396 ? -9.331 -13.728 -14.146 1.00 78.00 396 GLY A N 1
ATOM 3085 C CA . GLY A 1 396 ? -9.603 -14.201 -15.497 1.00 78.00 396 GLY A CA 1
ATOM 3086 C C . GLY A 1 396 ? -10.550 -15.396 -15.511 1.00 78.00 396 GLY A C 1
ATOM 3087 O O . GLY A 1 396 ? -11.060 -15.825 -14.480 1.00 78.00 396 GLY A O 1
ATOM 3088 N N . THR A 1 397 ? -10.771 -15.951 -16.700 1.00 72.69 397 THR A N 1
ATOM 3089 C CA . THR A 1 397 ? -11.696 -17.075 -16.930 1.00 72.69 397 THR A CA 1
ATOM 3090 C C . THR A 1 397 ? -11.147 -18.432 -16.496 1.00 72.69 397 THR A C 1
ATOM 3092 O O . THR A 1 397 ? -11.845 -19.436 -16.609 1.00 72.69 397 THR A O 1
ATOM 3095 N N . SER A 1 398 ? -9.902 -18.496 -16.028 1.00 78.31 398 SER A N 1
ATOM 3096 C CA . SER A 1 398 ? -9.256 -19.746 -15.637 1.00 78.31 398 SER A CA 1
ATOM 3097 C C . SER A 1 398 ? -8.641 -19.659 -14.247 1.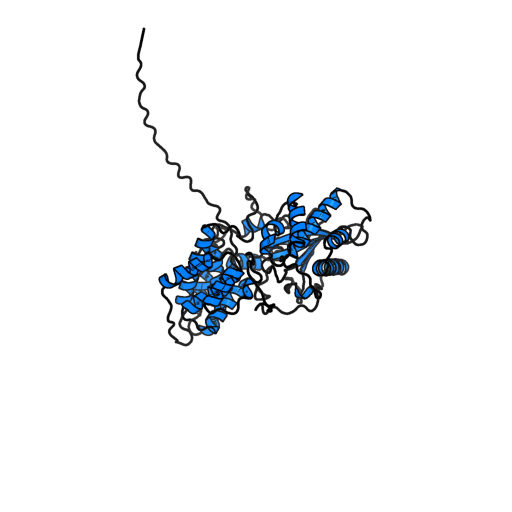00 78.31 398 SER A C 1
ATOM 3099 O O . SER A 1 398 ? -8.246 -18.569 -13.828 1.00 78.31 398 SER A O 1
ATOM 3101 N N . PRO A 1 399 ? -8.526 -20.795 -13.535 1.00 79.69 399 PRO A N 1
ATOM 3102 C CA . PRO A 1 399 ? -7.906 -20.829 -12.219 1.00 79.69 399 PRO A CA 1
ATOM 3103 C C . PRO A 1 399 ? -6.482 -20.267 -12.258 1.00 79.69 399 PRO A C 1
ATOM 3105 O O . PRO A 1 399 ? -5.644 -20.735 -13.030 1.00 79.69 399 PRO A O 1
ATOM 3108 N N . SER A 1 400 ? -6.198 -19.290 -11.398 1.00 83.50 400 SER A N 1
ATOM 3109 C CA . SER A 1 400 ? -4.849 -18.757 -11.211 1.00 83.50 400 SER A CA 1
ATOM 3110 C C . SER A 1 400 ? -4.235 -19.330 -9.931 1.00 83.50 400 SER A C 1
ATOM 3112 O O . SER A 1 400 ? -4.857 -19.234 -8.870 1.00 83.50 400 SER A O 1
ATOM 3114 N N . PRO A 1 401 ? -3.007 -19.881 -9.977 1.00 88.06 401 PRO A N 1
ATOM 3115 C CA . PRO A 1 401 ? -2.247 -20.158 -8.763 1.00 88.06 401 PRO A CA 1
ATOM 3116 C C . PRO A 1 401 ? -1.796 -18.843 -8.104 1.00 88.06 401 PRO A C 1
ATOM 3118 O O . PRO A 1 401 ? -2.061 -17.755 -8.619 1.00 88.06 401 PRO A O 1
ATOM 3121 N N . LEU A 1 402 ? -1.086 -18.945 -6.977 1.00 89.75 402 LEU A N 1
ATOM 3122 C CA . LEU A 1 402 ? -0.340 -17.815 -6.422 1.00 89.75 402 LEU A CA 1
ATOM 3123 C C . LEU A 1 402 ? 0.833 -17.469 -7.343 1.00 89.75 402 LEU A C 1
ATOM 3125 O O . LEU A 1 402 ? 1.595 -18.351 -7.745 1.00 89.75 402 LEU A O 1
ATOM 3129 N N . LEU A 1 403 ? 0.973 -16.185 -7.651 1.00 91.69 403 LEU A N 1
ATOM 3130 C CA . LEU A 1 403 ? 1.951 -15.641 -8.585 1.00 91.69 403 LEU A CA 1
ATOM 3131 C C . LEU A 1 403 ? 2.826 -14.602 -7.878 1.00 91.69 403 LEU A C 1
ATOM 3133 O O . LEU A 1 403 ? 2.337 -13.858 -7.031 1.00 91.69 403 LEU A O 1
ATOM 3137 N N . GLY A 1 404 ? 4.107 -14.514 -8.247 1.00 91.75 404 GLY A N 1
ATOM 3138 C CA . GLY A 1 404 ? 4.950 -13.380 -7.846 1.00 91.75 404 GLY A CA 1
ATOM 3139 C C . GLY A 1 404 ? 4.638 -12.098 -8.626 1.00 91.75 404 GLY A C 1
ATOM 3140 O O . GLY A 1 404 ? 4.877 -10.999 -8.133 1.00 91.75 404 GLY A O 1
ATOM 3141 N N . TYR A 1 405 ? 4.101 -12.246 -9.839 1.00 94.75 405 TYR A N 1
ATOM 3142 C CA . TYR A 1 405 ? 3.706 -11.160 -10.729 1.00 94.75 405 TYR A CA 1
ATOM 3143 C C . TYR A 1 405 ? 2.645 -11.642 -11.735 1.00 94.75 405 TYR A C 1
ATOM 3145 O O . TYR A 1 405 ? 2.586 -12.831 -12.061 1.00 94.75 405 TYR A O 1
ATOM 3153 N N . ILE A 1 406 ? 1.817 -10.723 -12.230 1.00 93.81 406 ILE A N 1
ATOM 3154 C CA . ILE A 1 406 ? 0.780 -10.963 -13.243 1.00 93.81 406 ILE A CA 1
ATOM 3155 C C . ILE A 1 406 ? 1.255 -10.395 -14.579 1.00 93.81 406 ILE A C 1
ATOM 3157 O O . ILE A 1 406 ? 1.628 -9.231 -14.653 1.00 93.81 406 ILE A O 1
ATOM 3161 N N . VAL A 1 407 ? 1.209 -11.178 -15.652 1.00 93.81 407 VAL A N 1
ATOM 3162 C CA . VAL A 1 407 ? 1.479 -10.706 -17.014 1.00 93.81 407 VAL A CA 1
ATOM 3163 C C . VAL A 1 407 ? 0.167 -10.430 -17.731 1.00 93.81 407 VAL A C 1
ATOM 3165 O O . VAL A 1 407 ? -0.727 -11.281 -17.762 1.00 93.81 407 VAL A O 1
ATOM 3168 N N . ARG A 1 408 ? 0.077 -9.256 -18.355 1.00 90.69 408 ARG A N 1
ATOM 3169 C CA . ARG A 1 408 ? -0.983 -8.890 -19.297 1.00 90.69 408 ARG A CA 1
ATOM 3170 C C . ARG A 1 408 ? -0.375 -8.534 -20.638 1.00 90.69 408 ARG A C 1
ATOM 3172 O O . ARG A 1 408 ? 0.593 -7.780 -20.702 1.00 90.69 408 ARG A O 1
ATOM 3179 N N . ARG A 1 409 ? -0.953 -9.070 -21.711 1.00 88.06 409 ARG A N 1
ATOM 3180 C CA . ARG A 1 409 ? -0.668 -8.600 -23.067 1.00 88.06 409 ARG A CA 1
ATOM 3181 C C . ARG A 1 409 ? -1.553 -7.401 -23.356 1.00 88.06 409 ARG A C 1
ATOM 3183 O O . ARG A 1 409 ? -2.715 -7.397 -22.965 1.00 88.06 409 ARG A O 1
ATOM 3190 N N . THR A 1 410 ? -1.008 -6.404 -24.031 1.00 75.44 410 THR A N 1
ATOM 3191 C CA . THR A 1 410 ? -1.755 -5.205 -24.405 1.00 75.44 410 THR A CA 1
ATOM 3192 C C . THR A 1 410 ? -1.692 -4.997 -25.912 1.00 75.44 410 THR A C 1
ATOM 3194 O O . THR A 1 410 ? -0.721 -5.380 -26.557 1.00 75.44 410 THR A O 1
ATOM 3197 N N . ALA A 1 411 ? -2.765 -4.443 -26.474 1.00 61.28 411 ALA A N 1
ATOM 3198 C CA . ALA A 1 411 ? -2.890 -4.118 -27.894 1.00 61.28 411 ALA A CA 1
ATOM 3199 C C . ALA A 1 411 ? -2.736 -2.605 -28.143 1.00 61.28 411 ALA A C 1
ATOM 3201 O O . ALA A 1 411 ? -3.312 -2.060 -29.084 1.00 61.28 411 ALA A O 1
ATOM 3202 N N . VAL A 1 412 ? -2.023 -1.896 -27.260 1.00 57.22 412 VAL A N 1
ATOM 3203 C CA . VAL A 1 412 ? -1.859 -0.439 -27.352 1.00 57.22 412 VAL A CA 1
ATOM 3204 C C . VAL A 1 412 ? -0.987 -0.080 -28.560 1.00 57.22 412 VAL A C 1
ATOM 3206 O O . VAL A 1 412 ? 0.057 -0.684 -28.811 1.00 57.22 412 VAL A O 1
ATOM 3209 N N . ALA A 1 413 ? -1.413 0.935 -29.315 1.00 50.06 413 ALA A N 1
ATOM 3210 C CA . ALA A 1 413 ? -0.654 1.480 -30.434 1.00 50.06 413 ALA A CA 1
ATOM 3211 C C . ALA A 1 413 ? 0.734 1.973 -29.972 1.00 50.06 413 ALA A C 1
ATOM 3213 O O . ALA A 1 413 ? 0.842 2.686 -28.976 1.00 50.06 413 ALA A O 1
ATOM 3214 N N . GLY A 1 414 ? 1.795 1.621 -30.707 1.00 53.69 414 GLY A N 1
ATOM 3215 C CA . GLY A 1 414 ? 3.167 2.062 -30.407 1.00 53.69 414 GLY A CA 1
ATOM 3216 C C . GLY A 1 414 ? 4.133 0.976 -29.923 1.00 53.69 414 GLY A C 1
ATOM 3217 O O . GLY A 1 414 ? 5.187 1.320 -29.399 1.00 53.69 414 GLY A O 1
ATOM 3218 N N . GLY A 1 415 ? 3.804 -0.306 -30.107 1.00 60.44 415 GLY A N 1
ATOM 3219 C CA . GLY A 1 415 ? 4.743 -1.417 -29.898 1.00 60.44 415 GLY A CA 1
ATOM 3220 C C . GLY A 1 415 ? 4.794 -1.970 -28.475 1.00 60.44 415 GLY A C 1
ATOM 3221 O O . GLY A 1 415 ? 5.531 -2.912 -28.238 1.00 60.44 415 GLY A O 1
ATOM 3222 N N . ILE A 1 416 ? 4.000 -1.453 -27.531 1.00 65.12 416 ILE A N 1
ATOM 3223 C CA . ILE A 1 416 ? 3.875 -2.076 -26.206 1.00 65.12 416 ILE A CA 1
ATOM 3224 C C . ILE A 1 416 ? 3.079 -3.369 -26.356 1.00 65.12 416 ILE A C 1
ATOM 3226 O O . ILE A 1 416 ? 1.929 -3.333 -26.783 1.00 65.12 416 ILE A O 1
ATOM 3230 N N . GLU A 1 417 ? 3.669 -4.491 -25.956 1.00 78.69 417 GLU A N 1
ATOM 3231 C CA . GLU A 1 417 ? 3.052 -5.804 -26.168 1.00 78.69 417 GLU A CA 1
ATOM 3232 C C . GLU A 1 417 ? 2.721 -6.534 -24.869 1.00 78.69 417 GLU A C 1
ATOM 3234 O O . GLU A 1 417 ? 1.798 -7.354 -24.843 1.00 78.69 417 GLU A O 1
ATOM 3239 N N . ALA A 1 418 ? 3.433 -6.236 -23.779 1.00 91.31 418 ALA A N 1
ATOM 3240 C CA . ALA A 1 418 ? 3.208 -6.891 -22.498 1.00 91.31 418 ALA A CA 1
ATOM 3241 C C . ALA A 1 418 ? 3.591 -6.026 -21.294 1.00 91.31 418 ALA A C 1
ATOM 3243 O O . ALA A 1 418 ? 4.497 -5.196 -21.356 1.00 91.31 418 ALA A O 1
ATOM 3244 N N . VAL A 1 419 ? 2.924 -6.266 -20.167 1.00 92.50 419 VAL A N 1
ATOM 3245 C CA . VAL A 1 419 ? 3.241 -5.667 -18.868 1.00 92.50 419 VAL A CA 1
ATOM 3246 C C . VAL A 1 419 ? 3.251 -6.758 -17.802 1.00 92.50 419 VAL A C 1
ATOM 3248 O O . VAL A 1 419 ? 2.290 -7.518 -17.702 1.00 92.50 419 VAL A O 1
ATOM 3251 N N . ALA A 1 420 ? 4.313 -6.821 -16.999 1.00 95.31 420 ALA A N 1
ATOM 3252 C CA . ALA A 1 420 ? 4.351 -7.605 -15.767 1.00 95.31 420 ALA A CA 1
ATOM 3253 C C . ALA A 1 420 ? 4.062 -6.703 -14.562 1.00 95.31 420 ALA A C 1
ATOM 3255 O O . ALA A 1 420 ? 4.827 -5.785 -14.275 1.00 95.31 420 ALA A O 1
ATOM 3256 N N . LEU A 1 421 ? 2.958 -6.968 -13.871 1.00 94.06 421 LEU A N 1
ATOM 3257 C CA . LEU A 1 421 ? 2.499 -6.282 -12.670 1.00 94.06 421 LEU A CA 1
ATOM 3258 C C . LEU A 1 421 ? 2.951 -7.040 -11.425 1.00 94.06 421 LEU A C 1
ATOM 3260 O O . LEU A 1 421 ? 2.687 -8.233 -11.291 1.00 94.06 421 LEU A O 1
ATOM 3264 N N . LEU A 1 422 ? 3.603 -6.352 -10.499 1.00 93.81 422 LEU A N 1
ATOM 3265 C CA . LEU A 1 422 ? 4.074 -6.913 -9.238 1.00 93.81 422 LEU A CA 1
ATOM 3266 C C . LEU A 1 422 ? 3.906 -5.902 -8.106 1.00 93.81 422 LEU A C 1
ATOM 3268 O O . LEU A 1 422 ? 3.830 -4.699 -8.339 1.00 93.81 422 LEU A O 1
ATOM 3272 N N . ARG A 1 423 ? 3.896 -6.398 -6.871 1.00 91.69 423 ARG A N 1
ATOM 3273 C CA . ARG A 1 423 ? 3.812 -5.580 -5.658 1.00 91.69 423 ARG A CA 1
ATOM 3274 C C . ARG A 1 423 ? 4.899 -6.006 -4.685 1.00 91.69 423 ARG A C 1
ATOM 3276 O O . ARG A 1 423 ? 5.042 -7.194 -4.387 1.00 91.69 423 ARG A O 1
ATOM 3283 N N . LEU A 1 424 ? 5.672 -5.054 -4.176 1.00 91.06 424 LEU A N 1
ATOM 3284 C CA . LEU A 1 424 ? 6.788 -5.331 -3.270 1.00 91.06 424 LEU A CA 1
ATOM 3285 C C . LEU A 1 424 ? 6.298 -5.323 -1.823 1.00 91.06 424 LEU A C 1
ATOM 3287 O O . LEU A 1 424 ? 5.525 -4.462 -1.424 1.00 91.06 424 LEU A O 1
ATOM 3291 N N . LYS A 1 425 ? 6.764 -6.254 -0.983 1.00 87.50 425 LYS A N 1
ATOM 3292 C CA . LYS A 1 425 ? 6.296 -6.329 0.416 1.00 87.50 425 LYS A CA 1
ATOM 3293 C C . LYS A 1 425 ? 6.586 -5.057 1.223 1.00 87.50 425 LYS A C 1
ATOM 3295 O O . LYS A 1 425 ? 5.840 -4.757 2.158 1.00 87.50 425 LYS A O 1
ATOM 3300 N N . HIS A 1 426 ? 7.664 -4.343 0.884 1.00 85.75 426 HIS A N 1
ATOM 3301 C CA . HIS A 1 426 ? 8.056 -3.093 1.543 1.00 85.75 426 HIS A CA 1
ATOM 3302 C C . HIS A 1 426 ? 7.276 -1.863 1.044 1.00 85.75 426 HIS A C 1
ATOM 3304 O O . HIS A 1 426 ? 7.299 -0.849 1.727 1.00 85.75 426 HIS A O 1
ATOM 3310 N N . ALA A 1 427 ? 6.576 -1.974 -0.091 1.00 87.31 427 ALA A N 1
ATOM 3311 C CA . ALA A 1 427 ? 5.721 -0.944 -0.685 1.00 87.31 427 ALA A CA 1
ATOM 3312 C C . ALA A 1 427 ? 4.377 -1.591 -1.106 1.00 87.31 427 ALA A C 1
ATOM 3314 O O . ALA A 1 427 ? 4.140 -1.873 -2.279 1.00 87.31 427 ALA A O 1
ATOM 3315 N N . PRO A 1 428 ? 3.545 -1.989 -0.126 1.00 85.31 428 PRO A N 1
ATOM 3316 C CA . PRO A 1 428 ? 2.356 -2.823 -0.325 1.00 85.31 428 PRO A CA 1
ATOM 3317 C C . PRO A 1 428 ? 1.139 -2.094 -0.891 1.00 85.31 428 PRO A C 1
ATOM 3319 O O . PRO A 1 428 ? 0.172 -2.761 -1.258 1.00 85.31 428 PRO A O 1
ATOM 3322 N N . TYR A 1 429 ? 1.168 -0.767 -0.913 1.00 84.56 429 TYR A N 1
ATOM 3323 C CA . TYR A 1 429 ? 0.106 0.068 -1.466 1.00 84.56 429 TYR A CA 1
ATOM 3324 C C . TYR A 1 429 ? 0.413 0.460 -2.908 1.00 84.56 429 TYR A C 1
ATOM 3326 O O . TYR A 1 429 ? -0.333 1.222 -3.505 1.00 84.56 429 TYR A O 1
ATOM 3334 N N . ASP A 1 430 ? 1.492 -0.081 -3.480 1.00 86.44 430 ASP A N 1
ATOM 3335 C CA . ASP A 1 430 ? 1.963 0.272 -4.804 1.00 86.44 430 ASP A CA 1
ATOM 3336 C C . ASP A 1 430 ? 2.018 -0.938 -5.730 1.00 86.44 430 ASP A C 1
ATOM 3338 O O . ASP A 1 430 ? 2.593 -1.986 -5.409 1.00 86.44 430 ASP A O 1
ATOM 3342 N N . THR A 1 431 ? 1.508 -0.759 -6.942 1.00 88.25 431 THR A N 1
ATOM 3343 C CA . THR A 1 431 ? 1.751 -1.682 -8.046 1.00 88.25 431 THR A CA 1
ATOM 3344 C C . THR A 1 431 ? 2.867 -1.142 -8.923 1.00 88.25 431 THR A C 1
ATOM 3346 O O . THR A 1 431 ? 2.834 0.004 -9.372 1.00 88.25 431 THR A O 1
ATOM 3349 N N . VAL A 1 432 ? 3.827 -2.008 -9.240 1.00 92.44 432 VAL A N 1
ATOM 3350 C CA . VAL A 1 432 ? 4.892 -1.770 -10.214 1.00 92.44 432 VAL A CA 1
ATOM 3351 C C . VAL A 1 432 ? 4.587 -2.548 -11.490 1.00 92.44 432 VAL A C 1
ATOM 3353 O O . VAL A 1 432 ? 4.382 -3.759 -11.455 1.00 92.44 432 VAL A O 1
ATOM 3356 N N . GLY A 1 433 ? 4.588 -1.859 -12.628 1.00 92.75 433 GLY A N 1
ATOM 3357 C CA . GLY A 1 433 ? 4.441 -2.440 -13.958 1.00 92.75 433 GLY A CA 1
ATOM 3358 C C . GLY A 1 433 ? 5.744 -2.379 -14.753 1.00 92.75 433 GLY A C 1
ATOM 3359 O O . GLY A 1 433 ? 6.240 -1.298 -15.070 1.00 92.75 433 GLY A O 1
ATOM 3360 N N . LEU A 1 434 ? 6.283 -3.536 -15.128 1.00 95.00 434 LEU A N 1
ATOM 3361 C CA . LEU A 1 434 ? 7.410 -3.669 -16.049 1.00 95.00 434 LEU A CA 1
ATOM 3362 C C . LEU A 1 434 ? 6.880 -3.816 -17.476 1.00 95.00 434 LEU A C 1
ATOM 3364 O O . LEU A 1 434 ? 6.233 -4.808 -17.797 1.00 95.00 434 LEU A O 1
ATOM 3368 N N . VAL A 1 435 ? 7.139 -2.827 -18.328 1.00 92.06 435 VAL A N 1
ATOM 3369 C CA . VAL A 1 435 ? 6.547 -2.732 -19.667 1.00 92.06 435 VAL A CA 1
ATOM 3370 C C . VAL A 1 435 ? 7.537 -3.205 -20.721 1.00 92.06 435 VAL A C 1
ATOM 3372 O O . VAL A 1 435 ? 8.643 -2.665 -20.822 1.00 92.06 435 VAL A O 1
ATOM 3375 N N . ALA A 1 436 ? 7.117 -4.173 -21.527 1.00 93.19 436 ALA A N 1
ATOM 3376 C CA . ALA A 1 436 ? 7.931 -4.824 -22.537 1.00 93.19 436 ALA A CA 1
ATOM 3377 C C . ALA A 1 436 ? 7.310 -4.766 -23.937 1.00 93.19 436 ALA A C 1
ATOM 3379 O O . ALA A 1 436 ? 6.092 -4.670 -24.118 1.00 93.19 436 ALA A O 1
ATOM 3380 N N . GLU A 1 437 ? 8.186 -4.870 -24.927 1.00 91.62 437 GLU A N 1
ATOM 3381 C CA . GLU A 1 437 ? 7.847 -5.011 -26.341 1.00 91.62 437 GLU A CA 1
ATOM 3382 C C . GLU A 1 437 ? 8.642 -6.150 -26.976 1.00 91.62 437 GLU A C 1
ATOM 3384 O O . GLU A 1 437 ? 9.713 -6.519 -26.475 1.00 91.62 437 GLU A O 1
ATOM 3389 N N . HIS A 1 438 ? 8.127 -6.691 -28.080 1.00 90.00 438 HIS A N 1
ATOM 3390 C CA . HIS A 1 438 ? 8.794 -7.732 -28.847 1.00 90.00 438 HIS A CA 1
ATOM 3391 C C . HIS A 1 438 ? 9.342 -7.149 -30.152 1.00 90.00 438 HIS A C 1
ATOM 3393 O O . HIS A 1 438 ? 8.609 -6.688 -31.023 1.00 90.00 438 HIS A O 1
ATOM 3399 N N . GLY A 1 439 ? 10.666 -7.150 -30.291 1.00 83.12 439 GLY A N 1
ATOM 3400 C CA . GLY A 1 439 ? 11.344 -6.663 -31.490 1.00 83.12 439 GLY A CA 1
ATOM 3401 C C . GLY A 1 439 ? 12.107 -7.764 -32.218 1.00 83.12 439 GLY A C 1
ATOM 3402 O O . GLY A 1 439 ? 12.105 -8.928 -31.826 1.00 83.12 439 GLY A O 1
ATOM 3403 N N . ALA A 1 440 ? 12.868 -7.375 -33.244 1.00 79.06 440 ALA A N 1
ATOM 3404 C CA . ALA A 1 440 ? 13.778 -8.285 -33.951 1.00 79.06 440 ALA A CA 1
ATOM 3405 C C . ALA A 1 440 ? 14.817 -8.953 -33.020 1.00 79.06 440 ALA A C 1
ATOM 3407 O O . ALA A 1 440 ? 15.320 -10.032 -33.320 1.00 79.06 440 ALA A O 1
ATOM 3408 N N . GLY A 1 441 ? 15.126 -8.316 -31.884 1.00 81.38 441 GLY A N 1
ATOM 3409 C CA . GLY A 1 441 ? 16.039 -8.817 -30.855 1.00 81.38 441 GLY A CA 1
ATOM 3410 C C . GLY A 1 441 ? 15.399 -9.737 -29.802 1.00 81.38 441 GLY A C 1
ATOM 3411 O O . GLY A 1 441 ? 16.089 -10.123 -28.856 1.00 81.38 441 GLY A O 1
ATOM 3412 N N . GLY A 1 442 ? 14.110 -10.064 -29.942 1.00 91.19 442 GLY A N 1
ATOM 3413 C CA . GLY A 1 442 ? 13.290 -10.705 -28.913 1.00 91.19 442 GLY A CA 1
ATOM 3414 C C . GLY A 1 442 ? 12.627 -9.691 -27.975 1.00 91.19 442 GLY A C 1
ATOM 3415 O O . GLY A 1 442 ? 12.504 -8.506 -28.298 1.00 91.19 442 GLY A O 1
ATOM 3416 N N . TRP A 1 443 ? 12.201 -10.165 -26.803 1.00 94.62 443 TRP A N 1
ATOM 3417 C CA . TRP A 1 443 ? 11.606 -9.326 -25.762 1.00 94.62 443 TRP A CA 1
ATOM 3418 C C . TRP A 1 443 ? 12.619 -8.355 -25.155 1.00 94.62 443 TRP A C 1
ATOM 3420 O O . TRP A 1 443 ? 13.758 -8.732 -24.857 1.00 94.62 443 TRP A O 1
ATOM 3430 N N . ARG A 1 444 ? 12.185 -7.111 -24.935 1.00 94.50 444 ARG A N 1
ATOM 3431 C CA . ARG A 1 444 ? 12.957 -6.089 -24.223 1.00 94.50 444 ARG A CA 1
ATOM 3432 C C . ARG A 1 444 ? 12.096 -5.233 -23.303 1.00 94.50 444 ARG A C 1
ATOM 3434 O O . ARG A 1 444 ? 10.932 -4.972 -23.593 1.00 94.50 444 ARG A O 1
ATOM 3441 N N . LEU A 1 445 ? 12.691 -4.768 -22.205 1.00 94.56 445 LEU A N 1
ATOM 3442 C CA . LEU A 1 445 ? 12.058 -3.898 -21.216 1.00 94.56 445 LEU A CA 1
ATOM 3443 C C . LEU A 1 445 ? 12.268 -2.440 -21.619 1.00 94.56 445 LEU A C 1
ATOM 3445 O O . LEU A 1 445 ? 13.404 -1.987 -21.727 1.00 94.56 445 LEU A O 1
ATOM 3449 N N . ILE A 1 446 ? 11.184 -1.693 -21.808 1.00 91.38 446 ILE A N 1
ATOM 3450 C CA . ILE A 1 446 ? 11.249 -0.320 -22.332 1.00 91.38 446 ILE A CA 1
ATOM 3451 C C . ILE A 1 446 ? 10.965 0.749 -21.283 1.00 91.38 446 ILE A C 1
ATOM 3453 O O . ILE A 1 446 ? 11.464 1.867 -21.410 1.00 91.38 446 ILE A O 1
ATOM 3457 N N . LYS A 1 447 ? 10.180 0.429 -20.250 1.00 90.25 447 LYS A N 1
ATOM 3458 C CA . LYS A 1 447 ? 9.901 1.338 -19.131 1.00 90.25 447 LYS A CA 1
ATOM 3459 C C . LYS A 1 447 ? 9.391 0.587 -17.903 1.00 90.25 447 LYS A C 1
ATOM 3461 O O . LYS A 1 447 ? 8.898 -0.535 -18.000 1.00 90.25 447 LYS A O 1
ATOM 3466 N N . LEU A 1 448 ? 9.475 1.262 -16.763 1.00 92.25 448 LEU A N 1
ATOM 3467 C CA . LEU A 1 448 ? 8.782 0.912 -15.530 1.00 92.25 448 LEU A CA 1
ATOM 3468 C C . LEU A 1 448 ? 7.711 1.971 -15.274 1.00 92.25 448 LEU A C 1
ATOM 3470 O O . LEU A 1 448 ? 7.986 3.166 -15.400 1.00 92.25 448 LEU A O 1
ATOM 3474 N N . VAL A 1 449 ? 6.516 1.530 -14.901 1.00 87.50 449 VAL A N 1
ATOM 3475 C CA . VAL A 1 449 ? 5.435 2.382 -14.398 1.00 87.50 449 VAL A CA 1
ATOM 3476 C C . VAL A 1 449 ? 5.024 1.956 -13.002 1.00 87.50 449 VAL A C 1
ATOM 3478 O O . VAL A 1 449 ? 5.301 0.832 -12.590 1.00 87.50 449 VAL A O 1
ATOM 3481 N N . SER A 1 450 ? 4.357 2.845 -12.282 1.00 86.69 450 SER A N 1
ATOM 3482 C CA . SER A 1 450 ? 3.830 2.546 -10.960 1.00 86.69 450 SER A CA 1
ATOM 3483 C C . SER A 1 450 ? 2.572 3.344 -10.658 1.00 86.69 450 SER A C 1
ATOM 3485 O O . SER A 1 450 ? 2.369 4.430 -11.202 1.00 86.69 450 SER A O 1
ATOM 3487 N N . VAL A 1 451 ? 1.740 2.798 -9.780 1.00 81.88 451 VAL A N 1
ATOM 3488 C CA . VAL A 1 451 ? 0.500 3.407 -9.291 1.00 81.88 451 VAL A CA 1
ATOM 3489 C C . VAL A 1 451 ? 0.318 3.063 -7.821 1.00 81.88 451 VAL A C 1
ATOM 3491 O O . VAL A 1 451 ? 0.798 2.021 -7.379 1.00 81.88 451 VAL A O 1
ATOM 3494 N N . VAL A 1 452 ? -0.378 3.935 -7.102 1.00 81.50 452 VAL A N 1
ATOM 3495 C CA . VAL A 1 452 ? -0.867 3.661 -5.750 1.00 81.50 452 VAL A CA 1
ATOM 3496 C C . VAL A 1 452 ? -2.239 3.006 -5.870 1.00 81.50 452 VAL A C 1
ATOM 3498 O O . VAL A 1 452 ? -3.080 3.507 -6.613 1.00 81.50 452 VAL A O 1
ATOM 3501 N N . ASP A 1 453 ? -2.433 1.881 -5.189 1.00 75.88 453 ASP A N 1
ATOM 3502 C CA . ASP A 1 453 ? -3.612 1.018 -5.308 1.00 75.88 453 ASP A CA 1
ATOM 3503 C C . ASP A 1 453 ? -4.788 1.396 -4.395 1.00 75.88 453 ASP A C 1
ATOM 3505 O O . ASP A 1 453 ? -5.840 0.763 -4.478 1.00 75.88 453 ASP A O 1
ATOM 3509 N N . GLN A 1 454 ? -4.592 2.402 -3.544 1.00 68.31 454 GLN A N 1
ATOM 3510 C CA . GLN A 1 454 ? -5.629 3.027 -2.718 1.00 68.31 454 GLN A CA 1
ATOM 3511 C C . GLN A 1 454 ? -6.340 4.142 -3.484 1.00 68.31 454 GLN A C 1
ATOM 3513 O O . GLN A 1 454 ? -5.864 4.523 -4.579 1.00 68.31 454 GLN A O 1
#

Secondary structure (DSSP, 8-state):
-----PPPPP--------------PPP----HIIIIIIHHHHHHHTT--HHHHHHHHHHHHIIIII-GGG---HHIIIIIS--HHHHHHHHHHHS--STTPPP-TT-TTTTHHHHHHHHHTTT-TTTTHHHHHHHHHHHHHHHHSTT--HHHHHTT-TTS-TTS-----S---S---TT--S--HHHHHHHHHHHHHHHHHHHHSPPGGG----PPPHHHHHHHHHHHHH--SHHHHHHHHHTTT----GGGGGSSS--SS-----PPPS--PPPPS-S----TTS-HHHHHHHHHHHHHHHH-S-HHHHHHHHHH-TT--SS--HHHHHHHHHHHHHHHHTTBSSHHHHHHHHT-SSPPPHHHHHHHHHHHTSTT--B---SSGGGGBPPB---SSS----BSSEEEE---TTS--EEEEEEETTEEEEEEEEEEEEETTEEEEEEEEEEE--

Mean predicted aligned error: 9.14 Å

Organism: NCBI:txid545864

Solvent-accessible surface area (backbone atoms only — not comparable to full-atom values): 25370 Å² total; per-residue (Å²): 134,92,81,90,80,89,81,82,88,78,86,78,81,79,78,80,79,79,78,76,76,78,71,83,48,71,52,32,61,79,45,39,60,49,39,25,51,46,41,24,52,42,28,45,46,36,37,40,51,71,72,54,12,45,37,20,11,51,22,18,31,24,58,62,68,38,41,79,94,37,63,66,48,52,70,40,32,69,34,64,53,72,33,71,68,55,49,48,52,48,33,58,38,42,41,13,36,75,81,92,47,51,14,41,54,68,32,72,53,11,41,45,56,38,53,49,45,57,66,66,25,73,97,36,40,74,77,37,29,37,56,48,13,42,23,46,37,13,28,39,25,6,31,23,23,28,68,31,50,67,65,72,71,55,73,75,56,88,82,39,60,84,81,52,88,73,78,82,73,94,75,83,67,74,87,66,58,82,62,31,72,76,72,42,75,64,48,40,50,28,50,48,52,28,51,52,54,50,40,53,54,55,57,69,43,74,58,49,89,78,44,86,56,69,52,66,60,68,81,75,42,50,64,59,48,51,52,55,52,64,41,74,22,41,25,50,44,45,53,57,36,42,77,69,76,42,77,83,54,58,63,45,64,36,41,69,48,38,43,73,83,52,78,78,75,92,68,83,48,90,48,77,63,72,83,60,94,48,50,53,60,78,63,84,89,54,57,67,69,63,50,52,50,50,45,51,51,54,48,48,54,39,50,45,92,56,48,58,58,48,30,46,50,39,45,39,18,89,61,33,68,94,70,74,54,76,70,50,51,53,45,35,51,48,35,20,53,50,59,54,40,78,29,34,42,53,35,26,84,33,44,74,68,56,58,47,92,62,86,73,51,75,67,53,50,55,48,53,62,49,49,78,70,37,88,91,57,54,64,64,69,32,100,54,44,28,77,47,35,37,63,37,65,58,85,70,100,57,93,54,64,79,15,31,37,42,78,41,67,46,90,49,90,87,63,47,39,34,34,41,38,33,31,37,54,47,38,54,54,36,40,39,33,45,31,25,28,74,53,99,24,43,59,22,46,73,44,71,49,60,47,61,49,108

Sequence (454 aa):
MKRFYPRLRHYGVWSAAFLISLASENSIAFEADVHYGLTKWLALQAGYRDFEANAVAVGNYRVDSGAMGHLDLVLDYACLAPDREAVQRIKDKHFPSHGESTVEGGGDAATAALRMVLQESKGKEGQMLGLLGQALHPLQDSFAHAGGSLESRLAGFTICSSSVPQEQSPDVLAAEDPHGRRVTPSHSESIMSAALATYDALRRFPAIGGRERVARSESELLPEISDFSSARTKGAKQLWFRARGISETEFLKGISIPDGNWSTERGDSQRNLPSLSAIKSRQWEIPDDLRQFFDHVIERWLTAEDVDKVAADAFKGANGPRNLERSDVARVRELSARLKLWLVQDHALVAQLAHAPAPFSRSQHSQIDRLLHRKGVPILRSERPWESLTPLVAKGTSPSPLLGYIVRRTAVAGGIEAVALLRLKHAPYDTVGLVAEHGAGGWRLIKLVSVVDQ

Foldseek 3Di:
DDDDDDDDDDDDDDDPPPPPPPPLDFQADDALCQLAQLQLLLLVLLQDDNVLSNLLSLLQRCCFFFDQVNPDACCCCVFQPPDVVNVVSCCLQQFQDDPQFGQAQQDPSLCVQLVVLQVPCVVVLSVCSSSNSSSLRSNLNSLSRGSHDVLLQPQLDPRGDCPPPNPDDPDPDDDGLQNVLPPDVSQLVSQLSSSVSSSVSSNSRDDDPPDDGDHDDPVVCNVLSSQCSPQQALVSSCVSSVVSVNNDSCSSLQRQGFHPPPDDPDDDPSNPADADPAQFFPPPPDDPQVRVLVSVLLVCLLADPCLLVSLVDQAQAQQRDPDDDPVSNLQSLQASLLSLLVQFLSVNVRSCVNQRSDGDDPVSSVVSVVLSVDPPGHGRHDPGSSRFWGWHFDDDPDGGDTHSWDKGADPDPDFFGIWTWTATPSNSQKIKIFIWGQDPNGIHTRHIHMHGND

Radius of gyration: 25.1 Å; Cα contacts (8 Å, |Δi|>4): 740; chains: 1; bounding box: 54×104×63 Å

Nearest PDB structures (foldseek):
  6d63-assembly2_D  TM=6.071E-01  e=2.638E-01  Pseudomonas sp. ADP
  3blz-assembly1_D  TM=5.377E-01  e=5.049E-01  Shewanella baltica OS155
  4z3t-assembly2_B  TM=5.069E-01  e=6.446E+00  Neisseria meningitidis